Protein AF-A0A9W9ZJD4-F1 (afdb_monomer_lite)

Secondary structure (DSSP, 8-state):
----HHHHHHHHT-TT----TTTHHHHHHHHHHHHSPPEE-SSSS-EE-PBBHHHHHIIIIIITHHHHHHHHHHHTT-TTS-GGGG-GGGSBPP-SSSSSPPBP-----SEE-TTSTT------BBTT-PBBPPTT--SSS--S---HHHHTTT-TT--B-GGG--TTS-EEEBSSTT--EEEBS-EEPPP---SSPPP--EEEEEETTEEEEE-PPPPPPTT-----EEEEEEEETT-SPPEEEEEETT--EEEEE--TT-EEEEEEEEE-SS-EEEEPPPEEEEPPPTTEEEEEEEEEEEE-SPPPGGGG-TTSHHHHHHHHHHHHHHHHHHTT-SSEEEEEEEEEEEETTTEEEEEEEEEEEETTT--HHHHHHHHHHHHHHHHTTT--EEEEEE-

Structure (mmCIF, N/CA/C/O backbone):
data_AF-A0A9W9ZJD4-F1
#
_entry.id   AF-A0A9W9ZJD4-F1
#
loop_
_atom_site.group_PDB
_atom_site.id
_atom_site.type_symbol
_atom_site.label_atom_id
_atom_site.label_alt_id
_atom_site.label_comp_id
_atom_site.label_asym_id
_atom_site.label_entity_id
_atom_site.label_seq_id
_atom_site.pdbx_PDB_ins_code
_atom_site.Cartn_x
_atom_site.Cartn_y
_atom_site.Cartn_z
_atom_site.occupancy
_atom_site.B_iso_or_equiv
_atom_site.auth_seq_id
_atom_site.auth_comp_id
_atom_site.auth_asym_id
_atom_site.auth_atom_id
_atom_site.pdbx_PDB_model_num
ATOM 1 N N . MET A 1 1 ? 32.128 -26.584 -5.869 1.00 39.47 1 MET A N 1
ATOM 2 C CA . MET A 1 1 ? 32.805 -27.031 -7.105 1.00 39.47 1 MET A CA 1
ATOM 3 C C . MET A 1 1 ? 32.789 -25.864 -8.077 1.00 39.47 1 MET A C 1
ATOM 5 O O . MET A 1 1 ? 31.715 -25.489 -8.520 1.00 39.47 1 MET A O 1
ATOM 9 N N . ALA A 1 2 ? 33.929 -25.214 -8.315 1.00 43.38 2 ALA A N 1
ATOM 10 C CA . ALA A 1 2 ? 33.996 -24.083 -9.238 1.00 43.38 2 ALA A CA 1
ATOM 11 C C . ALA A 1 2 ? 34.045 -24.620 -10.675 1.00 43.38 2 ALA A C 1
ATOM 13 O O 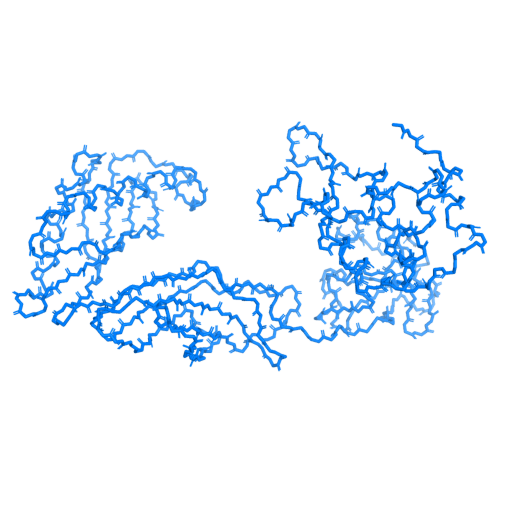. ALA A 1 2 ? 35.051 -25.214 -11.065 1.00 43.38 2 ALA A O 1
ATOM 14 N N . LYS A 1 3 ? 32.957 -24.454 -11.437 1.00 54.75 3 LYS A N 1
ATOM 15 C CA . LYS A 1 3 ? 32.973 -24.709 -12.883 1.00 54.75 3 LYS A CA 1
ATOM 16 C C . LYS A 1 3 ? 33.920 -23.712 -13.558 1.00 54.75 3 LYS A C 1
ATOM 18 O O . LYS A 1 3 ? 33.937 -22.529 -13.221 1.00 54.75 3 LYS A O 1
ATOM 23 N N . SER A 1 4 ? 34.749 -24.195 -14.476 1.00 51.38 4 SER A N 1
ATOM 24 C CA . SER A 1 4 ? 35.784 -23.402 -15.155 1.00 51.38 4 SER A CA 1
ATOM 25 C C . SER A 1 4 ? 35.171 -22.448 -16.189 1.00 51.38 4 SER A C 1
ATOM 27 O O . SER A 1 4 ? 34.192 -22.795 -16.844 1.00 51.38 4 SER A O 1
ATOM 29 N N . ASN A 1 5 ? 35.797 -21.290 -16.449 1.00 49.12 5 ASN A N 1
ATOM 30 C CA . ASN A 1 5 ? 35.441 -20.383 -17.562 1.00 49.12 5 ASN A CA 1
ATOM 31 C C . ASN A 1 5 ? 35.323 -21.101 -18.929 1.00 49.12 5 ASN A C 1
ATOM 33 O O . ASN A 1 5 ? 34.601 -20.640 -19.814 1.00 49.12 5 ASN A O 1
ATOM 37 N N . ARG A 1 6 ? 36.007 -22.244 -19.111 1.00 50.22 6 ARG A N 1
ATOM 38 C CA . ARG A 1 6 ? 35.874 -23.108 -20.301 1.00 50.22 6 ARG A CA 1
ATOM 39 C C . ARG A 1 6 ? 34.495 -23.762 -20.425 1.00 50.22 6 ARG A C 1
ATOM 41 O O . ARG A 1 6 ? 34.004 -23.908 -21.538 1.00 50.22 6 ARG A O 1
ATOM 48 N N . GLU A 1 7 ? 33.874 -24.133 -19.310 1.00 56.31 7 GLU A N 1
ATOM 49 C CA . GLU A 1 7 ? 32.572 -24.814 -19.273 1.00 56.31 7 GLU A CA 1
ATOM 50 C C . GLU A 1 7 ? 31.422 -23.832 -19.538 1.00 56.31 7 GLU A C 1
ATOM 52 O O . GLU A 1 7 ? 30.465 -24.178 -20.228 1.00 56.31 7 GLU A O 1
ATOM 57 N N . ILE A 1 8 ? 31.570 -22.577 -19.094 1.00 53.91 8 ILE A N 1
ATOM 58 C CA . ILE A 1 8 ? 30.626 -21.475 -19.360 1.00 53.91 8 ILE A CA 1
ATOM 59 C C . ILE A 1 8 ? 30.555 -21.172 -20.862 1.00 53.91 8 ILE A C 1
ATOM 61 O O . ILE A 1 8 ? 29.472 -21.067 -21.437 1.00 53.91 8 ILE A O 1
ATOM 65 N N . LYS A 1 9 ? 31.719 -21.059 -21.513 1.00 54.94 9 LYS A N 1
ATOM 66 C CA . LYS A 1 9 ? 31.810 -20.791 -22.954 1.00 54.94 9 LYS A CA 1
ATOM 67 C C . LYS A 1 9 ? 31.260 -21.964 -23.778 1.00 54.94 9 LYS A C 1
ATOM 69 O O . LYS A 1 9 ? 30.533 -21.755 -24.740 1.00 54.94 9 LYS A O 1
ATOM 74 N N . GLY A 1 10 ? 31.520 -23.195 -23.327 1.00 59.16 10 GLY A N 1
ATOM 75 C CA . GLY A 1 10 ? 31.018 -24.417 -23.956 1.00 59.16 10 GLY A CA 1
ATOM 76 C C . GLY A 1 10 ? 29.491 -24.540 -23.991 1.00 59.16 10 GLY A C 1
ATOM 77 O O . GLY A 1 10 ? 28.976 -25.078 -24.960 1.00 59.16 10 GLY A O 1
ATOM 78 N N . PHE A 1 11 ? 28.758 -24.026 -22.994 1.00 61.97 11 PHE A N 1
ATOM 79 C CA . PHE A 1 11 ? 27.287 -24.085 -22.971 1.00 61.97 11 PHE A CA 1
ATOM 80 C C . PHE A 1 11 ? 26.634 -23.179 -24.028 1.00 61.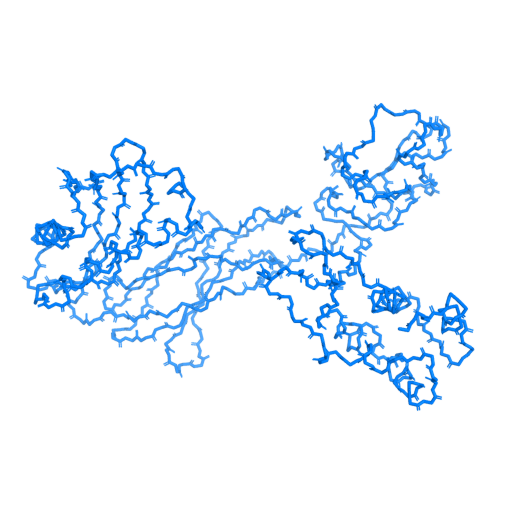97 11 PHE A C 1
ATOM 82 O O . PHE A 1 11 ? 25.739 -23.616 -24.748 1.00 61.97 11 PHE A O 1
ATOM 89 N N . PHE A 1 12 ? 27.096 -21.930 -24.149 1.00 58.75 12 PHE A N 1
ATOM 90 C CA . PHE A 1 12 ? 26.514 -20.955 -25.082 1.00 58.75 12 PHE A CA 1
ATOM 91 C C . PHE A 1 12 ? 26.988 -21.120 -26.532 1.00 58.75 12 PHE A C 1
ATOM 93 O O . PHE A 1 12 ? 26.309 -20.631 -27.435 1.00 58.75 12 PHE A O 1
ATOM 100 N N . ASP A 1 13 ? 28.097 -21.835 -26.747 1.00 58.69 13 ASP A N 1
ATOM 101 C CA . ASP A 1 13 ? 28.652 -22.150 -28.069 1.00 58.69 13 ASP A CA 1
ATOM 102 C C . ASP A 1 13 ? 28.319 -23.593 -28.528 1.00 58.69 13 ASP A C 1
ATOM 104 O O . ASP A 1 13 ? 28.854 -24.063 -29.535 1.00 58.69 13 ASP A O 1
ATOM 108 N N . MET A 1 14 ? 27.441 -24.325 -27.816 1.00 58.50 14 MET A N 1
ATOM 109 C CA . MET A 1 14 ? 27.034 -25.681 -28.217 1.00 58.50 14 MET A CA 1
ATOM 110 C C . MET A 1 14 ? 26.251 -25.660 -29.545 1.00 58.50 14 MET A C 1
ATOM 112 O O . MET A 1 14 ? 25.192 -25.033 -29.619 1.00 58.50 14 MET A O 1
ATOM 116 N N . PRO A 1 15 ? 26.670 -26.425 -30.576 1.00 54.03 15 PRO A N 1
ATOM 117 C CA . PRO A 1 15 ? 25.996 -26.456 -31.881 1.00 54.03 15 PRO A CA 1
ATOM 118 C C . PRO A 1 15 ? 24.560 -27.009 -31.855 1.00 54.03 15 PRO A C 1
ATOM 120 O O . PRO A 1 15 ? 23.849 -26.930 -32.855 1.00 54.03 15 PRO A O 1
ATOM 123 N N . THR A 1 16 ? 24.141 -27.622 -30.745 1.00 58.22 16 THR A N 1
ATOM 124 C CA . THR A 1 16 ? 22.926 -28.440 -30.642 1.00 58.22 16 THR A CA 1
ATOM 125 C C . THR A 1 16 ? 21.680 -27.677 -30.179 1.00 58.22 16 THR A C 1
ATOM 127 O O . THR A 1 16 ? 20.580 -28.194 -30.370 1.00 58.22 16 THR A O 1
ATOM 130 N N . ILE A 1 17 ? 21.797 -26.453 -29.636 1.00 65.38 17 ILE A N 1
ATOM 131 C CA . ILE A 1 17 ? 20.643 -25.631 -29.214 1.00 65.38 17 ILE A CA 1
ATOM 132 C C . ILE A 1 17 ? 20.681 -24.255 -29.881 1.00 65.38 17 ILE A C 1
ATOM 134 O O . ILE A 1 17 ? 21.539 -23.425 -29.590 1.00 65.38 17 ILE A O 1
ATOM 138 N N . LYS A 1 18 ? 19.683 -23.958 -30.719 1.00 74.56 18 LYS A N 1
ATOM 139 C CA . LYS A 1 18 ? 19.429 -22.589 -31.186 1.00 74.56 18 LYS A CA 1
ATOM 140 C C . LYS A 1 18 ? 18.595 -21.842 -30.145 1.00 74.56 18 LYS A C 1
ATOM 142 O O . LYS A 1 18 ? 17.373 -21.930 -30.158 1.00 74.56 18 LYS A O 1
ATOM 147 N N . ILE A 1 19 ? 19.257 -21.113 -29.250 1.00 80.94 19 ILE A N 1
ATOM 148 C CA . ILE A 1 19 ? 18.594 -20.184 -28.321 1.00 80.94 19 ILE A CA 1
ATOM 149 C C . ILE A 1 19 ? 18.280 -18.884 -29.075 1.00 80.94 19 ILE A C 1
ATOM 151 O O . ILE A 1 19 ? 19.157 -18.353 -29.761 1.00 80.94 19 ILE A O 1
ATOM 155 N N . SER A 1 20 ? 17.055 -18.361 -28.970 1.00 83.00 20 SER A N 1
ATOM 156 C CA . SER A 1 20 ? 16.679 -17.091 -29.608 1.00 83.00 20 SER A CA 1
ATOM 157 C C . SER A 1 20 ? 17.394 -15.887 -28.981 1.00 83.00 20 SER A C 1
ATOM 159 O O . SER A 1 20 ? 17.744 -15.901 -27.801 1.00 83.00 20 SER A O 1
ATOM 161 N N . ASP A 1 21 ? 17.578 -14.802 -29.740 1.00 77.38 21 ASP A N 1
ATOM 162 C CA . ASP A 1 21 ? 18.204 -13.572 -29.220 1.00 77.38 21 ASP A CA 1
ATOM 163 C C . ASP A 1 21 ? 17.402 -12.921 -28.086 1.00 77.38 21 ASP A C 1
ATOM 165 O O . ASP A 1 21 ? 17.979 -12.242 -27.244 1.00 77.38 21 ASP A O 1
ATOM 169 N N . LYS A 1 22 ? 16.092 -13.194 -28.012 1.00 78.50 22 LYS A N 1
ATOM 170 C CA . LYS A 1 22 ? 15.231 -12.788 -26.892 1.00 78.50 22 LYS A CA 1
ATOM 171 C C . LYS A 1 22 ? 15.503 -13.592 -25.619 1.00 78.50 22 LYS A C 1
ATOM 173 O O . LYS A 1 22 ? 15.423 -13.051 -24.524 1.00 78.50 22 LYS A O 1
ATOM 178 N N . CYS A 1 23 ? 15.834 -14.872 -25.762 1.00 84.06 23 CYS A N 1
ATOM 179 C CA . CYS A 1 23 ? 16.034 -15.791 -24.648 1.00 84.06 23 CYS A CA 1
ATOM 180 C C . CYS A 1 23 ? 17.490 -15.817 -24.131 1.00 84.06 23 CYS A C 1
ATOM 182 O O . CYS A 1 23 ? 17.744 -16.010 -22.941 1.00 84.06 23 CYS A O 1
ATOM 184 N N . LYS A 1 24 ? 18.476 -15.561 -25.003 1.00 81.44 24 LYS A N 1
ATOM 185 C CA . LYS A 1 24 ? 19.908 -15.542 -24.644 1.00 81.44 24 LYS A CA 1
ATOM 186 C C . LYS A 1 24 ? 20.245 -14.672 -23.420 1.00 81.44 24 LYS A C 1
ATOM 188 O O . LYS A 1 24 ? 21.040 -15.144 -22.608 1.00 81.44 24 LYS A O 1
ATOM 193 N N . PRO A 1 25 ? 19.718 -13.439 -23.258 1.00 78.56 25 PRO A N 1
ATOM 194 C CA . PRO A 1 25 ? 20.089 -12.576 -22.138 1.00 78.56 25 PRO A CA 1
ATOM 195 C C . PRO A 1 25 ? 19.688 -13.161 -20.783 1.00 78.56 25 PRO A C 1
ATOM 197 O O . PRO A 1 25 ? 20.519 -13.207 -19.880 1.00 78.56 25 PRO A O 1
ATOM 200 N N . ILE A 1 26 ? 18.452 -13.655 -20.657 1.00 82.44 26 ILE A N 1
ATOM 201 C CA . ILE A 1 26 ? 17.946 -14.199 -19.392 1.00 82.44 26 ILE A CA 1
ATOM 202 C C . ILE A 1 26 ? 18.613 -15.532 -19.035 1.00 82.44 26 ILE A C 1
ATOM 204 O O . ILE A 1 26 ? 18.980 -15.725 -17.883 1.00 82.44 26 ILE A O 1
ATOM 208 N N . ILE A 1 27 ? 18.871 -16.416 -20.012 1.00 84.50 27 ILE A N 1
ATOM 209 C CA . ILE A 1 27 ? 19.580 -17.680 -19.753 1.00 84.50 27 ILE A CA 1
ATOM 210 C C . ILE A 1 27 ? 21.016 -17.403 -19.291 1.00 84.50 27 ILE A C 1
ATOM 212 O O . ILE A 1 27 ? 21.502 -18.057 -18.370 1.00 84.50 27 ILE A O 1
ATOM 216 N N . LYS A 1 28 ? 21.701 -16.426 -19.903 1.00 80.69 28 LYS A N 1
ATOM 217 C CA . LYS A 1 28 ? 23.042 -15.997 -19.472 1.00 80.69 28 LYS A CA 1
ATOM 218 C C . LYS A 1 28 ? 23.031 -15.452 -18.053 1.00 80.69 28 LYS A C 1
ATOM 220 O O . LYS A 1 28 ? 23.869 -15.857 -17.253 1.00 80.69 28 LYS A O 1
ATOM 225 N N . ASP A 1 29 ? 22.100 -14.555 -17.748 1.00 80.81 29 ASP A N 1
ATOM 226 C CA . ASP A 1 29 ? 21.997 -13.950 -16.422 1.00 80.81 29 ASP A CA 1
ATOM 227 C C . ASP A 1 29 ? 21.677 -15.004 -15.347 1.00 80.81 29 ASP A C 1
ATOM 229 O O . ASP A 1 29 ? 22.394 -15.085 -14.348 1.00 80.81 29 ASP A O 1
ATOM 233 N N . LEU A 1 30 ? 20.702 -15.888 -15.599 1.00 86.19 30 LEU A N 1
ATOM 234 C CA . LEU A 1 30 ? 20.342 -16.979 -14.692 1.00 86.19 30 LEU A CA 1
ATOM 235 C C . LEU A 1 30 ? 21.531 -17.912 -14.433 1.00 86.19 30 LEU A C 1
ATOM 237 O O . LEU A 1 30 ? 21.861 -18.188 -13.282 1.00 86.19 30 LEU A O 1
ATOM 241 N N . PHE A 1 31 ? 22.210 -18.355 -15.493 1.00 84.25 31 PHE A N 1
ATOM 242 C CA . PHE A 1 31 ? 23.364 -19.247 -15.388 1.00 84.25 31 PHE A CA 1
ATOM 243 C C . PHE A 1 31 ? 24.509 -18.611 -14.589 1.00 84.25 31 PHE A C 1
ATOM 245 O O . PHE A 1 31 ? 25.083 -19.247 -13.701 1.00 84.25 31 PHE A O 1
ATOM 252 N N . CYS A 1 32 ? 24.825 -17.342 -14.872 1.00 80.75 32 CYS A N 1
ATOM 253 C CA . CYS A 1 32 ? 25.854 -16.601 -14.150 1.00 80.75 32 CYS A CA 1
ATOM 254 C C . CYS A 1 32 ? 25.510 -16.466 -12.665 1.00 80.75 32 CYS A C 1
ATOM 256 O O . CYS A 1 32 ? 26.365 -16.734 -11.830 1.00 80.75 32 CYS A O 1
ATOM 258 N N . ARG A 1 33 ? 24.274 -16.100 -12.316 1.00 85.38 33 ARG A N 1
ATOM 259 C CA . ARG A 1 33 ? 23.869 -15.899 -10.914 1.00 85.38 33 ARG A CA 1
ATOM 260 C C . ARG A 1 33 ? 23.691 -17.195 -10.142 1.00 85.38 33 ARG A C 1
ATOM 262 O O . ARG A 1 33 ? 23.921 -17.210 -8.942 1.00 85.38 33 ARG A O 1
ATOM 269 N N . TYR A 1 34 ? 23.309 -18.276 -10.810 1.00 87.38 34 TYR A N 1
ATOM 270 C CA . TYR A 1 34 ? 23.215 -19.587 -10.180 1.00 87.38 34 TYR A CA 1
ATOM 271 C C . TYR A 1 34 ? 24.600 -20.114 -9.782 1.00 87.38 34 TYR A C 1
ATOM 273 O O . TYR A 1 34 ? 24.798 -20.573 -8.661 1.00 87.38 34 TYR A O 1
ATOM 281 N N . HIS A 1 35 ? 25.584 -20.009 -10.681 1.00 83.69 35 HIS A N 1
ATOM 282 C CA . HIS A 1 35 ? 26.943 -20.486 -10.414 1.00 83.69 35 HIS A CA 1
ATOM 283 C C . HIS A 1 35 ? 27.811 -19.488 -9.634 1.00 83.69 35 HIS A C 1
ATOM 285 O O . HIS A 1 35 ? 28.721 -19.904 -8.916 1.00 83.69 35 HIS A O 1
ATOM 291 N N . PHE A 1 36 ? 27.523 -18.192 -9.755 1.00 83.44 36 PHE A N 1
ATOM 292 C CA . PHE A 1 36 ? 28.237 -17.093 -9.105 1.00 83.44 36 PHE A CA 1
ATOM 293 C C . PHE A 1 36 ? 27.233 -16.118 -8.468 1.00 83.44 36 PHE A C 1
ATOM 295 O O . PHE A 1 36 ? 27.072 -14.989 -8.944 1.00 83.44 36 PHE A O 1
ATOM 302 N N . PRO A 1 37 ? 26.517 -16.544 -7.412 1.00 83.44 37 PRO A N 1
ATOM 303 C CA . PRO A 1 37 ? 25.543 -15.686 -6.755 1.00 83.44 37 PRO A CA 1
ATOM 304 C C . PRO A 1 37 ? 26.239 -14.459 -6.155 1.00 83.44 37 PRO A C 1
ATOM 306 O O . PRO A 1 37 ? 27.283 -14.604 -5.508 1.00 83.44 37 PRO A O 1
ATOM 309 N N . PRO A 1 38 ? 25.698 -13.243 -6.355 1.00 74.56 38 PRO A N 1
ATOM 310 C CA . PRO A 1 38 ? 26.271 -12.053 -5.748 1.00 74.56 38 PRO A CA 1
ATOM 311 C C . PRO A 1 38 ? 26.147 -12.141 -4.225 1.00 74.56 38 PRO A C 1
ATOM 313 O O . PRO A 1 38 ? 25.135 -12.606 -3.699 1.00 74.56 38 PRO A O 1
ATOM 316 N N . CYS A 1 39 ? 27.176 -11.693 -3.512 1.00 76.19 39 CYS A N 1
ATOM 317 C CA . CYS A 1 39 ? 27.145 -11.634 -2.055 1.00 76.19 39 CYS A CA 1
ATOM 318 C C . CYS A 1 39 ? 26.378 -10.392 -1.598 1.00 76.19 39 CYS A C 1
ATOM 320 O O . CYS A 1 39 ? 26.704 -9.277 -2.004 1.00 76.19 39 CYS A O 1
ATOM 322 N N . ASP A 1 40 ? 25.400 -10.583 -0.724 1.00 72.12 40 ASP A N 1
ATOM 323 C CA . ASP A 1 40 ? 24.766 -9.506 0.020 1.00 72.12 40 ASP A CA 1
ATOM 324 C C . ASP A 1 40 ? 25.580 -9.213 1.283 1.00 72.12 40 ASP A C 1
ATOM 326 O O . ASP A 1 40 ? 25.857 -10.108 2.087 1.00 72.12 40 ASP A O 1
ATOM 330 N N . THR A 1 41 ? 25.983 -7.956 1.434 1.00 75.69 41 THR A N 1
ATOM 331 C CA . THR A 1 41 ? 26.784 -7.458 2.558 1.00 75.69 41 THR A CA 1
ATOM 332 C C . THR A 1 41 ? 25.979 -6.574 3.511 1.00 75.69 41 THR A C 1
ATOM 334 O O . THR A 1 41 ? 26.568 -5.905 4.352 1.00 75.69 41 THR A O 1
ATOM 337 N N . SER A 1 42 ? 24.650 -6.523 3.372 1.00 66.88 42 SER A N 1
ATOM 338 C CA . SER A 1 42 ? 23.759 -5.790 4.283 1.00 66.88 42 SER A CA 1
ATOM 339 C C . SER A 1 42 ? 23.565 -6.492 5.635 1.00 66.88 42 SER A C 1
ATOM 341 O O . SER A 1 42 ? 23.047 -5.887 6.571 1.00 66.88 42 SER A O 1
ATOM 343 N N . LEU A 1 43 ? 24.011 -7.747 5.750 1.00 69.44 43 LEU A N 1
ATOM 344 C CA . LEU A 1 43 ? 24.030 -8.541 6.977 1.00 69.44 43 LEU A CA 1
ATOM 345 C C . LEU A 1 43 ? 25.431 -8.602 7.601 1.00 69.44 43 LEU A C 1
ATOM 347 O O . LEU A 1 43 ? 26.435 -8.556 6.892 1.00 69.44 43 LEU A O 1
ATOM 351 N N . ASP A 1 44 ? 25.494 -8.859 8.914 1.00 76.25 44 ASP A N 1
ATOM 352 C CA . ASP A 1 44 ? 26.748 -9.054 9.671 1.00 76.25 44 ASP A CA 1
ATOM 353 C C . ASP A 1 44 ? 27.647 -10.167 9.104 1.00 76.25 44 ASP A C 1
ATOM 355 O O . ASP A 1 44 ? 28.867 -10.161 9.283 1.00 76.25 44 ASP A O 1
ATOM 359 N N . LYS A 1 45 ? 27.048 -11.151 8.424 1.00 80.88 45 LYS A N 1
ATOM 360 C CA . LYS A 1 45 ? 27.757 -12.198 7.686 1.00 80.88 45 LYS A CA 1
ATOM 361 C C . LYS A 1 45 ? 27.333 -12.133 6.223 1.00 80.88 45 LYS A C 1
ATOM 363 O O . LYS A 1 45 ? 26.136 -12.268 5.971 1.00 80.88 45 LYS A O 1
ATOM 368 N N . PRO A 1 46 ? 28.276 -12.002 5.273 1.00 82.00 46 PRO A N 1
ATOM 369 C CA . PRO A 1 46 ? 27.952 -12.043 3.856 1.00 82.00 46 PRO A CA 1
ATOM 370 C C . PRO A 1 46 ? 27.220 -13.335 3.496 1.00 82.00 46 PRO A C 1
ATOM 372 O O . PRO A 1 46 ? 27.691 -14.430 3.816 1.00 82.00 46 PRO A O 1
ATOM 375 N N . GLN A 1 47 ? 26.078 -13.204 2.830 1.00 81.50 47 GLN A N 1
ATOM 376 C CA . GLN A 1 47 ? 25.282 -14.339 2.364 1.00 81.50 47 GLN A CA 1
ATOM 377 C C . GLN A 1 47 ? 25.107 -14.277 0.849 1.00 81.50 47 GLN A C 1
ATOM 379 O O . GLN A 1 47 ? 25.022 -13.202 0.259 1.00 81.50 47 GLN A O 1
ATOM 384 N N . ALA A 1 48 ? 25.076 -15.442 0.206 1.00 82.88 48 ALA A N 1
ATOM 385 C CA . ALA A 1 48 ? 24.844 -15.537 -1.228 1.00 82.88 48 ALA A CA 1
ATOM 386 C C . ALA A 1 48 ? 23.383 -15.199 -1.549 1.00 82.88 48 ALA A C 1
ATOM 388 O O . ALA A 1 48 ? 22.465 -15.764 -0.957 1.00 82.88 48 ALA A O 1
ATOM 389 N N . ARG A 1 49 ? 23.169 -14.305 -2.511 1.00 83.19 49 ARG A N 1
ATOM 390 C CA . ARG A 1 49 ? 21.837 -13.932 -2.980 1.00 83.19 49 ARG A CA 1
ATOM 391 C C . ARG A 1 49 ? 21.334 -14.945 -4.010 1.00 83.19 49 ARG A C 1
ATOM 393 O O . ARG A 1 49 ? 21.881 -15.028 -5.111 1.00 83.19 49 ARG A O 1
ATOM 400 N N . SER A 1 50 ? 20.296 -15.701 -3.656 1.00 87.75 50 SER A N 1
ATOM 401 C CA . SER A 1 50 ? 19.641 -16.669 -4.546 1.00 87.75 50 SER A CA 1
ATOM 402 C C . SER A 1 50 ? 18.799 -15.974 -5.624 1.00 87.75 50 SER A C 1
ATOM 404 O O . SER A 1 50 ? 18.521 -14.779 -5.544 1.00 87.75 50 SER A O 1
ATOM 406 N N . ILE A 1 51 ? 18.395 -16.709 -6.660 1.00 89.62 51 ILE A N 1
ATOM 407 C CA . ILE A 1 51 ? 17.453 -16.231 -7.681 1.00 89.62 51 ILE A CA 1
ATOM 408 C C . ILE A 1 51 ? 16.020 -16.391 -7.157 1.00 89.62 51 ILE A C 1
ATOM 410 O O . ILE A 1 51 ? 15.716 -17.389 -6.511 1.00 89.62 51 ILE A O 1
ATOM 414 N N . CYS A 1 52 ? 15.134 -15.436 -7.449 1.00 88.06 52 CYS A N 1
ATOM 415 C CA . CYS A 1 52 ? 13.714 -15.561 -7.123 1.00 88.06 52 CYS A CA 1
ATOM 416 C C . CYS A 1 52 ? 13.007 -16.587 -8.018 1.00 88.06 52 CYS A C 1
ATOM 418 O O . CYS A 1 52 ? 13.247 -16.651 -9.225 1.00 88.06 52 CYS A O 1
ATOM 420 N N . ARG A 1 53 ? 12.030 -17.304 -7.460 1.00 89.12 53 ARG A N 1
ATOM 421 C CA . ARG A 1 53 ? 11.160 -18.236 -8.191 1.00 89.12 53 ARG A CA 1
ATOM 422 C C . ARG A 1 53 ? 10.506 -17.597 -9.411 1.00 89.12 53 ARG A C 1
ATOM 424 O O . ARG A 1 53 ? 10.554 -18.180 -10.488 1.00 89.12 53 ARG A O 1
ATOM 431 N N . SER A 1 54 ? 9.999 -16.374 -9.262 1.00 82.69 54 SER A N 1
ATOM 432 C CA . SER A 1 54 ? 9.366 -15.608 -10.342 1.00 82.69 54 SER A CA 1
ATOM 433 C C . SER A 1 54 ? 10.294 -15.376 -11.539 1.00 82.69 54 SER A C 1
ATOM 435 O O . SER A 1 54 ? 9.846 -15.426 -12.679 1.00 82.69 54 SER A O 1
ATOM 437 N N . THR A 1 55 ? 11.596 -15.179 -11.307 1.00 87.12 55 THR A N 1
ATOM 438 C CA . THR A 1 55 ? 12.615 -15.062 -12.365 1.00 87.12 55 THR A CA 1
ATOM 439 C C . THR A 1 55 ? 12.755 -16.354 -13.156 1.00 87.12 55 THR A C 1
ATOM 441 O O . THR A 1 55 ? 12.786 -16.332 -14.387 1.00 87.12 55 THR A O 1
ATOM 444 N N . CYS A 1 56 ? 12.866 -17.477 -12.443 1.00 91.06 56 CYS A N 1
ATOM 445 C CA . CYS A 1 56 ? 13.002 -18.786 -13.066 1.00 91.06 56 CYS A CA 1
ATOM 446 C C . CYS A 1 56 ? 11.739 -19.136 -13.853 1.00 91.06 56 CYS A C 1
ATOM 448 O O . CYS A 1 56 ? 11.841 -19.514 -15.015 1.00 91.06 56 CYS A O 1
ATOM 450 N N . GLU A 1 57 ? 10.558 -18.946 -13.260 1.00 90.19 57 GLU A N 1
ATOM 451 C CA . GLU A 1 57 ? 9.271 -19.215 -13.908 1.00 90.19 57 GLU A CA 1
ATOM 452 C C . GLU A 1 57 ? 9.072 -18.338 -15.145 1.00 90.19 57 GLU A C 1
ATOM 454 O O . GLU A 1 57 ? 8.700 -18.855 -16.193 1.00 90.19 57 GLU A O 1
ATOM 459 N N . TYR A 1 58 ? 9.418 -17.051 -15.077 1.00 86.69 58 TYR A N 1
ATOM 460 C CA . TYR A 1 58 ? 9.350 -16.157 -16.232 1.00 86.69 58 TYR A CA 1
ATOM 461 C C . TYR A 1 58 ? 10.247 -16.626 -17.386 1.00 86.69 58 TYR A C 1
ATOM 463 O O . TYR A 1 58 ? 9.831 -16.639 -18.545 1.00 86.69 58 TYR A O 1
ATOM 471 N N . MET A 1 59 ? 11.481 -17.051 -17.099 1.00 89.88 59 MET A N 1
ATOM 472 C CA . MET A 1 59 ? 12.338 -17.648 -18.124 1.00 89.88 59 MET A CA 1
ATOM 473 C C . MET A 1 59 ? 11.715 -18.937 -18.677 1.00 89.88 59 MET A C 1
ATOM 475 O O . MET A 1 59 ? 11.613 -19.112 -19.890 1.00 89.88 59 MET A O 1
ATOM 479 N N . ASP A 1 60 ? 11.323 -19.842 -17.786 1.00 89.69 60 ASP A N 1
ATOM 480 C CA . ASP A 1 60 ? 10.994 -21.232 -18.087 1.00 89.69 60 ASP A CA 1
ATOM 481 C C . ASP A 1 60 ? 9.617 -21.421 -18.739 1.00 89.69 60 ASP A C 1
ATOM 483 O O . ASP A 1 60 ? 9.441 -22.264 -19.624 1.00 89.69 60 ASP A O 1
ATOM 487 N N . GLN A 1 61 ? 8.640 -20.620 -18.323 1.00 86.69 61 GLN A N 1
ATOM 488 C CA . GLN A 1 61 ? 7.232 -20.768 -18.686 1.00 86.69 61 GLN A CA 1
ATOM 489 C C . GLN A 1 61 ? 6.757 -19.698 -19.671 1.00 86.69 61 GLN A C 1
ATOM 491 O O . GLN A 1 61 ? 5.876 -19.999 -20.483 1.00 86.69 61 GLN A O 1
ATOM 496 N N . ASP A 1 62 ? 7.369 -18.509 -19.659 1.00 84.50 62 ASP A N 1
ATOM 497 C CA . ASP A 1 62 ? 6.963 -17.384 -20.506 1.00 84.50 62 ASP A CA 1
ATOM 498 C C . ASP A 1 62 ? 7.961 -17.120 -21.642 1.00 84.50 62 ASP A C 1
ATOM 500 O O . ASP A 1 62 ? 7.667 -17.388 -22.810 1.00 84.50 62 ASP A O 1
ATOM 504 N N . LEU A 1 63 ? 9.152 -16.605 -21.322 1.00 84.44 63 LEU A N 1
ATOM 505 C CA . LEU A 1 63 ? 10.062 -16.012 -22.306 1.00 84.44 63 LEU A CA 1
ATOM 506 C C . LEU A 1 63 ? 10.770 -17.049 -23.190 1.00 84.44 63 LEU A C 1
ATOM 508 O O . LEU A 1 63 ? 10.891 -16.840 -24.396 1.00 84.44 63 LEU A O 1
ATOM 512 N N . CYS A 1 64 ? 11.235 -18.155 -22.605 1.00 90.12 64 CYS A N 1
ATOM 513 C CA . CYS A 1 64 ? 12.030 -19.186 -23.280 1.00 90.12 64 CYS A CA 1
ATOM 514 C C . CYS A 1 64 ? 11.295 -20.527 -23.396 1.00 90.12 64 CYS A C 1
ATOM 516 O O . CYS A 1 64 ? 11.928 -21.574 -23.533 1.00 90.12 64 CYS A O 1
ATOM 518 N N . LYS A 1 65 ? 9.960 -20.533 -23.306 1.00 89.19 65 LYS A N 1
ATOM 519 C CA . LYS A 1 65 ? 9.148 -21.755 -23.170 1.00 89.19 65 LYS A CA 1
ATOM 520 C C . LYS A 1 65 ? 9.502 -22.860 -24.174 1.00 89.19 65 LYS A C 1
ATOM 522 O O . LYS A 1 65 ? 9.539 -24.034 -23.809 1.00 89.19 65 LYS A O 1
ATOM 527 N N . GLN A 1 66 ? 9.737 -22.504 -25.438 1.00 88.06 66 GLN A N 1
ATOM 528 C CA . GLN A 1 66 ? 10.041 -23.476 -26.495 1.00 88.06 66 GLN A CA 1
ATOM 529 C C . GLN A 1 66 ? 11.474 -24.000 -26.376 1.00 88.06 66 GLN A C 1
ATOM 531 O O . GLN A 1 66 ? 11.714 -25.205 -26.442 1.00 88.06 66 GLN A O 1
ATOM 536 N N . GLU A 1 67 ? 12.427 -23.103 -26.138 1.00 90.00 67 GLU A N 1
ATOM 537 C CA . GLU A 1 67 ? 13.834 -23.424 -25.942 1.00 90.00 67 GLU A CA 1
ATOM 538 C C . GLU A 1 67 ? 14.032 -24.327 -24.719 1.00 90.00 67 GLU A C 1
ATOM 540 O O . GLU A 1 67 ? 14.772 -25.311 -24.785 1.00 90.00 67 GLU A O 1
ATOM 545 N N . MET A 1 68 ? 13.311 -24.063 -23.628 1.00 87.38 68 MET A N 1
ATOM 546 C CA . MET A 1 68 ? 13.462 -24.781 -22.362 1.00 87.38 68 MET A CA 1
ATOM 547 C C . MET A 1 68 ? 13.031 -26.251 -22.431 1.00 87.38 68 MET A C 1
ATOM 549 O O . MET A 1 68 ? 13.569 -27.086 -21.703 1.00 87.38 68 MET A O 1
ATOM 553 N N . ILE A 1 69 ? 12.155 -26.624 -23.371 1.00 86.12 69 ILE A N 1
ATOM 554 C CA . ILE A 1 69 ? 11.847 -28.035 -23.664 1.00 86.12 69 ILE A CA 1
ATOM 555 C C . ILE A 1 69 ? 13.106 -28.776 -24.135 1.00 86.12 69 ILE A C 1
ATOM 557 O O . ILE A 1 69 ? 13.354 -29.912 -23.726 1.00 86.12 69 ILE A O 1
ATOM 561 N N . HIS A 1 70 ? 13.914 -28.138 -24.984 1.00 84.25 70 HIS A N 1
ATOM 562 C CA . HIS A 1 70 ? 15.162 -28.711 -25.486 1.00 84.25 70 HIS A CA 1
ATOM 563 C C . HIS A 1 70 ? 16.266 -28.678 -24.427 1.00 84.25 70 HIS A C 1
ATOM 565 O O . HIS A 1 70 ? 16.990 -29.662 -24.278 1.00 84.25 70 HIS A O 1
ATOM 571 N N . VAL A 1 71 ? 16.350 -27.591 -23.653 1.00 82.06 71 VAL A N 1
ATOM 572 C CA . VAL A 1 71 ? 17.310 -27.448 -22.547 1.00 82.06 71 VAL A CA 1
ATOM 573 C C . VAL A 1 71 ? 17.130 -28.562 -21.511 1.00 82.06 71 VAL A C 1
ATOM 575 O O . VAL A 1 71 ? 18.115 -29.195 -21.143 1.00 82.06 71 VAL A O 1
ATOM 578 N N . ARG A 1 72 ? 15.893 -28.886 -21.101 1.00 85.06 72 ARG A N 1
ATOM 579 C CA . ARG A 1 72 ? 15.626 -29.984 -20.147 1.00 85.06 72 ARG A CA 1
ATOM 580 C C . ARG A 1 72 ? 16.058 -31.352 -20.677 1.00 85.06 72 ARG A C 1
ATOM 582 O O . ARG A 1 72 ? 16.732 -32.088 -19.968 1.00 85.06 72 ARG A O 1
ATOM 589 N N . LYS A 1 73 ? 15.749 -31.658 -21.944 1.00 81.31 73 LYS A N 1
ATOM 590 C CA . LYS A 1 73 ? 16.191 -32.907 -22.594 1.00 81.31 73 LYS A CA 1
ATOM 591 C C . LYS A 1 73 ? 17.714 -33.025 -22.634 1.00 81.31 73 LYS A C 1
ATOM 593 O O . LYS A 1 73 ? 18.258 -34.113 -22.495 1.00 81.31 73 LYS A O 1
ATOM 598 N N . LEU A 1 74 ? 18.408 -31.905 -22.828 1.00 76.38 74 LEU A N 1
ATOM 599 C CA . LEU A 1 74 ? 19.867 -31.879 -22.814 1.00 76.38 74 LEU A CA 1
ATOM 600 C C . LEU A 1 74 ? 20.430 -31.990 -21.404 1.00 76.38 74 LEU A C 1
ATOM 602 O O . LEU A 1 74 ? 21.412 -32.704 -21.237 1.00 76.38 74 LEU A O 1
ATOM 606 N N . ALA A 1 75 ? 19.788 -31.397 -20.396 1.00 76.38 75 ALA A N 1
ATOM 607 C CA . ALA A 1 75 ? 20.168 -31.551 -18.990 1.00 76.38 75 ALA A CA 1
ATOM 608 C C . ALA A 1 75 ? 20.161 -33.022 -18.532 1.00 76.38 75 ALA A C 1
ATOM 610 O O . ALA A 1 75 ? 20.909 -33.394 -17.632 1.00 76.38 75 ALA A O 1
ATOM 611 N N . ASP A 1 76 ? 19.354 -33.883 -19.163 1.00 75.06 76 ASP A N 1
ATOM 612 C CA . ASP A 1 76 ? 19.360 -35.328 -18.903 1.00 75.06 76 ASP A CA 1
ATOM 613 C C . ASP A 1 76 ? 20.625 -36.040 -19.404 1.00 75.06 76 ASP A C 1
ATOM 615 O O . ASP A 1 76 ? 21.000 -37.078 -18.863 1.00 75.06 76 ASP A O 1
ATOM 619 N N . THR A 1 77 ? 21.289 -35.485 -20.419 1.00 72.12 77 THR A N 1
ATOM 620 C CA . THR A 1 77 ? 22.400 -36.132 -21.143 1.00 72.12 77 THR A CA 1
ATOM 621 C C . THR A 1 77 ? 23.738 -35.402 -21.024 1.00 72.12 77 THR A C 1
ATOM 623 O O . THR A 1 77 ? 24.786 -36.001 -21.256 1.00 72.12 77 THR A O 1
ATOM 626 N N . ALA A 1 78 ? 23.724 -34.114 -20.675 1.00 67.25 78 ALA A N 1
ATOM 627 C CA . ALA A 1 78 ? 24.881 -33.231 -20.702 1.00 67.25 78 ALA A CA 1
ATOM 628 C C . ALA A 1 78 ? 25.358 -32.905 -19.272 1.00 67.25 78 ALA A C 1
ATOM 630 O O . ALA A 1 78 ? 24.654 -32.200 -18.550 1.00 67.25 78 ALA A O 1
ATOM 631 N N . PRO A 1 79 ? 26.587 -33.295 -18.876 1.00 64.31 79 PRO A N 1
ATOM 632 C CA . PRO A 1 79 ? 27.128 -33.031 -17.532 1.00 64.31 79 PRO A CA 1
ATOM 633 C C . PRO A 1 79 ? 27.304 -31.540 -17.191 1.00 64.31 79 PRO A C 1
ATOM 635 O O . PRO A 1 79 ? 27.508 -31.171 -16.037 1.00 64.31 79 PRO A O 1
ATOM 638 N N . VAL A 1 80 ? 27.280 -30.671 -18.205 1.00 64.12 80 VAL A N 1
ATOM 639 C CA . VAL A 1 80 ? 27.582 -29.237 -18.079 1.00 64.12 80 VAL A CA 1
ATOM 640 C C . VAL A 1 80 ? 26.386 -28.443 -17.547 1.00 64.12 80 VAL A C 1
ATOM 642 O O . VAL A 1 80 ? 26.587 -27.391 -16.936 1.00 64.12 80 VAL A O 1
ATOM 645 N N . LEU A 1 81 ? 25.159 -28.939 -17.717 1.00 69.38 81 LEU A N 1
ATOM 646 C CA . LEU A 1 81 ? 23.940 -28.238 -17.325 1.00 69.38 81 LEU A CA 1
ATOM 647 C C . LEU A 1 81 ? 23.381 -28.826 -16.027 1.00 69.38 81 LEU A C 1
ATOM 649 O O . LEU A 1 81 ? 23.013 -29.995 -15.975 1.00 69.38 81 LEU A O 1
ATOM 653 N N . ASP A 1 82 ? 23.336 -28.007 -14.979 1.00 77.06 82 ASP A N 1
ATOM 654 C CA . ASP A 1 82 ? 22.773 -28.409 -13.693 1.00 77.06 82 ASP A CA 1
ATOM 655 C C . ASP A 1 82 ? 21.237 -28.399 -13.769 1.00 77.06 82 ASP A C 1
ATOM 657 O O . ASP A 1 82 ? 20.641 -27.378 -14.119 1.00 77.06 82 ASP A O 1
ATOM 661 N N . LYS A 1 83 ? 20.597 -29.536 -13.468 1.00 81.12 83 LYS A N 1
ATOM 662 C CA . LYS A 1 83 ? 19.131 -29.663 -13.494 1.00 81.12 83 LYS A CA 1
ATOM 663 C C . LYS A 1 83 ? 18.464 -28.805 -12.424 1.00 81.12 83 LYS A C 1
ATOM 665 O O . LYS A 1 83 ? 17.339 -28.357 -12.635 1.00 81.12 83 LYS A O 1
ATOM 670 N N . ASP A 1 84 ? 19.160 -28.534 -11.326 1.00 86.19 84 ASP A N 1
ATOM 671 C CA . ASP A 1 84 ? 18.625 -27.728 -10.233 1.00 86.19 84 ASP A CA 1
ATOM 672 C C . ASP A 1 84 ? 18.477 -26.258 -10.649 1.00 86.19 84 ASP A C 1
ATOM 674 O O . ASP A 1 84 ? 17.535 -25.590 -10.228 1.00 86.19 84 ASP A O 1
ATOM 678 N N . MET A 1 85 ? 19.316 -25.780 -11.580 1.00 86.69 85 MET A N 1
ATOM 679 C CA . MET A 1 85 ? 19.236 -24.419 -12.129 1.00 86.69 85 MET A CA 1
ATOM 680 C C . MET A 1 85 ? 17.891 -24.127 -12.814 1.00 86.69 85 MET A C 1
ATOM 682 O O . MET A 1 85 ? 17.418 -22.995 -12.848 1.00 86.69 85 MET A O 1
ATOM 686 N N . ILE A 1 86 ? 17.289 -25.151 -13.416 1.00 86.31 86 ILE A N 1
ATOM 687 C CA . ILE A 1 86 ? 16.049 -25.030 -14.194 1.00 86.31 86 ILE A CA 1
ATOM 688 C C . ILE A 1 86 ? 14.840 -25.583 -13.432 1.00 86.31 86 ILE A C 1
ATOM 690 O O . ILE A 1 86 ? 13.741 -25.662 -13.980 1.00 86.31 86 ILE A O 1
ATOM 694 N N . ASN A 1 87 ? 15.028 -25.967 -12.167 1.00 90.50 87 ASN A N 1
ATOM 695 C CA . ASN A 1 87 ? 13.966 -26.424 -11.290 1.00 90.50 87 ASN A CA 1
ATOM 696 C C . ASN A 1 87 ? 13.465 -25.262 -10.426 1.00 90.50 87 ASN A C 1
ATOM 698 O O . ASN A 1 87 ? 13.927 -25.047 -9.305 1.00 90.50 87 ASN A O 1
ATOM 702 N N . CYS A 1 88 ? 12.480 -24.522 -10.938 1.00 91.69 88 CYS A N 1
ATOM 703 C CA . CYS A 1 88 ? 12.017 -23.295 -10.290 1.00 91.69 88 CYS A CA 1
ATOM 704 C C . CYS A 1 88 ? 11.440 -23.491 -8.878 1.00 91.69 88 CYS A C 1
ATOM 706 O O . CYS A 1 88 ? 11.420 -22.550 -8.086 1.00 91.69 88 CYS A O 1
ATOM 708 N N . ALA A 1 89 ? 11.024 -24.712 -8.527 1.00 92.12 89 ALA A N 1
ATOM 709 C CA . ALA A 1 89 ? 10.525 -25.034 -7.192 1.00 92.12 89 ALA A CA 1
ATOM 710 C C . ALA A 1 89 ? 11.600 -24.917 -6.093 1.00 92.12 89 ALA A C 1
ATOM 712 O O . ALA A 1 89 ? 11.246 -24.758 -4.926 1.00 92.12 89 ALA A O 1
ATOM 713 N N . LEU A 1 90 ? 12.888 -24.970 -6.457 1.00 91.00 90 LEU A N 1
ATOM 714 C CA . LEU A 1 90 ? 14.016 -24.825 -5.530 1.00 91.00 90 LEU A CA 1
ATOM 715 C C . LEU A 1 90 ? 14.288 -23.372 -5.125 1.00 91.00 90 LEU A C 1
ATOM 717 O O . LEU A 1 90 ? 15.065 -23.135 -4.203 1.00 91.00 90 LEU A O 1
ATOM 721 N N . TYR A 1 91 ? 13.670 -22.406 -5.805 1.00 90.50 91 TYR A N 1
ATOM 722 C CA . TYR A 1 91 ? 13.875 -20.987 -5.547 1.00 90.50 91 TYR A CA 1
ATOM 723 C C . TYR A 1 91 ? 12.810 -20.403 -4.616 1.00 90.50 91 TYR A C 1
ATOM 725 O O . TYR A 1 91 ? 11.636 -20.805 -4.629 1.00 90.50 91 TYR A O 1
ATOM 733 N N . ASP A 1 92 ? 13.234 -19.412 -3.834 1.00 87.50 92 ASP A N 1
ATOM 734 C CA . ASP A 1 92 ? 12.400 -18.667 -2.895 1.00 87.50 92 ASP A CA 1
ATOM 735 C C . ASP A 1 92 ? 11.545 -17.611 -3.607 1.00 87.50 92 ASP A C 1
ATOM 737 O O . ASP A 1 92 ? 11.875 -17.132 -4.695 1.00 87.50 92 ASP A O 1
ATOM 741 N N . VAL A 1 93 ? 10.424 -17.236 -2.995 1.00 80.19 93 VAL A N 1
ATOM 742 C CA . VAL A 1 93 ? 9.602 -16.105 -3.450 1.00 80.19 93 VAL A CA 1
ATOM 743 C C . VAL A 1 93 ? 10.130 -14.800 -2.859 1.00 80.19 93 VAL A C 1
ATOM 745 O O . VAL A 1 93 ? 10.569 -14.790 -1.712 1.00 80.19 93 VAL A O 1
ATOM 748 N N . ALA A 1 94 ? 10.041 -13.707 -3.621 1.00 71.00 94 ALA A N 1
ATOM 749 C CA . ALA A 1 94 ? 10.328 -12.375 -3.096 1.00 71.00 94 ALA A CA 1
ATOM 750 C C . ALA A 1 94 ? 9.277 -12.018 -2.035 1.00 71.00 94 ALA A C 1
ATOM 752 O O . ALA A 1 94 ? 8.079 -12.021 -2.336 1.00 71.00 94 ALA A O 1
ATOM 753 N N . ASP A 1 95 ? 9.709 -11.753 -0.802 1.00 68.69 95 ASP A N 1
ATOM 754 C CA . ASP A 1 95 ? 8.808 -11.516 0.335 1.00 68.69 95 ASP A CA 1
ATOM 755 C C . ASP A 1 95 ? 8.984 -10.144 1.005 1.00 68.69 95 ASP A C 1
ATOM 757 O O . ASP A 1 95 ? 8.201 -9.791 1.892 1.00 68.69 95 ASP A O 1
ATOM 761 N N . GLY A 1 96 ? 9.934 -9.327 0.533 1.00 45.06 96 GLY A N 1
ATOM 762 C CA . GLY A 1 96 ? 10.104 -7.922 0.903 1.00 45.06 96 GLY A CA 1
ATOM 763 C C . GLY A 1 96 ? 10.558 -7.703 2.346 1.00 45.06 96 GLY A C 1
ATOM 764 O O . GLY A 1 96 ? 10.512 -6.568 2.824 1.00 45.06 96 GLY A O 1
ATOM 765 N N . GLY A 1 97 ? 10.948 -8.769 3.056 1.00 50.44 97 GLY A N 1
ATOM 766 C CA . GLY A 1 97 ? 11.227 -8.730 4.493 1.00 50.44 97 GLY A CA 1
ATOM 767 C C . GLY A 1 97 ? 12.421 -9.563 4.960 1.00 50.44 97 GLY A C 1
ATOM 768 O O . GLY A 1 97 ? 12.821 -9.417 6.116 1.00 50.44 97 GLY A O 1
ATOM 769 N N . LYS A 1 98 ? 13.009 -10.412 4.108 1.00 58.72 98 LYS A N 1
ATOM 770 C CA . LYS A 1 98 ? 14.223 -11.182 4.424 1.00 58.72 98 LYS A CA 1
ATOM 771 C C . LYS A 1 98 ? 15.448 -10.617 3.709 1.00 58.72 98 LYS A C 1
ATOM 773 O O . LYS A 1 98 ? 15.378 -10.221 2.552 1.00 58.72 98 LYS A O 1
ATOM 778 N N . ALA A 1 99 ? 16.583 -10.625 4.403 1.00 57.34 99 ALA A N 1
ATOM 779 C CA . ALA A 1 99 ? 17.894 -10.350 3.828 1.00 57.34 99 ALA A CA 1
ATOM 780 C C . ALA A 1 99 ? 18.728 -11.650 3.837 1.00 57.34 99 ALA A C 1
ATOM 782 O O . ALA A 1 99 ? 18.704 -12.348 4.856 1.00 57.34 99 ALA A O 1
ATOM 783 N N . PRO A 1 100 ? 19.446 -11.989 2.749 1.00 68.19 100 PRO A N 1
ATOM 784 C CA . PRO A 1 100 ? 19.391 -11.324 1.451 1.00 68.19 100 PRO A CA 1
ATOM 785 C C . PRO A 1 100 ? 18.067 -11.572 0.724 1.00 68.19 100 PRO A C 1
ATOM 787 O O . PRO A 1 100 ? 17.607 -12.707 0.635 1.00 68.19 100 PRO A O 1
ATOM 790 N N . GLU A 1 101 ? 17.477 -10.516 0.168 1.00 76.56 101 GLU A N 1
ATOM 791 C CA . GLU A 1 101 ? 16.297 -10.645 -0.694 1.00 76.56 101 GLU A CA 1
ATOM 792 C C . GLU A 1 101 ? 16.701 -11.360 -1.987 1.00 76.56 101 GLU A C 1
ATOM 794 O O . GLU A 1 101 ? 17.764 -11.066 -2.541 1.00 76.56 101 GLU A O 1
ATOM 799 N N . CYS A 1 102 ? 15.876 -12.259 -2.521 1.00 81.88 102 CYS A N 1
ATOM 800 C CA . CYS A 1 102 ? 16.235 -12.983 -3.739 1.00 81.88 102 CYS A CA 1
ATOM 801 C C . CYS A 1 102 ? 16.401 -12.026 -4.943 1.00 81.88 102 CYS A C 1
ATOM 803 O O . CYS A 1 102 ? 15.957 -10.871 -4.959 1.00 81.88 102 CYS A O 1
ATOM 805 N N . TYR A 1 103 ? 17.131 -12.458 -5.969 1.00 82.12 103 TYR A N 1
ATOM 806 C CA . TYR A 1 103 ? 17.330 -11.696 -7.196 1.00 82.12 103 TYR A CA 1
ATOM 807 C C . TYR A 1 103 ? 16.145 -11.882 -8.147 1.00 82.12 103 TYR A C 1
ATOM 809 O O . TYR A 1 103 ? 15.905 -12.977 -8.669 1.00 82.12 103 TYR A O 1
ATOM 817 N N . GLN A 1 104 ? 15.446 -10.784 -8.421 1.00 78.00 104 GLN A N 1
ATOM 818 C CA . GLN A 1 104 ? 14.383 -10.749 -9.411 1.00 78.00 104 GLN A CA 1
ATOM 819 C C . GLN A 1 104 ? 14.909 -10.189 -10.737 1.00 78.00 104 GLN A C 1
ATOM 821 O O . GLN A 1 104 ? 15.375 -9.049 -10.800 1.00 78.00 104 GLN A O 1
ATOM 826 N N . TYR A 1 105 ? 14.837 -10.998 -11.796 1.00 68.88 105 TYR A N 1
ATOM 827 C CA . TYR A 1 105 ? 15.104 -10.560 -13.155 1.00 68.88 105 TYR A CA 1
ATOM 828 C C . TYR A 1 105 ? 13.919 -9.727 -13.610 1.00 68.88 105 TYR A C 1
ATOM 830 O O . TYR A 1 105 ? 12.870 -10.236 -14.005 1.00 68.88 105 TYR A O 1
ATOM 838 N N . TYR A 1 106 ? 14.098 -8.422 -13.552 1.00 59.06 106 TYR A N 1
ATOM 839 C CA . TYR A 1 106 ? 13.312 -7.532 -14.374 1.00 59.06 106 TYR A CA 1
ATOM 840 C C . TYR A 1 106 ? 14.012 -7.532 -15.727 1.00 59.06 106 TYR A C 1
ATOM 842 O O . TYR A 1 106 ? 15.210 -7.228 -15.750 1.00 59.06 106 TYR A O 1
ATOM 850 N N . PRO A 1 107 ? 13.341 -7.886 -16.843 1.00 53.94 107 PRO A N 1
ATOM 851 C CA . PRO A 1 107 ? 13.909 -7.566 -18.141 1.00 53.94 107 PRO A CA 1
ATOM 852 C C . PRO A 1 107 ? 14.266 -6.088 -18.066 1.00 53.94 107 PRO A C 1
ATOM 854 O O . PRO A 1 107 ? 13.378 -5.279 -17.788 1.00 53.94 107 PRO A O 1
ATOM 857 N N . LEU A 1 108 ? 15.561 -5.767 -18.189 1.00 52.59 108 LEU A N 1
ATOM 858 C CA . LEU A 1 108 ? 16.008 -4.385 -18.295 1.00 52.59 108 LEU A CA 1
ATOM 859 C C . LEU A 1 108 ? 15.139 -3.801 -19.397 1.00 52.59 108 LEU A C 1
ATOM 861 O O . LEU A 1 108 ? 15.236 -4.280 -20.530 1.00 52.59 108 LEU A O 1
ATOM 865 N N . PRO A 1 109 ? 14.198 -2.902 -19.078 1.00 53.09 109 PRO A N 1
ATOM 866 C CA . PRO A 1 109 ? 13.279 -2.479 -20.099 1.00 53.09 109 PRO A CA 1
ATOM 867 C C . PRO A 1 109 ? 14.135 -1.765 -21.146 1.00 53.09 109 PRO A C 1
ATOM 869 O O . PRO A 1 109 ? 14.883 -0.854 -20.797 1.00 53.09 109 PRO A O 1
ATOM 872 N N . ASP A 1 110 ? 14.010 -2.120 -22.427 1.00 67.75 110 ASP A N 1
ATOM 873 C CA . ASP A 1 110 ? 14.543 -1.315 -23.549 1.00 67.75 110 ASP A CA 1
ATOM 874 C C . ASP A 1 110 ? 13.767 0.016 -23.696 1.00 67.75 110 ASP A C 1
ATOM 876 O O . ASP A 1 110 ? 13.671 0.634 -24.763 1.00 67.75 110 ASP A O 1
ATOM 880 N N . CYS A 1 111 ? 13.134 0.441 -22.608 1.00 76.00 111 CYS A N 1
ATOM 881 C CA . CYS A 1 111 ? 12.223 1.542 -22.520 1.00 76.00 111 CYS A CA 1
ATOM 882 C C . CYS A 1 111 ? 12.405 2.273 -21.184 1.00 76.00 111 CYS A C 1
ATOM 884 O O . CYS A 1 111 ? 12.927 1.723 -20.216 1.00 76.00 111 CYS A O 1
ATOM 886 N N . TYR A 1 112 ? 11.975 3.527 -21.107 1.00 78.44 112 TYR A N 1
ATOM 887 C CA . TYR A 1 112 ? 12.040 4.324 -19.885 1.00 78.44 112 TYR A CA 1
ATOM 888 C C . TYR A 1 112 ? 10.661 4.847 -19.489 1.00 78.44 112 TYR A C 1
ATOM 890 O O . TYR A 1 112 ? 9.803 5.104 -20.332 1.00 78.44 112 TYR A O 1
ATOM 898 N N . TYR A 1 113 ? 10.452 5.047 -18.194 1.00 73.75 113 TYR A N 1
ATOM 899 C CA . TYR A 1 113 ? 9.257 5.700 -17.665 1.00 73.75 113 TYR A CA 1
ATOM 900 C C . TYR A 1 113 ? 9.524 7.157 -17.297 1.00 73.75 113 TYR A C 1
ATOM 902 O O . TYR A 1 113 ? 10.661 7.532 -16.992 1.00 73.75 113 TYR A O 1
ATOM 910 N N . GLY A 1 114 ? 8.466 7.972 -17.254 1.00 73.00 114 GLY A N 1
ATOM 911 C CA . GLY A 1 114 ? 8.563 9.391 -16.921 1.00 73.00 114 GLY A CA 1
ATOM 912 C C . GLY A 1 114 ? 9.605 10.093 -17.796 1.00 73.00 114 GLY A C 1
ATOM 913 O O . GLY A 1 114 ? 9.486 10.111 -19.019 1.00 73.00 114 GLY A O 1
ATOM 914 N N . ILE A 1 115 ? 10.645 10.636 -17.159 1.00 74.31 115 ILE A N 1
ATOM 915 C CA . ILE A 1 115 ? 11.787 11.273 -17.839 1.00 74.31 115 ILE A CA 1
ATOM 916 C C . ILE A 1 115 ? 13.031 10.363 -17.909 1.00 74.31 115 ILE A C 1
ATOM 918 O O . ILE A 1 115 ? 14.060 10.770 -18.426 1.00 74.31 115 ILE A O 1
ATOM 922 N N . GLY A 1 116 ? 12.973 9.132 -17.394 1.00 75.75 116 GLY A N 1
ATOM 923 C CA . GLY A 1 116 ? 14.063 8.156 -17.514 1.00 75.75 116 GLY A CA 1
ATOM 924 C C . GLY A 1 116 ? 15.183 8.251 -16.475 1.00 75.75 116 GLY A C 1
ATOM 925 O O . GLY A 1 116 ? 16.281 7.784 -16.748 1.00 75.75 116 GLY A O 1
ATOM 926 N N . VAL A 1 117 ? 14.922 8.814 -15.288 1.00 76.94 117 VAL A N 1
ATOM 927 C CA . VAL A 1 117 ? 15.895 8.848 -14.168 1.00 76.94 117 VAL A CA 1
ATOM 928 C C . VAL A 1 117 ? 16.268 7.440 -13.701 1.00 76.94 117 VAL A C 1
ATOM 930 O O . VAL A 1 117 ? 17.438 7.148 -13.510 1.00 76.94 117 VAL A O 1
ATOM 933 N N . GLY A 1 118 ? 15.282 6.547 -13.566 1.00 72.25 118 GLY A N 1
ATOM 934 C CA . GLY A 1 118 ? 15.506 5.146 -13.185 1.00 72.25 118 GLY A CA 1
ATOM 935 C C . GLY A 1 118 ? 15.803 4.212 -14.362 1.00 72.25 118 GLY A C 1
ATOM 936 O O . GLY A 1 118 ? 15.641 3.002 -14.227 1.00 72.25 118 GLY A O 1
ATOM 937 N N . TYR A 1 119 ? 16.133 4.749 -15.541 1.00 77.12 119 TYR A N 1
ATOM 938 C CA . TYR A 1 119 ? 16.452 3.922 -16.701 1.00 77.12 119 TYR A CA 1
ATOM 939 C C . TYR A 1 119 ? 17.865 3.355 -16.568 1.00 77.12 119 TYR A C 1
ATOM 941 O O . TYR A 1 119 ? 18.836 4.104 -16.620 1.00 77.12 119 TYR A O 1
ATOM 949 N N . HIS A 1 120 ? 17.963 2.029 -16.471 1.00 77.19 120 HIS A N 1
ATOM 950 C CA . HIS A 1 120 ? 19.233 1.305 -16.354 1.00 77.19 120 HIS A CA 1
ATOM 951 C C . HIS A 1 120 ? 19.462 0.300 -17.494 1.00 77.19 120 HIS A C 1
ATOM 953 O O . HIS A 1 120 ? 20.217 -0.656 -17.349 1.00 77.19 120 HIS A O 1
ATOM 959 N N . GLY A 1 121 ? 18.812 0.502 -18.647 1.00 77.69 121 GLY A N 1
ATOM 960 C CA . GLY A 1 121 ? 18.987 -0.354 -19.824 1.00 77.69 121 GLY A CA 1
ATOM 961 C C . GLY A 1 121 ? 20.376 -0.235 -20.467 1.00 77.69 121 GLY A C 1
ATOM 962 O O . GLY A 1 121 ? 21.193 0.609 -20.097 1.00 77.69 121 GLY A O 1
ATOM 963 N N . ASN A 1 122 ? 20.643 -1.068 -21.473 1.00 82.00 122 ASN A N 1
ATOM 964 C CA . ASN A 1 122 ? 21.985 -1.229 -22.055 1.00 82.00 122 ASN A CA 1
ATOM 965 C C . ASN A 1 122 ? 22.221 -0.427 -23.347 1.00 82.00 122 ASN A C 1
ATOM 967 O O . ASN A 1 122 ? 23.248 -0.599 -24.001 1.00 82.00 122 ASN A O 1
ATOM 971 N N . VAL A 1 123 ? 21.282 0.440 -23.735 1.00 85.50 123 VAL A N 1
ATOM 972 C CA . VAL A 1 123 ? 21.426 1.292 -24.929 1.00 85.50 123 VAL A CA 1
ATOM 973 C C . VAL A 1 123 ? 22.584 2.268 -24.735 1.00 85.50 123 VAL A C 1
ATOM 975 O O . VAL A 1 123 ? 22.652 2.933 -23.707 1.00 85.50 123 VAL A O 1
ATOM 978 N N . ASN A 1 124 ? 23.465 2.374 -25.730 1.00 89.25 124 ASN A N 1
ATOM 979 C CA . ASN A 1 124 ? 24.632 3.265 -25.744 1.00 89.25 124 ASN A CA 1
ATOM 980 C C . ASN A 1 124 ? 24.814 3.991 -27.094 1.00 89.25 124 ASN A C 1
ATOM 982 O O . ASN A 1 124 ? 25.932 4.337 -27.484 1.00 89.25 124 ASN A O 1
ATOM 986 N N . ILE A 1 125 ? 23.708 4.198 -27.816 1.00 87.19 125 ILE A N 1
ATOM 987 C CA . ILE A 1 125 ? 23.656 4.899 -29.102 1.00 87.19 125 ILE A CA 1
ATOM 988 C C . ILE A 1 125 ? 22.550 5.962 -29.048 1.00 87.19 125 ILE A C 1
ATOM 990 O O . ILE A 1 125 ? 21.462 5.732 -28.502 1.00 87.19 125 ILE A O 1
ATOM 994 N N . THR A 1 126 ? 22.829 7.135 -29.612 1.00 90.38 126 THR A N 1
ATOM 995 C CA . THR A 1 126 ? 21.899 8.269 -29.658 1.00 90.38 126 THR A CA 1
ATOM 996 C C . THR A 1 126 ? 20.833 8.115 -30.751 1.00 90.38 126 THR A C 1
ATOM 998 O O . THR A 1 126 ? 20.908 7.219 -31.591 1.00 90.38 126 THR A O 1
ATOM 1001 N N . ARG A 1 127 ? 19.817 8.991 -30.776 1.00 89.81 127 ARG A N 1
ATOM 1002 C CA . ARG A 1 127 ? 18.780 8.995 -31.832 1.00 89.81 127 ARG A CA 1
ATOM 1003 C C . ARG A 1 127 ? 19.356 9.171 -33.237 1.00 89.81 127 ARG A C 1
ATOM 1005 O O . ARG A 1 127 ? 18.870 8.531 -34.164 1.00 89.81 127 ARG A O 1
ATOM 1012 N N . SER A 1 128 ? 20.400 9.984 -33.375 1.00 88.88 128 SER A N 1
ATOM 1013 C CA . SER A 1 128 ? 21.106 10.194 -34.644 1.00 88.88 128 SER A CA 1
ATOM 1014 C C . SER A 1 128 ? 22.144 9.110 -34.963 1.00 88.88 128 SER A C 1
ATOM 1016 O O . SER A 1 128 ? 22.796 9.183 -36.000 1.00 88.88 128 SER A O 1
ATOM 1018 N N . GLY A 1 129 ? 22.301 8.095 -34.105 1.00 90.38 129 GLY A N 1
ATOM 1019 C CA . GLY A 1 129 ? 23.231 6.985 -34.322 1.00 90.38 129 GLY A CA 1
ATOM 1020 C C . GLY A 1 129 ? 24.649 7.216 -33.789 1.00 90.38 129 GLY A C 1
ATOM 1021 O O . GLY A 1 129 ? 25.532 6.410 -34.076 1.00 90.38 129 GLY A O 1
ATOM 1022 N N . ASN A 1 130 ? 24.886 8.273 -33.005 1.00 87.56 130 ASN A N 1
ATOM 1023 C CA . ASN A 1 130 ? 26.198 8.522 -32.410 1.00 87.56 130 ASN A CA 1
ATOM 1024 C C . ASN A 1 130 ? 26.460 7.551 -31.257 1.00 87.56 130 ASN A C 1
ATOM 1026 O O . ASN A 1 130 ? 25.600 7.337 -30.401 1.00 87.56 130 ASN A O 1
ATOM 1030 N N . THR A 1 131 ? 27.668 6.995 -31.198 1.00 90.50 131 THR A N 1
ATOM 1031 C CA . THR A 1 131 ? 28.101 6.182 -30.057 1.00 90.50 131 THR A CA 1
ATOM 1032 C C . THR A 1 131 ? 28.237 7.060 -28.817 1.00 90.50 131 THR A C 1
ATOM 1034 O O . THR A 1 131 ? 28.779 8.166 -28.875 1.00 90.50 131 THR A O 1
ATOM 1037 N N . CYS A 1 132 ? 27.766 6.568 -27.675 1.00 90.81 132 CYS A N 1
ATOM 1038 C CA . CYS A 1 132 ? 27.919 7.268 -26.410 1.00 90.81 132 CYS A CA 1
ATOM 1039 C C . CYS A 1 132 ? 29.377 7.247 -25.927 1.00 90.81 132 CYS A C 1
ATOM 1041 O O . CYS A 1 132 ? 30.059 6.217 -25.954 1.00 90.81 132 CYS A O 1
ATOM 1043 N N . GLN A 1 133 ? 29.839 8.389 -25.430 1.00 87.94 133 GLN A N 1
ATOM 1044 C CA . GLN A 1 133 ? 31.059 8.528 -24.647 1.00 87.94 133 GLN A CA 1
ATOM 1045 C C . GLN A 1 133 ? 30.838 7.923 -23.253 1.00 87.94 133 GLN A C 1
ATOM 1047 O O . GLN A 1 133 ? 29.780 8.092 -22.650 1.00 87.94 133 GLN A O 1
ATOM 1052 N N . SER A 1 134 ? 31.858 7.238 -22.725 1.00 88.38 134 SER A N 1
ATOM 1053 C CA . SER A 1 134 ? 31.840 6.743 -21.343 1.00 88.38 134 SER A CA 1
ATOM 1054 C C . SER A 1 134 ? 31.667 7.889 -20.349 1.00 88.38 134 SER A C 1
ATOM 1056 O O . SER A 1 134 ? 32.398 8.877 -20.431 1.00 88.38 134 SER A O 1
ATOM 1058 N N . TRP A 1 135 ? 30.794 7.722 -19.355 1.00 86.38 135 TRP A N 1
ATOM 1059 C CA . TRP A 1 135 ? 30.594 8.697 -18.277 1.00 86.38 135 TRP A CA 1
ATOM 1060 C C . TRP A 1 135 ? 31.841 8.917 -17.420 1.00 86.38 135 TRP A C 1
ATOM 1062 O O . TRP A 1 135 ? 31.929 9.917 -16.717 1.00 86.38 135 TRP A O 1
ATOM 1072 N N . SER A 1 136 ? 32.808 7.996 -17.456 1.00 85.06 136 SER A N 1
ATOM 1073 C CA . SER A 1 136 ? 34.113 8.158 -16.805 1.00 85.06 136 SER A CA 1
ATOM 1074 C C . SER A 1 136 ? 35.182 8.783 -17.707 1.00 85.06 136 SER A C 1
ATOM 1076 O O . SER A 1 136 ? 36.220 9.220 -17.209 1.00 85.06 136 SER A O 1
ATOM 1078 N N . SER A 1 137 ? 34.946 8.858 -19.021 1.00 86.94 137 SER A N 1
ATOM 1079 C CA . SER A 1 137 ? 35.878 9.470 -19.972 1.00 86.94 137 SER A CA 1
ATOM 1080 C C . SER A 1 137 ? 35.728 10.984 -19.972 1.00 86.94 137 SER A C 1
ATOM 1082 O O . SER A 1 137 ? 34.622 11.498 -19.955 1.00 86.94 137 SER A O 1
ATOM 1084 N N . GLN A 1 138 ? 36.840 11.708 -20.076 1.00 87.31 138 GLN A N 1
ATOM 1085 C CA . GLN A 1 138 ? 36.847 13.168 -20.246 1.00 87.31 138 GLN A CA 1
ATOM 1086 C C . GLN A 1 138 ? 37.092 13.599 -21.702 1.00 87.31 138 GLN A C 1
ATOM 1088 O O . GLN A 1 138 ? 37.328 14.778 -21.965 1.00 87.31 138 GLN A O 1
ATOM 1093 N N . CYS A 1 139 ? 37.047 12.650 -22.642 1.00 84.94 139 CYS A N 1
ATOM 1094 C CA . CYS A 1 139 ? 37.245 12.867 -24.073 1.00 84.94 139 CYS A CA 1
ATOM 1095 C C . CYS A 1 139 ? 36.158 12.141 -24.898 1.00 84.94 139 CYS A C 1
ATOM 1097 O O . CYS A 1 139 ? 35.831 10.998 -24.557 1.00 84.94 139 CYS A O 1
ATOM 1099 N N . PRO A 1 140 ? 35.670 12.738 -26.006 1.00 88.00 140 PRO A N 1
ATOM 1100 C CA . PRO A 1 140 ? 36.003 14.088 -26.486 1.00 88.00 140 PRO A CA 1
ATOM 1101 C C . PRO A 1 140 ? 35.414 15.230 -25.647 1.00 88.00 140 PRO A C 1
ATOM 1103 O O . PRO A 1 140 ? 35.992 16.316 -25.597 1.00 88.00 140 PRO A O 1
ATOM 1106 N N . HIS A 1 141 ? 34.309 14.995 -24.943 1.00 87.00 141 HIS A N 1
ATOM 1107 C CA . HIS A 1 141 ? 33.617 16.031 -24.186 1.00 87.00 141 HIS A CA 1
ATOM 1108 C C . HIS A 1 141 ? 33.986 15.969 -22.712 1.00 87.00 141 HIS A C 1
ATOM 1110 O O . HIS A 1 141 ? 33.560 15.072 -21.991 1.00 87.00 141 HIS A O 1
ATOM 1116 N N . ARG A 1 142 ? 34.722 16.972 -22.227 1.00 87.44 142 ARG A N 1
ATOM 1117 C CA . ARG A 1 142 ? 34.955 17.133 -20.784 1.00 87.44 142 ARG A CA 1
ATOM 1118 C C . ARG A 1 142 ? 33.656 17.450 -20.062 1.00 87.44 142 ARG A C 1
ATOM 1120 O O . ARG A 1 142 ? 32.884 18.289 -20.535 1.00 87.44 142 ARG A O 1
ATOM 1127 N N . HIS A 1 143 ? 33.445 16.863 -18.894 1.00 81.88 143 HIS A N 1
ATOM 1128 C CA . HIS A 1 143 ? 32.298 17.138 -18.034 1.00 81.88 143 HIS A CA 1
ATOM 1129 C C . HIS A 1 143 ? 32.704 17.121 -16.559 1.00 81.88 143 HIS A C 1
ATOM 1131 O O . HIS A 1 143 ? 33.529 16.331 -16.110 1.00 81.88 143 HIS A O 1
ATOM 1137 N N . TRP A 1 144 ? 32.115 18.047 -15.808 1.00 71.19 144 TRP A N 1
ATOM 1138 C CA . TRP A 1 144 ? 32.588 18.485 -14.495 1.00 71.19 144 TRP A CA 1
ATOM 1139 C C . TRP A 1 144 ? 32.289 17.526 -13.331 1.00 71.19 144 TRP A C 1
ATOM 1141 O O . TRP A 1 144 ? 32.880 17.669 -12.263 1.00 71.19 144 TRP A O 1
ATOM 1151 N N . ARG A 1 145 ? 31.390 16.553 -13.512 1.00 66.94 145 ARG A N 1
ATOM 1152 C CA . ARG A 1 145 ? 31.018 15.568 -12.489 1.00 66.94 145 ARG A CA 1
ATOM 1153 C C . ARG A 1 145 ? 30.509 14.286 -13.147 1.00 66.94 145 ARG A C 1
ATOM 1155 O O . ARG A 1 145 ? 29.817 14.366 -14.157 1.00 66.94 145 ARG A O 1
ATOM 1162 N N . ILE A 1 146 ? 30.839 13.135 -12.559 1.00 69.81 146 ILE A N 1
ATOM 1163 C CA . ILE A 1 146 ? 30.145 11.870 -12.829 1.00 69.81 146 ILE A CA 1
ATOM 1164 C C . ILE A 1 146 ? 29.014 11.767 -11.794 1.00 69.81 146 ILE A C 1
ATOM 1166 O O . ILE A 1 146 ? 29.311 11.789 -10.595 1.00 69.81 146 ILE A O 1
ATOM 1170 N N . PRO A 1 147 ? 27.740 11.745 -12.210 1.00 68.06 147 PRO A N 1
ATOM 1171 C CA . PRO A 1 147 ? 26.609 11.642 -11.290 1.00 68.06 147 PRO A CA 1
ATOM 1172 C C . PRO A 1 147 ? 26.701 10.374 -10.434 1.00 68.06 147 PRO A C 1
ATOM 1174 O O . PRO A 1 147 ? 27.104 9.323 -10.933 1.00 68.06 147 PRO A O 1
ATOM 1177 N N . LYS A 1 148 ? 26.353 10.459 -9.143 1.00 66.31 148 LYS A N 1
ATOM 1178 C CA . LYS A 1 148 ? 26.505 9.335 -8.194 1.00 66.31 148 LYS A CA 1
ATOM 1179 C C . LYS A 1 148 ? 25.720 8.101 -8.645 1.00 66.31 148 LYS A C 1
ATOM 1181 O O . LYS A 1 148 ? 26.247 6.997 -8.631 1.00 66.31 148 LYS A O 1
ATOM 1186 N N . ASP A 1 149 ? 24.522 8.338 -9.162 1.00 61.25 149 ASP A N 1
ATOM 1187 C CA . ASP A 1 149 ? 23.580 7.363 -9.711 1.00 61.25 149 ASP A CA 1
ATOM 1188 C C . ASP A 1 149 ? 24.170 6.542 -10.877 1.00 61.25 149 ASP A C 1
ATOM 1190 O O . ASP A 1 149 ? 23.717 5.429 -11.128 1.00 61.25 149 ASP A O 1
ATOM 1194 N N . VAL A 1 150 ? 25.203 7.066 -11.550 1.00 62.03 150 VAL A N 1
ATOM 1195 C CA . VAL A 1 150 ? 25.955 6.408 -12.635 1.00 62.03 150 VAL A CA 1
ATOM 1196 C C . VAL A 1 150 ? 27.208 5.690 -12.099 1.00 62.03 150 VAL A C 1
ATOM 1198 O O . VAL A 1 150 ? 27.598 4.639 -12.610 1.00 62.03 150 VAL A O 1
ATOM 1201 N N . VAL A 1 151 ? 27.850 6.243 -11.060 1.00 58.56 151 VAL A N 1
ATOM 1202 C CA . VAL A 1 151 ? 29.072 5.695 -10.435 1.00 58.56 151 VAL A CA 1
ATOM 1203 C C . VAL A 1 151 ? 28.786 4.401 -9.676 1.00 58.56 151 VAL A C 1
ATOM 1205 O O . VAL A 1 151 ? 29.544 3.442 -9.816 1.00 58.56 151 VAL A O 1
ATOM 1208 N N . ASP A 1 152 ? 27.684 4.346 -8.928 1.00 52.38 152 ASP A N 1
ATOM 1209 C CA . ASP A 1 152 ? 27.340 3.190 -8.088 1.00 52.38 152 ASP A CA 1
ATOM 1210 C C . ASP A 1 152 ? 26.967 1.940 -8.913 1.00 52.38 152 ASP A C 1
ATOM 1212 O O . ASP A 1 152 ? 26.902 0.834 -8.377 1.00 52.38 152 ASP A O 1
ATOM 1216 N N . GLN A 1 153 ? 26.751 2.096 -10.226 1.00 56.59 153 GLN A N 1
ATOM 1217 C CA . GLN A 1 153 ? 26.220 1.049 -11.106 1.00 56.59 153 GLN A CA 1
ATOM 1218 C C . GLN A 1 153 ? 27.167 0.606 -12.236 1.00 56.59 153 GLN A C 1
ATOM 1220 O O . GLN A 1 153 ? 26.819 -0.282 -13.010 1.00 56.59 153 GLN A O 1
ATOM 1225 N N . ASN A 1 154 ? 28.388 1.157 -12.311 1.00 64.38 154 ASN A N 1
ATOM 1226 C CA . ASN A 1 154 ? 29.375 0.846 -13.360 1.00 64.38 154 ASN A CA 1
ATOM 1227 C C . ASN A 1 154 ? 28.824 1.026 -14.795 1.00 64.38 154 ASN A C 1
ATOM 1229 O O . ASN A 1 154 ? 29.104 0.237 -15.700 1.00 64.38 154 ASN A O 1
ATOM 1233 N N . ASP A 1 155 ? 28.057 2.096 -15.008 1.00 67.69 155 ASP A N 1
ATOM 1234 C CA . ASP A 1 155 ? 27.240 2.352 -16.205 1.00 67.69 155 ASP A CA 1
ATOM 1235 C C . ASP A 1 155 ? 28.018 2.807 -17.463 1.00 67.69 155 ASP A C 1
ATOM 1237 O O . ASP A 1 155 ? 27.469 3.498 -18.323 1.00 67.69 155 ASP A O 1
ATOM 1241 N N . SER A 1 156 ? 29.289 2.399 -17.594 1.00 83.19 156 SER A N 1
ATOM 1242 C CA . SER A 1 156 ? 30.194 2.599 -18.744 1.00 83.19 156 SER A CA 1
ATOM 1243 C C . SER A 1 156 ? 29.809 3.776 -19.664 1.00 83.19 156 SER A C 1
ATOM 1245 O O . SER A 1 156 ? 29.961 4.933 -19.271 1.00 83.19 156 SER A O 1
ATOM 1247 N N . ASN A 1 157 ? 29.304 3.502 -20.872 1.00 88.31 157 ASN A N 1
ATOM 1248 C CA . ASN A 1 157 ? 28.775 4.485 -21.816 1.00 88.31 157 ASN A CA 1
ATOM 1249 C C . ASN A 1 157 ? 27.262 4.339 -22.057 1.00 88.31 157 ASN A C 1
ATOM 1251 O O . ASN A 1 157 ? 26.763 4.749 -23.102 1.00 88.31 157 ASN A O 1
ATOM 1255 N N . MET A 1 158 ? 26.524 3.725 -21.133 1.00 89.19 158 MET A N 1
ATOM 1256 C CA . MET A 1 158 ? 25.090 3.498 -21.309 1.00 89.19 158 MET A CA 1
ATOM 1257 C C . MET A 1 158 ? 24.292 4.794 -21.131 1.00 89.19 158 MET A C 1
ATOM 1259 O O . MET A 1 158 ? 24.633 5.661 -20.336 1.00 89.19 158 MET A O 1
ATOM 1263 N N . CYS A 1 159 ? 23.180 4.921 -21.839 1.00 89.12 159 CYS A N 1
ATOM 1264 C CA . CYS A 1 159 ? 22.277 6.061 -21.760 1.00 89.12 159 CYS A CA 1
ATOM 1265 C C . CYS A 1 159 ? 21.620 6.175 -20.386 1.00 89.12 159 CYS A C 1
ATOM 1267 O O . CYS A 1 159 ? 21.054 5.202 -19.894 1.00 89.12 159 CYS A O 1
ATOM 1269 N N . ARG A 1 160 ? 21.627 7.365 -19.785 1.00 89.00 160 ARG A N 1
ATOM 1270 C CA . ARG A 1 160 ? 21.057 7.631 -18.453 1.00 89.00 160 ARG A CA 1
ATOM 1271 C C . ARG A 1 160 ? 20.386 9.002 -18.439 1.00 89.00 160 ARG A C 1
ATOM 1273 O O . ARG A 1 160 ? 20.595 9.800 -19.345 1.00 89.00 160 ARG A O 1
ATOM 1280 N N . ASN A 1 161 ? 19.571 9.295 -17.431 1.00 84.69 161 ASN A N 1
ATOM 1281 C CA . ASN A 1 161 ? 19.115 10.667 -17.189 1.00 84.69 161 ASN A CA 1
ATOM 1282 C C . ASN A 1 161 ? 19.462 11.111 -15.764 1.00 84.69 161 ASN A C 1
ATOM 1284 O O . ASN A 1 161 ? 18.573 11.204 -14.910 1.00 84.69 161 ASN A O 1
ATOM 1288 N N . PRO A 1 162 ? 20.755 11.341 -15.497 1.00 78.31 162 PRO A N 1
ATOM 1289 C CA . PRO A 1 162 ? 21.199 11.735 -14.173 1.00 78.31 162 PRO A CA 1
ATOM 1290 C C . PRO A 1 162 ? 20.619 13.091 -13.759 1.00 78.31 162 PRO A C 1
ATOM 1292 O O . PRO A 1 162 ? 20.389 13.980 -14.593 1.00 78.31 162 PRO A O 1
ATOM 1295 N N . ASP A 1 163 ? 20.381 13.244 -12.456 1.00 70.38 163 ASP A N 1
ATOM 1296 C CA . ASP A 1 163 ? 19.907 14.485 -11.827 1.00 70.38 163 ASP A CA 1
ATOM 1297 C C . ASP A 1 163 ? 18.587 15.046 -12.410 1.00 70.38 163 ASP A C 1
ATOM 1299 O O . ASP A 1 163 ? 18.274 16.222 -12.237 1.00 70.38 163 ASP A O 1
ATOM 1303 N N . SER A 1 164 ? 17.784 14.224 -13.106 1.00 75.62 164 SER A N 1
ATOM 1304 C CA . SER A 1 164 ? 16.562 14.668 -13.811 1.00 75.62 164 SER A CA 1
ATOM 1305 C C . SER A 1 164 ? 16.808 15.774 -14.853 1.00 75.62 164 SER A C 1
ATOM 1307 O O . SER A 1 164 ? 15.899 16.546 -15.164 1.00 75.62 164 SER A O 1
ATOM 1309 N N . SER A 1 165 ? 18.032 15.858 -15.385 1.00 73.00 165 SER A N 1
ATOM 1310 C CA . SER A 1 165 ? 18.513 17.005 -16.169 1.00 73.00 165 SER A CA 1
ATOM 1311 C C . SER A 1 165 ? 17.836 17.161 -17.532 1.00 73.00 165 SER A C 1
ATOM 1313 O O . SER A 1 165 ? 17.793 18.268 -18.067 1.00 73.00 165 SER A O 1
ATOM 1315 N N . ALA A 1 166 ? 17.319 16.072 -18.108 1.00 80.94 166 ALA A N 1
ATOM 1316 C CA . ALA A 1 166 ? 16.705 16.087 -19.430 1.00 80.94 166 ALA A CA 1
ATOM 1317 C C . ALA A 1 166 ? 15.207 15.719 -19.365 1.00 80.94 166 ALA A C 1
ATOM 1319 O O . ALA A 1 166 ? 14.859 14.641 -18.882 1.00 80.94 166 ALA A O 1
ATOM 1320 N N . PRO A 1 167 ? 14.285 16.573 -19.842 1.00 82.25 167 PRO A N 1
ATOM 1321 C CA . PRO A 1 167 ? 12.846 16.330 -19.710 1.00 82.25 167 PRO A CA 1
ATOM 1322 C C . PRO A 1 167 ? 12.326 15.211 -20.623 1.00 82.25 167 PRO A C 1
ATOM 1324 O O . PRO A 1 167 ? 11.314 14.585 -20.306 1.00 82.25 167 PRO A O 1
ATOM 1327 N N . ASP A 1 168 ? 13.011 14.931 -21.734 1.00 82.00 168 ASP A N 1
ATOM 1328 C CA . ASP A 1 168 ? 12.463 14.067 -22.785 1.00 82.00 168 ASP A CA 1
ATOM 1329 C C . ASP A 1 168 ? 12.992 12.630 -22.772 1.00 82.00 168 ASP A C 1
ATOM 1331 O O . ASP A 1 168 ? 12.555 11.826 -23.599 1.00 82.00 168 ASP A O 1
ATOM 1335 N N . GLY A 1 169 ? 13.867 12.260 -21.833 1.00 85.94 169 GLY A N 1
ATOM 1336 C CA . GLY A 1 169 ? 14.324 10.878 -21.663 1.00 85.94 169 GLY A CA 1
ATOM 1337 C C . GLY A 1 169 ? 15.821 10.713 -21.384 1.00 85.94 169 GLY A C 1
ATOM 1338 O O . GLY A 1 169 ? 16.532 11.698 -21.175 1.00 85.94 169 GLY A O 1
ATOM 1339 N N . PRO A 1 170 ? 16.310 9.458 -21.405 1.00 90.31 170 PRO A N 1
ATOM 1340 C CA . PRO A 1 170 ? 17.726 9.132 -21.284 1.00 90.31 170 PRO A CA 1
ATOM 1341 C C . PRO A 1 170 ? 18.564 9.770 -22.391 1.00 90.31 170 PRO A C 1
ATOM 1343 O O . PRO A 1 170 ? 18.148 9.848 -23.550 1.00 90.31 170 PRO A O 1
ATOM 1346 N N . TRP A 1 171 ? 19.772 10.178 -22.032 1.00 91.31 171 TRP A N 1
ATOM 1347 C CA . TRP A 1 171 ? 20.745 10.815 -22.905 1.00 91.31 171 TRP A CA 1
ATOM 1348 C C . TRP A 1 171 ? 22.156 10.317 -22.578 1.00 91.31 171 TRP A C 1
ATOM 1350 O O . TRP A 1 171 ? 22.374 9.582 -21.612 1.00 91.31 171 TRP A O 1
ATOM 1360 N N . CYS A 1 172 ? 23.124 10.689 -23.406 1.00 90.88 172 CYS A N 1
ATOM 1361 C CA . CYS A 1 172 ? 24.539 10.477 -23.124 1.00 90.88 172 CYS A CA 1
ATOM 1362 C C . CYS A 1 172 ? 25.387 11.580 -23.769 1.00 90.88 172 CYS A C 1
ATOM 1364 O O . CYS A 1 172 ? 24.939 12.264 -24.695 1.00 90.88 172 CYS A O 1
ATOM 1366 N N . TYR A 1 173 ? 26.623 11.750 -23.295 1.00 90.00 173 TYR A N 1
ATOM 1367 C CA . TYR A 1 173 ? 27.652 12.438 -24.080 1.00 90.00 173 TYR A CA 1
ATOM 1368 C C . TYR A 1 173 ? 27.984 11.596 -25.314 1.00 90.00 173 TYR A C 1
ATOM 1370 O O . TYR A 1 173 ? 27.929 10.371 -25.235 1.00 90.00 173 TYR A O 1
ATOM 1378 N N . THR A 1 174 ? 28.325 12.213 -26.444 1.00 90.56 174 THR A N 1
ATOM 1379 C CA . THR A 1 174 ? 28.592 11.463 -27.688 1.00 90.56 174 THR A CA 1
ATOM 1380 C C . THR A 1 174 ? 30.085 11.379 -28.001 1.00 90.56 174 THR A C 1
ATOM 1382 O O . THR A 1 174 ? 30.891 12.127 -27.456 1.00 90.56 174 THR A O 1
ATOM 1385 N N . THR A 1 175 ? 30.488 10.467 -28.882 1.00 89.12 175 THR A N 1
ATOM 1386 C CA . THR A 1 175 ? 31.864 10.416 -29.397 1.00 89.12 175 THR A CA 1
ATOM 1387 C C . THR A 1 175 ? 32.127 11.388 -30.554 1.00 89.12 175 THR A C 1
ATOM 1389 O O . THR A 1 175 ? 33.274 11.506 -30.979 1.00 89.12 175 THR A O 1
ATOM 1392 N N . ASP A 1 176 ? 31.107 12.074 -31.079 1.00 88.62 176 ASP A N 1
ATOM 1393 C CA . ASP A 1 176 ? 31.261 13.094 -32.124 1.00 88.62 176 ASP A CA 1
ATOM 1394 C C . ASP A 1 176 ? 31.733 14.416 -31.502 1.00 88.62 176 ASP A C 1
ATOM 1396 O O . ASP A 1 176 ? 31.117 14.932 -30.569 1.00 88.62 176 ASP A O 1
ATOM 1400 N N . LEU A 1 177 ? 32.811 14.995 -32.037 1.00 90.94 177 LEU A N 1
ATOM 1401 C CA . LEU A 1 177 ? 33.375 16.275 -31.593 1.00 90.94 177 LEU A CA 1
ATOM 1402 C C . LEU A 1 177 ? 32.388 17.448 -31.714 1.00 90.94 177 LEU A C 1
ATOM 1404 O O . LEU A 1 177 ? 32.503 18.414 -30.960 1.00 90.94 177 LEU A O 1
ATOM 1408 N N . ASN A 1 178 ? 31.424 17.368 -32.634 1.00 91.94 178 ASN A N 1
ATOM 1409 C CA . ASN A 1 178 ? 30.466 18.436 -32.918 1.00 91.94 178 ASN A CA 1
ATOM 1410 C C . ASN A 1 178 ? 29.163 18.311 -32.115 1.00 91.94 178 ASN A C 1
ATOM 1412 O O . ASN A 1 178 ? 28.443 19.297 -31.958 1.00 91.94 178 ASN A O 1
ATOM 1416 N N . VAL A 1 179 ? 28.854 17.122 -31.584 1.00 88.81 179 VAL A N 1
ATOM 1417 C CA . VAL A 1 179 ? 27.621 16.854 -30.830 1.00 88.81 179 VAL A CA 1
ATOM 1418 C C . VAL A 1 179 ? 27.982 16.500 -29.396 1.00 88.81 179 VAL A C 1
ATOM 1420 O O . VAL A 1 179 ? 28.335 15.370 -29.078 1.00 88.81 179 VAL A O 1
ATOM 1423 N N . ARG A 1 180 ? 27.897 17.478 -28.492 1.00 88.06 180 ARG A N 1
ATOM 1424 C CA . ARG A 1 180 ? 28.320 17.286 -27.098 1.00 88.06 180 ARG A CA 1
ATOM 1425 C C . ARG A 1 180 ? 27.541 16.185 -26.380 1.00 88.06 180 ARG A C 1
ATOM 1427 O O . ARG A 1 180 ? 28.137 15.319 -25.747 1.00 88.06 180 ARG A O 1
ATOM 1434 N N . TRP A 1 181 ? 26.221 16.230 -26.458 1.00 92.06 181 TRP A N 1
ATOM 1435 C CA . TRP A 1 181 ? 25.323 15.245 -25.867 1.00 92.06 181 TRP A CA 1
ATOM 1436 C C . TRP A 1 181 ? 24.059 15.154 -26.712 1.00 92.06 181 TRP A C 1
ATOM 1438 O O . TRP A 1 181 ? 23.726 16.093 -27.437 1.00 92.06 181 TRP A O 1
ATOM 1448 N N . GLU A 1 182 ? 23.359 14.032 -26.620 1.00 91.12 182 GLU A N 1
ATOM 1449 C CA . GLU A 1 182 ? 22.119 13.814 -27.358 1.00 91.12 182 GLU A CA 1
ATOM 1450 C C . GLU A 1 182 ? 21.224 12.812 -26.620 1.00 91.12 182 GLU A C 1
ATOM 1452 O O . GLU A 1 182 ? 21.701 11.959 -25.865 1.00 91.12 182 GLU A O 1
ATOM 1457 N N . TYR A 1 183 ? 19.914 12.901 -26.852 1.00 93.00 183 TYR A N 1
ATOM 1458 C CA . TYR A 1 183 ? 18.966 11.889 -26.403 1.00 93.00 183 TYR A CA 1
ATOM 1459 C C . TYR A 1 183 ? 19.236 10.536 -27.050 1.00 93.00 183 TYR A C 1
ATOM 1461 O O . TYR A 1 183 ? 19.577 10.428 -28.232 1.00 93.00 183 TYR A O 1
ATOM 1469 N N . CYS A 1 184 ? 18.996 9.490 -26.275 1.00 91.38 184 CYS A N 1
ATOM 1470 C CA . CYS A 1 184 ? 19.142 8.129 -26.737 1.00 91.38 184 CYS A CA 1
ATOM 1471 C C . CYS A 1 184 ? 17.901 7.612 -27.451 1.00 91.38 184 CYS A C 1
ATOM 1473 O O . CYS A 1 184 ? 16.778 8.081 -27.224 1.00 91.38 184 CYS A O 1
ATOM 1475 N N . ASN A 1 185 ? 18.109 6.620 -28.319 1.00 85.12 185 ASN A N 1
ATOM 1476 C CA . ASN A 1 185 ? 17.023 5.922 -28.997 1.00 85.12 185 ASN A CA 1
ATOM 1477 C C . ASN A 1 185 ? 16.396 4.862 -28.079 1.00 85.12 185 ASN A C 1
ATOM 1479 O O . ASN A 1 185 ? 16.448 3.665 -28.344 1.00 85.12 185 ASN A O 1
ATOM 1483 N N . VAL A 1 186 ? 15.857 5.319 -26.953 1.00 87.06 186 VAL A N 1
ATOM 1484 C CA . VAL A 1 186 ? 15.134 4.492 -25.987 1.00 87.06 186 VAL A CA 1
ATOM 1485 C C . VAL A 1 186 ? 13.662 4.863 -26.104 1.00 87.06 186 VAL A C 1
ATOM 1487 O O . VAL A 1 186 ? 13.325 6.043 -26.176 1.00 87.06 186 VAL A O 1
ATOM 1490 N N . SER A 1 187 ? 12.779 3.871 -26.154 1.00 85.88 187 SER A N 1
ATOM 1491 C CA . SER A 1 187 ? 11.334 4.113 -26.233 1.00 85.88 187 SER A CA 1
ATOM 1492 C C . SER A 1 187 ? 10.750 4.427 -24.852 1.00 85.88 187 SER A C 1
ATOM 1494 O O . SER A 1 187 ? 11.331 4.070 -23.831 1.00 85.88 187 SER A O 1
ATOM 1496 N N . ARG A 1 188 ? 9.595 5.096 -24.769 1.00 80.50 188 ARG A N 1
ATOM 1497 C CA . ARG A 1 188 ? 8.862 5.137 -23.493 1.00 80.50 188 ARG A CA 1
ATOM 1498 C C . ARG A 1 188 ? 8.240 3.775 -23.234 1.00 80.50 188 ARG A C 1
ATOM 1500 O O . ARG A 1 188 ? 7.723 3.153 -24.161 1.00 80.50 188 ARG A O 1
ATOM 1507 N N . CYS A 1 189 ? 8.292 3.318 -21.990 1.00 74.81 189 CYS A N 1
ATOM 1508 C CA . CYS A 1 189 ? 7.641 2.068 -21.638 1.00 74.81 189 CYS A CA 1
ATOM 1509 C C . CYS A 1 189 ? 6.131 2.181 -21.842 1.00 74.81 189 CYS A C 1
ATOM 1511 O O . CYS A 1 189 ? 5.572 3.265 -21.635 1.00 74.81 189 CYS A O 1
ATOM 1513 N N . PRO A 1 190 ? 5.463 1.080 -22.234 1.00 72.75 190 PRO A N 1
ATOM 1514 C CA . PRO A 1 190 ? 4.015 1.057 -22.210 1.00 72.75 190 PRO A CA 1
ATOM 1515 C C . PRO A 1 190 ? 3.559 1.391 -20.783 1.00 72.75 190 PRO A C 1
ATOM 1517 O O . PRO A 1 190 ? 4.158 0.890 -19.824 1.00 72.75 190 PRO A O 1
ATOM 1520 N N . PRO A 1 191 ? 2.550 2.259 -20.633 1.00 69.19 191 PRO A N 1
ATOM 1521 C CA . PRO A 1 191 ? 2.034 2.615 -19.319 1.00 69.19 191 PRO A CA 1
ATOM 1522 C C . PRO A 1 191 ? 1.544 1.343 -18.610 1.00 69.19 191 PRO A C 1
ATOM 1524 O O . PRO A 1 191 ? 0.974 0.455 -19.253 1.00 69.19 191 PRO A O 1
ATOM 1527 N N . ARG A 1 192 ? 1.812 1.218 -17.307 1.00 74.38 192 ARG A N 1
ATOM 1528 C CA . ARG A 1 192 ? 1.429 0.041 -16.519 1.00 74.38 192 ARG A CA 1
ATOM 1529 C C . ARG A 1 192 ? 0.296 0.388 -15.567 1.00 74.38 192 ARG A C 1
ATOM 1531 O O . ARG A 1 192 ? -0.091 1.540 -15.422 1.00 74.38 192 ARG A O 1
ATOM 1538 N N . VAL A 1 193 ? -0.295 -0.641 -14.972 1.00 82.00 193 VAL A N 1
ATOM 1539 C CA . VAL A 1 193 ? -1.149 -0.462 -13.793 1.00 82.00 193 VAL A CA 1
ATOM 1540 C C . VAL A 1 193 ? -0.263 -0.145 -12.580 1.00 82.00 193 VAL A C 1
ATOM 1542 O O . VAL A 1 193 ? 0.915 -0.510 -12.605 1.00 82.00 193 VAL A O 1
ATOM 1545 N N . PRO A 1 194 ? -0.797 0.468 -11.505 1.00 82.31 194 PRO A N 1
ATOM 1546 C CA . PRO A 1 194 ? -0.016 0.711 -10.294 1.00 82.31 194 PRO A CA 1
ATOM 1547 C C . PRO A 1 194 ? 0.664 -0.573 -9.796 1.00 82.31 194 PRO A C 1
ATOM 1549 O O . PRO A 1 194 ? 0.001 -1.597 -9.656 1.00 82.31 194 PRO A O 1
ATOM 1552 N N . GLU A 1 195 ? 1.976 -0.523 -9.551 1.00 78.69 195 GLU A N 1
ATOM 1553 C CA . GLU A 1 195 ? 2.778 -1.713 -9.206 1.00 78.69 195 GLU A CA 1
ATOM 1554 C C . GLU A 1 195 ? 2.607 -2.146 -7.741 1.00 78.69 195 GLU A C 1
ATOM 1556 O O . GLU A 1 195 ? 2.774 -3.319 -7.417 1.00 78.69 195 GLU A O 1
ATOM 1561 N N . GLU A 1 196 ? 2.242 -1.215 -6.858 1.00 81.06 196 GLU A N 1
ATOM 1562 C CA . GLU A 1 196 ? 2.098 -1.457 -5.422 1.00 81.06 196 GLU A CA 1
ATOM 1563 C C . GLU A 1 196 ? 0.631 -1.499 -4.978 1.00 81.06 196 GLU A C 1
ATOM 1565 O O . GLU A 1 196 ? -0.247 -0.841 -5.547 1.00 81.06 196 GLU A O 1
ATOM 1570 N N . ALA A 1 197 ? 0.372 -2.271 -3.921 1.00 88.50 197 ALA A N 1
ATOM 1571 C CA . ALA A 1 197 ? -0.932 -2.348 -3.278 1.00 88.50 197 ALA A CA 1
ATOM 1572 C C . ALA A 1 197 ? -1.028 -1.322 -2.133 1.00 88.50 197 ALA A C 1
ATOM 1574 O O . ALA A 1 197 ? -0.039 -1.102 -1.430 1.00 88.50 197 ALA A O 1
ATOM 1575 N N . PRO A 1 198 ? -2.207 -0.726 -1.876 1.00 90.44 198 PRO A N 1
ATOM 1576 C CA . PRO A 1 198 ? -2.401 0.158 -0.732 1.00 90.44 198 PRO A CA 1
ATOM 1577 C C . PRO A 1 198 ? -2.046 -0.534 0.589 1.00 90.44 198 PRO A C 1
ATOM 1579 O O . PRO A 1 198 ? -2.579 -1.599 0.921 1.00 90.44 198 PRO A O 1
ATOM 1582 N N . ALA A 1 199 ? -1.151 0.086 1.354 1.00 88.19 199 ALA A N 1
ATOM 1583 C CA . ALA A 1 199 ? -0.706 -0.430 2.641 1.00 88.19 199 ALA A CA 1
ATOM 1584 C C . ALA A 1 199 ? -1.647 -0.007 3.782 1.00 88.19 199 ALA A C 1
ATOM 1586 O O . ALA A 1 199 ? -2.426 0.941 3.664 1.00 88.19 199 ALA A O 1
ATOM 1587 N N . PHE A 1 200 ? -1.557 -0.715 4.912 1.00 86.06 200 PHE A N 1
ATOM 1588 C CA . PHE A 1 200 ? -2.261 -0.393 6.163 1.00 86.06 200 PHE A CA 1
ATOM 1589 C C . PHE A 1 200 ? -3.777 -0.187 6.014 1.00 86.06 200 PHE A C 1
ATOM 1591 O O . PHE A 1 200 ? -4.359 0.711 6.627 1.00 86.06 200 PHE A O 1
ATOM 1598 N N . LEU A 1 201 ? -4.434 -1.036 5.217 1.00 92.25 201 LEU A N 1
ATOM 1599 C CA . LEU A 1 201 ? -5.891 -1.076 5.166 1.00 92.25 201 LEU A CA 1
ATOM 1600 C C . LEU A 1 201 ? -6.445 -1.419 6.556 1.00 92.25 201 LEU A C 1
ATOM 1602 O O . LEU A 1 201 ? -6.151 -2.467 7.129 1.00 92.25 201 LEU A O 1
ATOM 1606 N N . THR A 1 202 ? -7.272 -0.529 7.093 1.00 92.94 202 THR A N 1
ATOM 1607 C CA . THR A 1 202 ? -7.954 -0.708 8.374 1.00 92.94 202 THR A CA 1
ATOM 1608 C C . THR A 1 202 ? -9.410 -0.282 8.263 1.00 92.94 202 THR A C 1
ATOM 1610 O O . THR A 1 202 ? -9.773 0.519 7.405 1.00 92.94 202 THR A O 1
ATOM 1613 N N . GLY A 1 203 ? -10.263 -0.780 9.152 1.00 94.44 203 GLY A N 1
ATOM 1614 C CA . GLY A 1 203 ? -11.672 -0.413 9.146 1.00 94.44 203 GLY A CA 1
ATOM 1615 C C . GLY A 1 203 ? -12.394 -0.801 10.420 1.00 94.44 203 GLY A C 1
ATOM 1616 O O . GLY A 1 203 ? -11.858 -1.522 11.259 1.00 94.44 203 GLY A O 1
ATOM 1617 N N . TYR A 1 204 ? -13.595 -0.262 10.574 1.00 94.62 204 TYR A N 1
ATOM 1618 C CA . TYR A 1 204 ? -14.462 -0.500 11.719 1.00 94.62 204 TYR A CA 1
ATOM 1619 C C . TYR A 1 204 ? -15.927 -0.256 11.327 1.00 94.62 204 TYR A C 1
ATOM 1621 O O . TYR A 1 204 ? -16.206 0.564 10.445 1.00 94.62 204 TYR A O 1
ATOM 1629 N N . PRO A 1 205 ? -16.888 -0.955 11.947 1.00 96.50 205 PRO A N 1
ATOM 1630 C CA . PRO A 1 205 ? -18.292 -0.731 11.657 1.00 96.50 205 PRO A CA 1
ATOM 1631 C C . PRO A 1 205 ? -18.748 0.579 12.310 1.00 96.50 205 PRO A C 1
ATOM 1633 O O . PRO A 1 205 ? -18.402 0.859 13.453 1.00 96.50 205 PRO A O 1
ATOM 1636 N N . LEU A 1 206 ? -19.525 1.397 11.606 1.00 96.12 206 LEU A N 1
ATOM 1637 C CA . LEU A 1 206 ? -20.136 2.612 12.159 1.00 96.12 206 LEU A CA 1
ATOM 1638 C C . LEU A 1 206 ? -21.445 2.290 12.884 1.00 96.12 206 LEU A C 1
ATOM 1640 O O . LEU A 1 206 ? -21.742 2.858 13.932 1.00 96.12 206 LEU A O 1
ATOM 1644 N N . ASN A 1 207 ? -22.230 1.383 12.307 1.00 95.75 207 ASN A N 1
ATOM 1645 C CA . ASN A 1 207 ? -23.517 0.920 12.814 1.00 95.75 207 ASN A CA 1
ATOM 1646 C C . ASN A 1 207 ? -23.850 -0.451 12.192 1.00 95.75 207 ASN A C 1
ATOM 1648 O O . ASN A 1 207 ? -22.977 -1.125 11.635 1.00 95.75 207 ASN A O 1
ATOM 1652 N N . SER A 1 208 ? -25.114 -0.868 12.274 1.00 95.69 208 SER A N 1
ATOM 1653 C CA . SER A 1 208 ? -25.574 -2.137 11.699 1.00 95.69 208 SER A CA 1
ATOM 1654 C C . SER A 1 208 ? -25.462 -2.237 10.171 1.00 95.69 208 SER A C 1
ATOM 1656 O O . SER A 1 208 ? -25.355 -3.332 9.641 1.00 95.69 208 SER A O 1
ATOM 1658 N N . THR A 1 209 ? -25.425 -1.131 9.433 1.00 95.81 209 THR A N 1
ATOM 1659 C CA . THR A 1 209 ? -25.460 -1.144 7.960 1.00 95.81 209 THR A CA 1
ATOM 1660 C C . THR A 1 209 ? -24.313 -0.384 7.310 1.00 95.81 209 THR A C 1
ATOM 1662 O O . THR A 1 209 ? -24.351 -0.166 6.104 1.00 95.81 209 THR A O 1
ATOM 1665 N N . ALA A 1 210 ? -23.319 0.080 8.062 1.00 96.25 210 ALA A N 1
ATOM 1666 C CA . ALA A 1 210 ? -22.244 0.901 7.516 1.00 96.25 210 ALA A CA 1
ATOM 1667 C C . ALA A 1 210 ? -20.890 0.518 8.104 1.00 96.25 210 ALA A C 1
ATOM 1669 O O . ALA A 1 210 ? -20.751 0.371 9.320 1.00 96.25 210 ALA A O 1
ATOM 1670 N N . ILE A 1 211 ? -19.888 0.402 7.235 1.00 96.69 211 ILE A N 1
ATOM 1671 C CA . ILE A 1 211 ? -18.491 0.166 7.602 1.00 96.69 211 ILE A CA 1
ATOM 1672 C C . ILE A 1 211 ? -17.652 1.311 7.051 1.00 96.69 211 ILE A C 1
ATOM 1674 O O . ILE A 1 211 ? -17.782 1.678 5.884 1.00 96.69 211 ILE A O 1
ATOM 1678 N N . HIS A 1 212 ? -16.789 1.856 7.902 1.00 96.50 212 HIS A N 1
ATOM 1679 C CA . HIS A 1 212 ? -15.758 2.807 7.519 1.00 96.50 212 HIS A CA 1
ATOM 1680 C C . HIS A 1 212 ? -14.440 2.069 7.303 1.00 96.50 212 HIS A C 1
ATOM 1682 O O . HIS A 1 212 ? -14.021 1.281 8.155 1.00 96.50 212 HIS A O 1
ATOM 1688 N N . ILE A 1 213 ? -13.744 2.384 6.217 1.00 96.69 213 ILE A N 1
ATOM 1689 C CA . ILE A 1 213 ? -12.401 1.885 5.919 1.00 96.69 213 ILE A CA 1
ATOM 1690 C C . ILE A 1 213 ? -11.457 3.032 5.567 1.00 96.69 213 ILE A C 1
ATOM 1692 O O . ILE A 1 213 ? -11.887 4.072 5.078 1.00 96.69 213 ILE A O 1
ATOM 1696 N N . SER A 1 214 ? -10.169 2.829 5.813 1.00 95.50 214 SER A N 1
ATOM 1697 C CA . SER A 1 214 ? -9.102 3.766 5.466 1.00 95.50 214 SER A CA 1
ATOM 1698 C C . SER A 1 214 ? -7.795 3.028 5.194 1.00 95.50 214 SER A C 1
ATOM 1700 O O . SER A 1 214 ? -7.515 2.025 5.854 1.00 95.50 214 SER A O 1
ATOM 1702 N N . TRP A 1 215 ? -6.983 3.544 4.279 1.00 93.88 215 TRP A N 1
ATOM 1703 C CA . TRP A 1 215 ? -5.697 2.975 3.865 1.00 93.88 215 TRP A CA 1
ATOM 1704 C C . TRP A 1 215 ? -4.619 4.061 3.747 1.00 93.88 215 TRP A C 1
ATOM 1706 O O . TRP A 1 215 ? -4.905 5.254 3.850 1.00 93.88 215 TRP A O 1
ATOM 1716 N N . GLN A 1 216 ? -3.365 3.656 3.550 1.00 88.50 216 GLN A N 1
ATOM 1717 C CA . GLN A 1 216 ? -2.283 4.568 3.182 1.00 88.50 216 GLN A CA 1
ATOM 1718 C C . GLN A 1 216 ? -2.261 4.767 1.663 1.00 88.50 216 GLN A C 1
ATOM 1720 O O . GLN A 1 216 ? -2.446 3.812 0.904 1.00 88.50 216 GLN A O 1
ATOM 1725 N N . SER A 1 217 ? -2.023 6.003 1.214 1.00 88.06 217 SER A N 1
ATOM 1726 C CA . SER A 1 217 ? -1.860 6.289 -0.211 1.00 88.06 217 SER A CA 1
ATOM 1727 C C . SER A 1 217 ? -0.660 5.543 -0.789 1.00 88.06 217 SER A C 1
ATOM 1729 O O . SER A 1 217 ? 0.346 5.360 -0.102 1.00 88.06 217 SER A O 1
ATOM 1731 N N . LEU A 1 218 ? -0.738 5.169 -2.065 1.00 83.94 218 LEU A N 1
ATOM 1732 C CA . LEU A 1 218 ? 0.424 4.624 -2.763 1.00 83.94 218 LEU A CA 1
ATOM 1733 C C . LEU A 1 218 ? 1.560 5.658 -2.761 1.00 83.94 218 LEU A C 1
ATOM 1735 O O . LEU A 1 218 ? 1.283 6.853 -2.935 1.00 83.94 218 LEU A O 1
ATOM 1739 N N . PRO A 1 219 ? 2.819 5.240 -2.537 1.00 73.94 219 PRO A N 1
ATOM 1740 C CA . PRO A 1 219 ? 3.943 6.152 -2.659 1.00 73.94 219 PRO A CA 1
ATOM 1741 C C . PRO A 1 219 ? 3.971 6.737 -4.079 1.00 73.94 219 PRO A C 1
ATOM 1743 O O . PRO A 1 219 ? 3.506 6.086 -5.022 1.00 73.94 219 PRO A O 1
ATOM 1746 N N . PRO A 1 220 ? 4.499 7.962 -4.266 1.00 61.75 220 PRO A N 1
ATOM 1747 C CA . PRO A 1 220 ? 4.699 8.509 -5.598 1.00 61.75 220 PRO A CA 1
ATOM 1748 C C . PRO A 1 220 ? 5.464 7.487 -6.436 1.00 61.75 220 PRO A C 1
ATOM 1750 O O . PRO A 1 220 ? 6.584 7.110 -6.089 1.00 61.75 220 PRO A O 1
ATOM 1753 N N . SER A 1 221 ? 4.841 7.008 -7.512 1.00 58.38 221 SER A N 1
ATOM 1754 C CA . SER A 1 221 ? 5.488 6.042 -8.392 1.00 58.38 221 SER A CA 1
ATOM 1755 C C . SER A 1 221 ? 6.822 6.620 -8.868 1.00 58.38 221 SER A C 1
ATOM 1757 O O . SER A 1 221 ? 6.887 7.790 -9.265 1.00 58.38 221 SER A O 1
ATOM 1759 N N . ARG A 1 222 ? 7.875 5.788 -8.916 1.00 53.22 222 ARG A N 1
ATOM 1760 C CA . ARG A 1 222 ? 9.161 6.141 -9.559 1.00 53.22 222 ARG A CA 1
ATOM 1761 C C . ARG A 1 222 ? 8.975 6.605 -11.013 1.00 53.22 222 ARG A C 1
ATOM 1763 O O . ARG A 1 222 ? 9.867 7.217 -11.595 1.00 53.22 222 ARG A O 1
ATOM 1770 N N . TYR A 1 223 ? 7.809 6.325 -11.587 1.00 52.66 223 TYR A N 1
ATOM 1771 C CA . TYR A 1 223 ? 7.487 6.427 -12.999 1.00 52.66 223 TYR A CA 1
ATOM 1772 C C . TYR A 1 223 ? 6.461 7.522 -13.335 1.00 52.66 223 TYR A C 1
ATOM 1774 O O . TYR A 1 223 ? 6.095 7.660 -14.500 1.00 52.66 223 TYR A O 1
ATOM 1782 N N . LYS A 1 224 ? 6.069 8.364 -12.360 1.00 56.22 224 LYS A N 1
ATOM 1783 C CA . LYS A 1 224 ? 5.116 9.486 -12.535 1.00 56.22 224 LYS A CA 1
ATOM 1784 C C . LYS A 1 224 ? 3.791 9.082 -13.210 1.00 56.22 224 LYS A C 1
ATOM 1786 O O . LYS A 1 224 ? 3.223 9.863 -13.968 1.00 56.22 224 LYS A O 1
ATOM 1791 N N . GLU A 1 225 ? 3.287 7.877 -12.960 1.00 63.28 225 GLU A N 1
ATOM 1792 C CA . GLU A 1 225 ? 1.943 7.515 -13.420 1.00 63.28 225 GLU A CA 1
ATOM 1793 C C . GLU A 1 225 ? 0.881 8.326 -12.658 1.00 63.28 225 GLU A C 1
ATOM 1795 O O . GLU A 1 225 ? 0.963 8.484 -11.436 1.00 63.28 225 GLU A O 1
ATOM 1800 N N . GLN A 1 226 ? -0.117 8.853 -13.375 1.00 71.81 226 GLN A N 1
ATOM 1801 C CA . GLN A 1 226 ? -1.212 9.615 -12.778 1.00 71.81 226 GLN A CA 1
ATOM 1802 C C . GLN A 1 226 ? -2.232 8.650 -12.165 1.00 71.81 226 GLN A C 1
ATOM 1804 O O . GLN A 1 226 ? -3.072 8.074 -12.855 1.00 71.81 226 GLN A O 1
ATOM 1809 N N . LEU A 1 227 ? -2.146 8.457 -10.849 1.00 84.38 227 LEU A N 1
ATOM 1810 C CA . LEU A 1 227 ? -3.134 7.691 -10.097 1.00 84.38 227 LEU A CA 1
ATOM 1811 C C . LEU A 1 227 ? -4.503 8.385 -10.188 1.00 84.38 227 LEU A C 1
ATOM 1813 O O . LEU A 1 227 ? -4.668 9.511 -9.710 1.00 84.38 227 LEU A O 1
ATOM 1817 N N . LEU A 1 228 ? -5.492 7.702 -10.768 1.00 89.50 228 LEU A N 1
ATOM 1818 C CA . LEU A 1 228 ? -6.860 8.220 -10.863 1.00 89.50 228 LEU A CA 1
ATOM 1819 C C . LEU A 1 228 ? -7.627 8.009 -9.555 1.00 89.50 228 LEU A C 1
ATOM 1821 O O . LEU A 1 228 ? -8.408 8.867 -9.136 1.00 89.50 228 LEU A O 1
ATOM 1825 N N . GLY A 1 229 ? -7.393 6.878 -8.889 1.00 92.56 229 GLY A N 1
ATOM 1826 C CA . GLY A 1 229 ? -8.080 6.567 -7.649 1.00 92.56 229 GLY A CA 1
ATOM 1827 C C . GLY A 1 229 ? -7.820 5.176 -7.097 1.00 92.56 229 GLY A C 1
ATOM 1828 O O . GLY A 1 229 ? -6.868 4.489 -7.466 1.00 92.56 229 GLY A O 1
ATOM 1829 N N . TYR A 1 230 ? -8.706 4.779 -6.194 1.00 95.69 230 TYR A N 1
ATOM 1830 C CA . TYR A 1 230 ? -8.730 3.490 -5.524 1.00 95.69 230 TYR A CA 1
ATOM 1831 C C . TYR A 1 230 ? -10.067 2.805 -5.769 1.00 95.69 230 TYR A C 1
ATOM 1833 O O . TYR A 1 230 ? -11.116 3.445 -5.743 1.00 95.69 230 TYR A O 1
ATOM 1841 N N . ARG A 1 231 ? -10.039 1.493 -5.972 1.00 95.69 231 ARG A N 1
ATOM 1842 C CA . ARG A 1 231 ? -11.235 0.658 -5.981 1.00 95.69 231 ARG A CA 1
ATOM 1843 C C . ARG A 1 231 ? -11.292 -0.137 -4.690 1.00 95.69 231 ARG A C 1
ATOM 1845 O O . ARG A 1 231 ? -10.361 -0.874 -4.379 1.00 95.69 231 ARG A O 1
ATOM 1852 N N . VAL A 1 232 ? -12.410 -0.019 -3.993 1.00 96.56 232 VAL A N 1
ATOM 1853 C CA . VAL A 1 232 ? -12.778 -0.832 -2.839 1.00 96.56 232 VAL A CA 1
ATOM 1854 C C . VAL A 1 232 ? -13.638 -1.987 -3.326 1.00 96.56 232 VAL A C 1
ATOM 1856 O O . VAL A 1 232 ? -14.698 -1.768 -3.909 1.00 96.56 232 VAL A O 1
ATOM 1859 N N . LYS A 1 233 ? -13.197 -3.213 -3.066 1.00 95.00 233 LYS A N 1
ATOM 1860 C CA . LYS A 1 233 ? -13.938 -4.446 -3.315 1.00 95.00 233 LYS A CA 1
ATOM 1861 C C . LYS A 1 233 ? -14.376 -5.033 -1.991 1.00 95.00 233 LYS A C 1
ATOM 1863 O O . LYS A 1 233 ? -13.558 -5.180 -1.090 1.00 95.00 233 LYS A O 1
ATOM 1868 N N . TYR A 1 234 ? -15.650 -5.378 -1.864 1.00 95.88 234 TYR A N 1
ATOM 1869 C CA . TYR A 1 234 ? -16.144 -6.012 -0.649 1.00 95.88 234 TYR A CA 1
ATOM 1870 C C . TYR A 1 234 ? -17.242 -7.033 -0.919 1.00 95.88 234 TYR A C 1
ATOM 1872 O O . TYR A 1 234 ? -18.056 -6.889 -1.832 1.00 95.88 234 TYR A O 1
ATOM 1880 N N . ARG A 1 235 ? -17.297 -8.064 -0.082 1.00 95.31 235 ARG A N 1
ATOM 1881 C CA . ARG A 1 235 ? -18.331 -9.103 -0.128 1.00 95.31 235 ARG A CA 1
ATOM 1882 C C . ARG A 1 235 ? -18.626 -9.627 1.265 1.00 95.31 235 ARG A C 1
ATOM 1884 O O . ARG A 1 235 ? -17.761 -9.580 2.134 1.00 95.31 235 ARG A O 1
ATOM 1891 N N . SER A 1 236 ? -19.835 -10.135 1.482 1.00 95.69 236 SER A N 1
ATOM 1892 C CA . SER A 1 236 ? -20.117 -10.897 2.697 1.00 95.69 236 SER A CA 1
ATOM 1893 C C . SER A 1 236 ? -19.360 -12.225 2.662 1.00 95.69 236 SER A C 1
ATOM 1895 O O . SER A 1 236 ? -19.238 -12.839 1.601 1.00 95.69 236 SER A O 1
ATOM 1897 N N . LEU A 1 237 ? -18.878 -12.684 3.814 1.00 92.62 237 LEU A N 1
ATOM 1898 C CA . LEU A 1 237 ? -18.168 -13.953 3.939 1.00 92.62 237 LEU A CA 1
ATOM 1899 C C . LEU A 1 237 ? -19.037 -15.101 3.392 1.00 92.62 237 LEU A C 1
ATOM 1901 O O . LEU A 1 237 ? -20.190 -15.254 3.793 1.00 92.62 237 LEU A O 1
ATOM 1905 N N . GLY A 1 238 ? -18.498 -15.872 2.445 1.00 85.38 238 GLY A N 1
ATOM 1906 C CA . GLY A 1 238 ? -19.217 -16.949 1.752 1.00 85.38 238 GLY A CA 1
ATOM 1907 C C . GLY A 1 238 ? -19.999 -16.527 0.498 1.00 85.38 238 GLY A C 1
ATOM 1908 O O . GLY A 1 238 ? -20.444 -17.395 -0.248 1.00 85.38 238 GLY A O 1
ATOM 1909 N N . SER A 1 239 ? -20.132 -15.227 0.209 1.00 92.19 239 SER A N 1
ATOM 1910 C CA . SER A 1 239 ? -20.614 -14.766 -1.101 1.00 92.19 239 SER A CA 1
ATOM 1911 C C . SER A 1 239 ? -19.528 -14.951 -2.159 1.00 92.19 239 SER A C 1
ATOM 1913 O O . SER A 1 239 ? -18.352 -14.706 -1.905 1.00 92.19 239 SER A O 1
ATOM 1915 N N . GLN A 1 240 ? -19.917 -15.324 -3.377 1.00 87.31 240 GLN A N 1
ATOM 1916 C CA . GLN A 1 240 ? -19.000 -15.343 -4.522 1.00 87.31 240 GLN A CA 1
ATOM 1917 C C . GLN A 1 240 ? -18.916 -13.984 -5.231 1.00 87.31 240 GLN A C 1
ATOM 1919 O O . GLN A 1 240 ? -17.936 -13.710 -5.918 1.00 87.31 240 GLN A O 1
ATOM 1924 N N . MET A 1 241 ? -19.917 -13.118 -5.046 1.00 90.75 241 MET A N 1
ATOM 1925 C CA . MET A 1 241 ? -20.022 -11.839 -5.747 1.00 90.75 241 MET A CA 1
ATOM 1926 C C . MET A 1 241 ? -19.473 -10.692 -4.901 1.00 90.75 241 MET A C 1
ATOM 1928 O O . MET A 1 241 ? -19.867 -10.523 -3.742 1.00 90.75 241 MET A O 1
ATOM 1932 N N . TYR A 1 242 ? -18.597 -9.894 -5.513 1.00 92.81 242 TYR A N 1
ATOM 1933 C CA . TYR A 1 242 ? -18.082 -8.652 -4.949 1.00 92.81 242 TYR A CA 1
ATOM 1934 C C . TYR A 1 242 ? -18.945 -7.462 -5.354 1.00 92.81 242 TYR A C 1
ATOM 1936 O O . TYR A 1 242 ? -19.431 -7.373 -6.478 1.00 92.81 242 TYR A O 1
ATOM 1944 N N . ASN A 1 243 ? -19.076 -6.525 -4.425 1.00 93.50 243 ASN A N 1
ATOM 1945 C CA . ASN A 1 243 ? -19.492 -5.161 -4.699 1.00 93.50 243 ASN A CA 1
ATOM 1946 C C . ASN A 1 243 ? -18.241 -4.294 -4.848 1.00 93.50 243 ASN A C 1
ATOM 1948 O O . ASN A 1 243 ? -17.223 -4.551 -4.197 1.00 93.50 243 ASN A O 1
ATOM 1952 N N . GLU A 1 244 ? -18.329 -3.260 -5.679 1.00 94.06 244 GLU A N 1
ATOM 1953 C CA . GLU A 1 244 ? -17.201 -2.386 -5.998 1.00 94.06 244 GLU A CA 1
ATOM 1954 C C . GLU A 1 244 ? -17.588 -0.915 -5.826 1.00 94.06 244 GLU A C 1
ATOM 1956 O O . GLU A 1 244 ? -18.675 -0.496 -6.228 1.00 94.06 244 GLU A O 1
ATOM 1961 N N . VAL A 1 245 ? -16.695 -0.123 -5.232 1.00 93.81 245 VAL A N 1
ATOM 1962 C CA . VAL A 1 245 ? -16.838 1.333 -5.092 1.00 93.81 245 VAL A CA 1
ATOM 1963 C C . VAL A 1 245 ? -15.514 1.994 -5.451 1.00 93.81 245 VAL A C 1
ATOM 1965 O O . VAL A 1 245 ? -14.470 1.622 -4.920 1.00 93.81 245 VAL A O 1
ATOM 1968 N N . ASN A 1 246 ? -15.558 2.995 -6.329 1.00 94.88 246 ASN A N 1
ATOM 1969 C CA . ASN A 1 246 ? -14.381 3.774 -6.705 1.00 94.88 246 ASN A CA 1
ATOM 1970 C C . ASN A 1 246 ? -14.293 5.061 -5.878 1.00 94.88 246 ASN A C 1
ATOM 1972 O O . ASN A 1 246 ? -15.295 5.731 -5.633 1.00 94.88 246 ASN A O 1
ATOM 1976 N N . VAL A 1 247 ? -13.075 5.410 -5.482 1.00 94.81 247 VAL A N 1
ATOM 1977 C CA . VAL A 1 247 ? -12.714 6.583 -4.683 1.00 94.81 247 VAL A CA 1
ATOM 1978 C C . VAL A 1 247 ? -11.619 7.336 -5.431 1.00 94.81 247 VAL A C 1
ATOM 1980 O O . VAL A 1 247 ? -10.712 6.710 -5.973 1.00 94.81 247 VAL A O 1
ATOM 1983 N N . THR A 1 248 ? -11.693 8.665 -5.511 1.00 93.38 248 THR A N 1
ATOM 1984 C CA . THR A 1 248 ? -10.673 9.455 -6.224 1.00 93.38 248 THR A CA 1
ATOM 1985 C C . THR A 1 248 ? -9.345 9.464 -5.462 1.00 93.38 248 THR A C 1
ATOM 1987 O O . THR A 1 248 ? -9.308 9.242 -4.253 1.00 93.38 248 THR A O 1
ATOM 1990 N N . SER A 1 249 ? -8.234 9.726 -6.155 1.00 88.06 249 SER A N 1
ATOM 1991 C CA . SER A 1 249 ? -6.881 9.633 -5.578 1.00 88.06 249 SER A CA 1
ATOM 1992 C C . SER A 1 249 ? -6.592 10.611 -4.432 1.00 88.06 249 SER A C 1
ATOM 1994 O O . SER A 1 249 ? -5.667 10.370 -3.658 1.00 88.06 249 SER A O 1
ATOM 1996 N N . ASN A 1 250 ? -7.407 11.660 -4.273 1.00 89.50 250 ASN A N 1
ATOM 1997 C CA . ASN A 1 250 ? -7.309 12.631 -3.177 1.00 89.50 250 ASN A CA 1
ATOM 1998 C C . ASN A 1 250 ? -7.823 12.098 -1.831 1.00 89.50 250 ASN A C 1
ATOM 2000 O O . ASN A 1 250 ? -7.607 12.743 -0.806 1.00 89.50 250 ASN A O 1
ATOM 2004 N N . PHE A 1 251 ? -8.514 10.957 -1.821 1.00 92.38 251 PHE A N 1
ATOM 2005 C CA . PHE A 1 251 ? -9.057 10.359 -0.606 1.00 92.38 251 PHE A CA 1
ATOM 2006 C C . PHE A 1 251 ? -8.455 8.979 -0.366 1.00 92.38 251 PHE A C 1
ATOM 2008 O O . PHE A 1 251 ? -8.226 8.196 -1.289 1.00 92.38 251 PHE A O 1
ATOM 2015 N N . THR A 1 252 ? -8.244 8.664 0.907 1.00 93.94 252 THR A N 1
ATOM 2016 C CA . THR A 1 252 ? -7.743 7.362 1.364 1.00 93.94 252 THR A CA 1
ATOM 2017 C C . THR A 1 252 ? -8.688 6.706 2.368 1.00 93.94 252 THR A C 1
ATOM 2019 O O . THR A 1 252 ? -8.278 5.898 3.202 1.00 93.94 252 THR A O 1
ATOM 2022 N N . GLU A 1 253 ? -9.967 7.069 2.305 1.00 95.62 253 GLU A N 1
ATOM 2023 C CA . GLU A 1 253 ? -11.028 6.522 3.141 1.00 95.62 253 GLU A CA 1
ATOM 2024 C C . GLU A 1 253 ? -12.339 6.389 2.365 1.00 95.62 253 GLU A C 1
ATOM 2026 O O . GLU A 1 253 ? -12.579 7.092 1.381 1.00 95.62 253 GLU A O 1
ATOM 2031 N N . ALA A 1 254 ? -13.185 5.457 2.804 1.00 95.62 254 ALA A N 1
ATOM 2032 C CA . ALA A 1 254 ? -14.511 5.245 2.240 1.00 95.62 254 ALA A CA 1
ATOM 2033 C C . ALA A 1 254 ? -15.480 4.696 3.291 1.00 95.62 254 ALA A C 1
ATOM 2035 O O . ALA A 1 254 ? -15.085 4.011 4.238 1.00 95.62 254 ALA A O 1
ATOM 2036 N N . VAL A 1 255 ? -16.773 4.937 3.073 1.00 96.06 255 VAL A N 1
ATOM 2037 C CA . VAL A 1 255 ? -17.857 4.306 3.828 1.00 96.06 255 VAL A CA 1
ATOM 2038 C C . VAL A 1 255 ? -18.759 3.573 2.852 1.00 96.06 255 VAL A C 1
ATOM 2040 O O . VAL A 1 255 ? -19.258 4.173 1.902 1.00 96.06 255 VAL A O 1
ATOM 2043 N N . PHE A 1 256 ? -18.996 2.286 3.093 1.00 93.25 256 PHE A N 1
ATOM 2044 C CA . PHE A 1 256 ? -19.911 1.493 2.275 1.00 93.25 256 PHE A CA 1
ATOM 2045 C C . PHE A 1 256 ? -21.050 0.913 3.108 1.00 93.25 256 PHE A C 1
ATOM 2047 O O . PHE A 1 256 ? -20.953 0.763 4.332 1.00 93.25 256 PHE A O 1
ATOM 2054 N N . LYS A 1 257 ? -22.154 0.609 2.418 1.00 92.81 257 LYS A N 1
ATOM 2055 C CA . LYS A 1 257 ? -23.356 0.035 3.019 1.00 92.81 257 LYS A CA 1
ATOM 2056 C C . LYS A 1 257 ? -23.275 -1.486 3.027 1.00 92.81 257 LYS A C 1
ATOM 2058 O O . LYS A 1 257 ? -22.949 -2.104 2.015 1.00 92.81 257 LYS A O 1
ATOM 2063 N N . GLY A 1 258 ? -23.606 -2.066 4.168 1.00 91.94 258 GLY A N 1
ATOM 2064 C CA . GLY A 1 258 ? -23.688 -3.500 4.383 1.00 91.94 258 GLY A CA 1
ATOM 2065 C C . GLY A 1 258 ? -25.015 -3.903 5.013 1.00 91.94 258 GLY A C 1
ATOM 2066 O O . GLY A 1 258 ? -25.932 -3.101 5.186 1.00 91.94 258 GLY A O 1
ATOM 2067 N N . VAL A 1 259 ? -25.084 -5.175 5.371 1.00 93.44 259 VAL A N 1
ATOM 2068 C CA . VAL A 1 259 ? -26.212 -5.821 6.030 1.00 93.44 259 VAL A CA 1
ATOM 2069 C C . VAL A 1 259 ? -25.880 -5.981 7.516 1.00 93.44 259 VAL A C 1
ATOM 2071 O O . VAL A 1 259 ? -24.715 -6.224 7.837 1.00 93.44 259 VAL A O 1
ATOM 2074 N N . PRO A 1 260 ? -26.860 -5.873 8.426 1.00 95.50 260 PRO A N 1
ATOM 2075 C CA . PRO A 1 260 ? -26.679 -6.104 9.861 1.00 95.50 260 PRO A CA 1
ATOM 2076 C C . PRO A 1 260 ? -26.050 -7.449 10.205 1.00 95.50 260 PRO A C 1
ATOM 2078 O O . PRO A 1 260 ? -26.301 -8.456 9.545 1.00 95.50 260 PRO A O 1
ATOM 2081 N N . HIS A 1 261 ? -25.226 -7.452 11.257 1.00 93.56 261 HIS A N 1
ATOM 2082 C CA . HIS A 1 261 ? -24.589 -8.639 11.834 1.00 93.56 261 HIS A CA 1
ATOM 2083 C C . HIS A 1 261 ? -23.836 -9.546 10.832 1.00 93.56 261 HIS A C 1
ATOM 2085 O O . HIS A 1 261 ? -23.710 -10.754 11.032 1.00 93.56 261 HIS A O 1
ATOM 2091 N N . THR A 1 262 ? -23.305 -8.970 9.758 1.00 95.44 262 THR A N 1
ATOM 2092 C CA . THR A 1 262 ? -22.697 -9.688 8.634 1.00 95.44 262 THR A CA 1
ATOM 2093 C C . THR A 1 262 ? -21.194 -9.433 8.593 1.00 95.44 262 THR A C 1
ATOM 2095 O O . THR A 1 262 ? -20.735 -8.306 8.780 1.00 95.44 262 THR A O 1
ATOM 2098 N N . ILE A 1 263 ? -20.415 -10.494 8.371 1.00 96.19 263 ILE A N 1
ATOM 2099 C CA . ILE A 1 263 ? -18.957 -10.416 8.214 1.00 96.19 263 ILE A CA 1
ATOM 2100 C C . ILE A 1 263 ? -18.644 -10.096 6.756 1.00 96.19 263 ILE A C 1
ATOM 2102 O O . ILE A 1 263 ? -19.159 -10.767 5.863 1.00 96.19 263 ILE A O 1
ATOM 2106 N N . TYR A 1 264 ? -17.795 -9.100 6.531 1.00 97.00 264 TYR A N 1
ATOM 2107 C CA . TYR A 1 264 ? -17.340 -8.671 5.216 1.00 97.00 264 TYR A CA 1
ATOM 2108 C C . TYR A 1 264 ? -15.842 -8.898 5.047 1.00 97.00 264 TYR A C 1
ATOM 2110 O O . TYR A 1 264 ? -15.066 -8.581 5.947 1.00 97.00 264 TYR A O 1
ATOM 2118 N N . GLU A 1 265 ? -15.460 -9.392 3.873 1.00 96.50 265 GLU A N 1
ATOM 2119 C CA . GLU A 1 265 ? -14.094 -9.352 3.350 1.00 96.50 265 GLU A CA 1
ATOM 2120 C C . GLU A 1 265 ? -13.956 -8.117 2.463 1.00 96.50 265 GLU A C 1
ATOM 2122 O O . GLU A 1 265 ? -14.821 -7.867 1.618 1.00 96.50 265 GLU A O 1
ATOM 2127 N N . ILE A 1 266 ? -12.901 -7.333 2.680 1.00 96.44 266 ILE A N 1
ATOM 2128 C CA . ILE A 1 266 ? -12.691 -6.035 2.042 1.00 96.44 266 ILE A CA 1
ATOM 2129 C C . ILE A 1 266 ? -11.256 -5.955 1.525 1.00 96.44 266 ILE A C 1
ATOM 2131 O O . ILE A 1 266 ? -10.306 -6.242 2.251 1.00 96.44 266 ILE A O 1
ATOM 2135 N N . GLU A 1 267 ? -11.098 -5.513 0.286 1.00 95.50 267 GLU A N 1
ATOM 2136 C CA . GLU A 1 267 ? -9.820 -5.333 -0.397 1.00 95.50 267 GLU A CA 1
ATOM 2137 C C . GLU A 1 267 ? -9.806 -3.972 -1.092 1.00 95.50 267 GLU A C 1
ATOM 2139 O O . GLU A 1 267 ? -10.842 -3.489 -1.557 1.00 95.50 267 GLU A O 1
ATOM 2144 N N . VAL A 1 268 ? -8.636 -3.342 -1.189 1.00 96.06 268 VAL A N 1
ATOM 2145 C CA . VAL A 1 268 ? -8.478 -2.072 -1.907 1.00 96.06 268 VAL A CA 1
ATOM 2146 C C . VAL A 1 268 ? -7.323 -2.182 -2.891 1.00 96.06 268 VAL A C 1
ATOM 2148 O O . VAL A 1 268 ? -6.265 -2.695 -2.543 1.00 96.06 268 VAL A O 1
ATOM 2151 N N . ASN A 1 269 ? -7.503 -1.690 -4.115 1.00 93.31 269 ASN A N 1
ATOM 2152 C CA . ASN A 1 269 ? -6.431 -1.580 -5.105 1.00 93.31 269 ASN A CA 1
ATOM 2153 C C . ASN A 1 269 ? -6.387 -0.175 -5.716 1.00 93.31 269 ASN A C 1
ATOM 2155 O O . ASN A 1 269 ? -7.428 0.457 -5.892 1.00 93.31 269 ASN A O 1
ATOM 2159 N N . GLY A 1 270 ? -5.197 0.308 -6.076 1.00 91.88 270 GLY A N 1
ATOM 2160 C CA . GLY A 1 270 ? -5.058 1.523 -6.886 1.00 91.88 270 GLY A CA 1
ATOM 2161 C C . GLY A 1 270 ? -5.464 1.272 -8.340 1.00 91.88 270 GLY A C 1
ATOM 2162 O O . GLY A 1 270 ? -5.415 0.131 -8.813 1.00 91.88 270 GLY A O 1
ATOM 2163 N N . PHE A 1 271 ? -5.874 2.316 -9.059 1.00 90.06 271 PHE A N 1
ATOM 2164 C CA . PHE A 1 271 ? -6.112 2.238 -10.499 1.00 90.06 271 PHE A CA 1
ATOM 2165 C C . PHE A 1 271 ? -5.749 3.531 -11.235 1.00 90.06 271 PHE A C 1
ATOM 2167 O O . PHE A 1 271 ? -5.790 4.634 -10.682 1.00 90.06 271 PHE A O 1
ATOM 2174 N N . ASN A 1 272 ? -5.408 3.373 -12.508 1.00 86.81 272 ASN A N 1
ATOM 2175 C CA . ASN A 1 272 ? -5.153 4.451 -13.458 1.00 86.81 272 ASN A CA 1
ATOM 2176 C C . ASN A 1 272 ? -5.895 4.168 -14.782 1.00 86.81 272 ASN A C 1
ATOM 2178 O O . ASN A 1 272 ? -6.744 3.278 -14.831 1.00 86.81 272 ASN A O 1
ATOM 2182 N N . GLU A 1 273 ? -5.604 4.923 -15.845 1.00 84.19 273 GLU A N 1
ATOM 2183 C CA . GLU A 1 273 ? -6.228 4.734 -17.169 1.00 84.19 273 GLU A CA 1
ATOM 2184 C C . GLU A 1 273 ? -5.937 3.360 -17.798 1.00 84.19 273 GLU A C 1
ATOM 2186 O O . GLU A 1 273 ? -6.683 2.916 -18.667 1.00 84.19 273 GLU A O 1
ATOM 2191 N N . ILE A 1 274 ? -4.876 2.676 -17.358 1.00 83.62 274 ILE A N 1
ATOM 2192 C CA . ILE A 1 274 ? -4.481 1.357 -17.874 1.00 83.62 274 ILE A CA 1
ATOM 2193 C C . ILE A 1 274 ? -5.273 0.247 -17.202 1.00 83.62 274 ILE A C 1
ATOM 2195 O O . ILE A 1 274 ? -5.641 -0.738 -17.841 1.00 83.62 274 ILE A O 1
ATOM 2199 N N . GLY A 1 275 ? -5.544 0.396 -15.908 1.00 84.69 275 GLY A N 1
ATOM 2200 C CA . GLY A 1 275 ? -6.329 -0.569 -15.161 1.00 84.69 275 GLY A CA 1
ATOM 2201 C C . GLY A 1 275 ? -5.996 -0.599 -13.678 1.00 84.69 275 GLY A C 1
ATOM 2202 O O . GLY A 1 275 ? -5.605 0.396 -13.068 1.00 84.69 275 GLY A O 1
ATOM 2203 N N . HIS A 1 276 ? -6.200 -1.773 -13.088 1.00 85.12 276 HIS A N 1
ATOM 2204 C CA . HIS A 1 276 ? -6.150 -1.998 -11.650 1.00 85.12 276 HIS A CA 1
ATOM 2205 C C . HIS A 1 276 ? -4.826 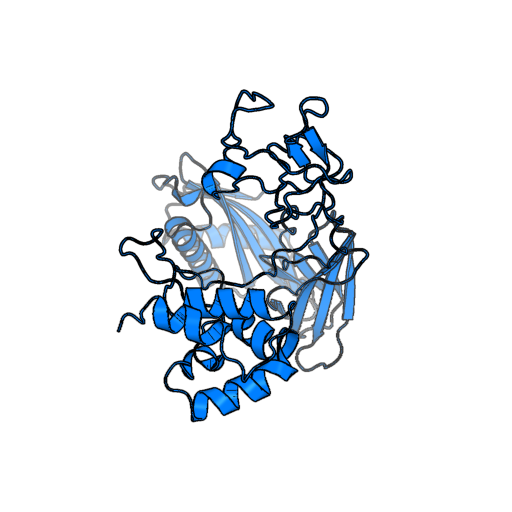-2.639 -11.229 1.00 85.12 276 HIS A C 1
ATOM 2207 O O . HIS A 1 276 ? -4.448 -3.676 -11.769 1.00 85.12 276 HIS A O 1
ATOM 2213 N N . GLY A 1 277 ? -4.162 -2.033 -10.245 1.00 86.31 277 GLY A N 1
ATOM 2214 C CA . GLY A 1 277 ? -2.983 -2.597 -9.591 1.00 86.31 277 GLY A CA 1
ATOM 2215 C C . GLY A 1 277 ? -3.322 -3.753 -8.639 1.00 86.31 277 GLY A C 1
ATOM 2216 O O . GLY A 1 277 ? -4.489 -4.160 -8.544 1.00 86.31 277 GLY A O 1
ATOM 2217 N N . PRO A 1 278 ? -2.326 -4.273 -7.902 1.00 88.38 278 PRO A N 1
ATOM 2218 C CA . PRO A 1 278 ? -2.535 -5.353 -6.949 1.00 88.38 278 PRO A CA 1
ATOM 2219 C C . PRO A 1 278 ? -3.422 -4.916 -5.775 1.00 88.38 278 PRO A C 1
ATOM 2221 O O . PRO A 1 278 ? -3.484 -3.742 -5.392 1.00 88.38 278 PRO A O 1
ATOM 2224 N N . THR A 1 279 ? -4.139 -5.883 -5.207 1.00 88.50 279 THR A N 1
ATOM 2225 C CA . THR A 1 279 ? -5.021 -5.689 -4.054 1.00 88.50 279 THR A CA 1
ATOM 2226 C C . THR A 1 279 ? -4.236 -5.705 -2.749 1.00 88.50 279 THR A C 1
ATOM 2228 O O . THR A 1 279 ? -3.260 -6.437 -2.590 1.00 88.50 279 THR A O 1
ATOM 2231 N N . SER A 1 280 ? -4.682 -4.897 -1.790 1.00 92.69 280 SER A N 1
ATOM 2232 C CA . SER A 1 280 ? -4.193 -4.915 -0.414 1.00 92.69 280 SER A CA 1
ATOM 2233 C C . SER A 1 280 ? -4.400 -6.287 0.234 1.00 92.69 280 SER A C 1
ATOM 2235 O O . SER A 1 280 ? -5.192 -7.107 -0.234 1.00 92.69 280 SER A O 1
ATOM 2237 N N . LYS A 1 281 ? -3.783 -6.500 1.402 1.00 90.69 281 LYS A N 1
ATOM 2238 C CA . LYS A 1 281 ? -4.194 -7.598 2.289 1.00 90.69 281 LYS A CA 1
ATOM 2239 C C . LYS A 1 281 ? -5.689 -7.481 2.611 1.00 90.69 281 LYS A C 1
ATOM 2241 O O . LYS A 1 281 ? -6.194 -6.367 2.783 1.00 90.69 281 LYS A O 1
ATOM 2246 N N . VAL A 1 282 ? -6.369 -8.624 2.695 1.00 92.69 282 VAL A N 1
ATOM 2247 C CA . VAL A 1 282 ? -7.802 -8.692 3.005 1.00 92.69 282 VAL A CA 1
ATOM 2248 C C . VAL A 1 282 ? -8.048 -8.173 4.418 1.00 92.69 282 VAL A C 1
ATOM 2250 O O . VAL A 1 282 ? -7.426 -8.627 5.379 1.00 92.69 282 VAL A O 1
ATOM 2253 N N . LEU A 1 283 ? -8.986 -7.240 4.545 1.00 94.62 283 LEU A N 1
ATOM 2254 C CA . LEU A 1 283 ? -9.511 -6.760 5.813 1.00 94.62 283 LEU A CA 1
ATOM 2255 C C . LEU A 1 283 ? -10.857 -7.438 6.092 1.00 94.62 283 LEU A C 1
ATOM 2257 O O . LEU A 1 283 ? -11.760 -7.400 5.259 1.00 94.62 283 LEU A O 1
ATOM 2261 N N . VAL A 1 284 ? -11.014 -8.002 7.291 1.00 95.81 284 VAL A N 1
ATOM 2262 C CA . VAL A 1 284 ? -12.270 -8.624 7.731 1.00 95.81 284 VAL A CA 1
ATOM 2263 C C . VAL A 1 284 ? -12.943 -7.748 8.783 1.00 95.81 284 VAL A C 1
ATOM 2265 O O . VAL A 1 284 ? -12.360 -7.471 9.830 1.00 95.81 284 VAL A O 1
ATOM 2268 N N . VAL A 1 285 ? -14.181 -7.316 8.525 1.00 95.62 285 VAL A N 1
ATOM 2269 C CA . VAL A 1 285 ? -14.967 -6.487 9.457 1.00 95.62 285 VAL A CA 1
ATOM 2270 C C . VAL A 1 285 ? -16.394 -7.009 9.548 1.00 95.62 285 VAL A C 1
ATOM 2272 O O . VAL A 1 285 ? -17.027 -7.290 8.536 1.00 95.62 285 VAL A O 1
ATOM 2275 N N . LYS A 1 286 ? -16.928 -7.102 10.767 1.00 95.38 286 LYS A N 1
ATOM 2276 C CA . LYS A 1 286 ? -18.330 -7.451 11.017 1.00 95.38 286 LYS A CA 1
ATOM 2277 C C . LYS A 1 286 ? -19.152 -6.193 11.288 1.00 95.38 286 LYS A C 1
ATOM 2279 O O . LYS A 1 286 ? -18.750 -5.376 12.114 1.00 95.38 286 LYS A O 1
ATOM 2284 N N . THR A 1 287 ? -20.292 -6.037 10.618 1.00 96.31 287 THR A N 1
ATOM 2285 C CA . THR A 1 287 ? -21.269 -4.986 10.952 1.00 96.31 287 THR A CA 1
ATOM 2286 C C . THR A 1 287 ? -21.901 -5.230 12.321 1.00 96.31 287 THR A C 1
ATOM 2288 O O . THR A 1 287 ? -21.966 -6.361 12.810 1.00 96.31 287 THR A O 1
ATOM 2291 N N . LEU A 1 288 ? -22.375 -4.157 12.955 1.00 95.44 288 LEU A N 1
ATOM 2292 C CA . LEU A 1 288 ? -22.971 -4.250 14.286 1.00 95.44 288 LEU A CA 1
ATOM 2293 C C . LEU A 1 288 ? -24.396 -4.824 14.254 1.00 95.44 288 LEU A C 1
ATOM 2295 O O . LEU A 1 288 ? -25.004 -5.012 13.194 1.00 95.44 288 LEU A O 1
ATOM 2299 N N . SER A 1 289 ? -24.934 -5.106 15.437 1.00 93.44 289 SER A N 1
ATOM 2300 C CA . SER A 1 289 ? -26.341 -5.471 15.601 1.00 93.44 289 SER A CA 1
ATOM 2301 C C . SER A 1 289 ? -27.227 -4.224 15.513 1.00 93.44 289 SER A C 1
ATOM 2303 O O . SER A 1 289 ? -26.761 -3.090 15.641 1.00 93.44 289 SER A O 1
ATOM 2305 N N . PHE A 1 290 ? -28.529 -4.404 15.291 1.00 93.00 290 PHE A N 1
ATOM 2306 C CA . PHE A 1 290 ? -29.463 -3.277 15.307 1.00 93.00 290 PHE A CA 1
ATOM 2307 C C . PHE A 1 290 ? -29.418 -2.527 16.646 1.00 93.00 290 PHE A C 1
ATOM 2309 O O . PHE A 1 290 ? -29.372 -3.138 17.710 1.00 93.00 290 PHE A O 1
ATOM 2316 N N . GLY A 1 291 ? -29.434 -1.194 16.578 1.00 90.25 291 GLY A N 1
ATOM 2317 C CA . GLY A 1 291 ? -29.326 -0.321 17.749 1.00 90.25 291 GLY A CA 1
ATOM 2318 C C . GLY A 1 291 ? -27.900 -0.120 18.268 1.00 90.25 291 GLY A C 1
ATOM 2319 O O . GLY A 1 291 ? -27.696 0.758 19.098 1.00 90.25 291 GLY A O 1
ATOM 2320 N N . GLU A 1 292 ? -26.904 -0.862 17.778 1.00 92.81 292 GLU A N 1
ATOM 2321 C CA . GLU A 1 292 ? -25.501 -0.645 18.137 1.00 92.81 292 GLU A CA 1
ATOM 2322 C C . GLU A 1 292 ? -24.831 0.368 17.193 1.00 92.81 292 GLU A C 1
ATOM 2324 O O . GLU A 1 292 ? -25.007 0.329 15.969 1.00 92.81 292 GLU A O 1
ATOM 2329 N N . VAL A 1 293 ? -24.037 1.272 17.768 1.00 94.12 293 VAL A N 1
ATOM 2330 C CA . VAL A 1 293 ? -23.264 2.289 17.042 1.00 94.12 293 VAL A CA 1
ATOM 2331 C C . VAL A 1 293 ? -21.848 2.376 17.591 1.00 94.12 293 VAL A C 1
ATOM 2333 O O . VAL A 1 293 ? -21.629 2.201 18.791 1.00 94.12 293 VAL A O 1
ATOM 2336 N N . THR A 1 294 ? -20.890 2.680 16.717 1.00 94.69 294 THR A N 1
ATOM 2337 C CA . THR A 1 294 ? -19.513 2.950 17.133 1.00 94.69 294 THR A CA 1
ATOM 2338 C C . THR A 1 294 ? -19.319 4.436 17.383 1.00 94.69 294 THR A C 1
ATOM 2340 O O . THR A 1 294 ? -19.474 5.259 16.481 1.00 94.69 294 THR A O 1
ATOM 2343 N N . VAL A 1 295 ? -18.904 4.774 18.597 1.00 92.62 295 VAL A N 1
ATOM 2344 C CA . VAL A 1 295 ? -18.439 6.102 18.980 1.00 92.62 295 VAL A CA 1
ATOM 2345 C C . VAL A 1 295 ? -16.915 6.114 18.923 1.00 92.62 295 VAL A C 1
ATOM 2347 O O . VAL A 1 295 ? -16.244 5.230 19.456 1.00 92.62 295 VAL A O 1
ATOM 2350 N N . ARG A 1 296 ? -16.361 7.126 18.257 1.00 92.62 296 ARG A N 1
ATOM 2351 C CA . ARG A 1 296 ? -14.922 7.388 18.207 1.00 92.62 296 ARG A CA 1
ATOM 2352 C C . ARG A 1 296 ? -14.609 8.519 19.179 1.00 92.62 296 ARG A C 1
ATOM 2354 O O . ARG A 1 296 ? -15.231 9.572 19.081 1.00 92.62 296 ARG A O 1
ATOM 2361 N N . VAL A 1 297 ? -13.642 8.312 20.065 1.00 92.50 297 VAL A N 1
ATOM 2362 C CA . VAL A 1 297 ? -13.173 9.341 21.000 1.00 92.50 297 VAL A CA 1
ATOM 2363 C C . VAL A 1 297 ? -11.654 9.435 20.921 1.00 92.50 297 VAL A C 1
ATOM 2365 O O . VAL A 1 297 ? -10.968 8.408 20.896 1.00 92.50 297 VAL A O 1
ATOM 2368 N N . ASN A 1 298 ? -11.139 10.658 20.832 1.00 93.31 298 ASN A N 1
ATOM 2369 C CA . ASN A 1 298 ? -9.710 10.930 20.830 1.00 93.31 298 ASN A CA 1
ATOM 2370 C C . ASN A 1 298 ? -9.290 11.358 22.238 1.00 93.31 298 ASN A C 1
ATOM 2372 O O . ASN A 1 298 ? -9.954 12.190 22.855 1.00 93.31 298 ASN A O 1
ATOM 2376 N N . PHE A 1 299 ? -8.187 10.802 22.721 1.00 91.38 299 PHE A N 1
ATOM 2377 C CA . PHE A 1 299 ? -7.586 11.170 23.994 1.00 91.38 299 PHE A CA 1
ATOM 2378 C C . PHE A 1 299 ? -6.149 11.592 23.778 1.00 91.38 299 PHE A C 1
ATOM 2380 O O . PHE A 1 299 ? -5.453 11.013 22.949 1.00 91.38 299 PHE A O 1
ATOM 2387 N N . GLN A 1 300 ? -5.696 12.529 24.591 1.00 91.25 300 GLN A N 1
ATOM 2388 C CA . GLN A 1 300 ? -4.286 12.780 24.813 1.00 91.25 300 GLN A CA 1
ATOM 2389 C C . GLN A 1 300 ? -3.974 12.405 26.259 1.00 91.25 300 GLN A C 1
ATOM 2391 O O . GLN A 1 300 ? -4.632 12.875 27.189 1.00 91.25 300 GLN A O 1
ATOM 2396 N N . LEU A 1 301 ? -3.012 11.509 26.445 1.00 89.56 301 LEU A N 1
ATOM 2397 C CA . LEU A 1 301 ? -2.538 11.063 27.750 1.00 89.56 301 LEU A CA 1
ATOM 2398 C C . LEU A 1 301 ? -1.152 11.624 28.009 1.00 89.56 301 LEU A C 1
ATOM 2400 O O . LEU A 1 301 ? -0.355 11.703 27.084 1.00 89.56 301 LEU A O 1
ATOM 2404 N N . VAL A 1 302 ? -0.835 11.906 29.266 1.00 87.75 302 VAL A N 1
ATOM 2405 C CA . VAL A 1 302 ? 0.535 12.185 29.701 1.00 87.75 302 VAL A CA 1
ATOM 2406 C C . VAL A 1 302 ? 0.962 11.075 30.651 1.00 87.75 302 VAL A C 1
ATOM 2408 O O . VAL A 1 302 ? 0.328 10.865 31.688 1.00 87.75 302 VAL A O 1
ATOM 2411 N N . ILE A 1 303 ? 2.003 10.332 30.276 1.00 85.38 303 ILE A N 1
ATOM 2412 C CA . ILE A 1 303 ? 2.562 9.234 31.068 1.00 85.38 303 ILE A CA 1
ATOM 2413 C C . ILE A 1 303 ? 3.884 9.701 31.674 1.00 85.38 303 ILE A C 1
ATOM 2415 O O . ILE A 1 303 ? 4.795 10.117 30.960 1.00 85.38 303 ILE A O 1
ATOM 2419 N N . ASP A 1 304 ? 3.985 9.615 32.998 1.00 80.62 304 ASP A N 1
ATOM 2420 C CA . ASP A 1 304 ? 5.198 9.915 33.758 1.00 80.62 304 ASP A CA 1
ATOM 2421 C C . ASP A 1 304 ? 6.206 8.768 33.616 1.00 80.62 304 ASP A C 1
ATOM 2423 O O . ASP A 1 304 ? 6.282 7.859 34.446 1.00 80.62 304 ASP A O 1
ATOM 2427 N N . ALA A 1 305 ? 6.898 8.782 32.480 1.00 74.44 305 ALA A N 1
ATOM 2428 C CA . ALA A 1 305 ? 7.945 7.857 32.080 1.00 74.44 305 ALA A CA 1
ATOM 2429 C C . ALA A 1 305 ? 9.013 8.613 31.275 1.00 74.44 305 ALA A C 1
ATOM 2431 O O . ALA A 1 305 ? 8.709 9.626 30.638 1.00 74.44 305 ALA A O 1
ATOM 2432 N N . ASP A 1 306 ? 10.241 8.093 31.272 1.00 74.50 306 ASP A N 1
ATOM 2433 C CA . ASP A 1 306 ? 11.338 8.658 30.488 1.00 74.50 306 ASP A CA 1
ATOM 2434 C C . ASP A 1 306 ? 11.076 8.473 28.988 1.00 74.50 306 ASP A C 1
ATOM 2436 O O . ASP A 1 306 ? 10.839 7.363 28.501 1.00 74.50 306 ASP A O 1
ATOM 2440 N N . PHE A 1 307 ? 11.112 9.574 28.237 1.00 72.88 307 PHE A N 1
ATOM 2441 C CA . PHE A 1 307 ? 10.891 9.543 26.798 1.00 72.88 307 PHE A CA 1
ATOM 2442 C C . PHE A 1 307 ? 12.082 8.902 26.071 1.00 72.88 307 PHE A C 1
ATOM 2444 O O . PHE A 1 307 ? 13.206 9.397 26.137 1.00 72.88 307 PHE A O 1
ATOM 2451 N N . ASN A 1 308 ? 11.822 7.834 25.314 1.00 78.94 308 ASN A N 1
ATOM 2452 C CA . ASN A 1 308 ? 12.786 7.253 24.381 1.00 78.94 308 ASN A CA 1
ATOM 2453 C C . ASN A 1 308 ? 12.477 7.737 22.953 1.00 78.94 308 ASN A C 1
ATOM 2455 O O . ASN A 1 308 ? 11.354 7.571 22.477 1.00 78.94 308 ASN A O 1
ATOM 2459 N N . SER A 1 309 ? 13.470 8.284 22.241 1.00 82.19 309 SER A N 1
ATOM 2460 C CA . SER A 1 309 ? 13.317 8.737 20.850 1.00 82.19 309 SER A CA 1
ATOM 2461 C C . SER A 1 309 ? 12.866 7.637 19.885 1.00 82.19 309 SER A C 1
ATOM 2463 O O . SER A 1 309 ? 12.257 7.947 18.862 1.00 82.19 309 SER A O 1
ATOM 2465 N N . ASP A 1 310 ? 13.082 6.363 20.220 1.00 84.19 310 ASP A N 1
ATOM 2466 C CA . ASP A 1 310 ? 12.552 5.224 19.462 1.00 84.19 310 ASP A CA 1
ATOM 2467 C C . ASP A 1 310 ? 11.019 5.231 19.376 1.00 84.19 310 ASP A C 1
ATOM 2469 O O . ASP A 1 310 ? 10.456 4.707 18.414 1.00 84.19 310 ASP A O 1
ATOM 2473 N N . LEU A 1 311 ? 10.326 5.862 20.333 1.00 83.12 311 LEU A N 1
ATOM 2474 C CA . LEU A 1 311 ? 8.868 6.021 20.326 1.00 83.12 311 LEU A CA 1
ATOM 2475 C C . LEU A 1 311 ? 8.370 6.949 19.207 1.00 83.12 311 LEU A C 1
ATOM 2477 O O . LEU A 1 311 ? 7.176 6.979 18.919 1.00 83.12 311 LEU A O 1
ATOM 2481 N N . LEU A 1 312 ? 9.254 7.691 18.536 1.00 84.06 312 LEU A N 1
ATOM 2482 C CA . LEU A 1 312 ? 8.892 8.459 17.340 1.00 84.06 312 LEU A CA 1
ATOM 2483 C C . LEU A 1 312 ? 8.795 7.573 16.089 1.00 84.06 312 LEU A C 1
ATOM 2485 O O . LEU A 1 312 ? 8.144 7.951 15.115 1.00 84.06 312 LEU A O 1
ATOM 2489 N N . ASN A 1 313 ? 9.418 6.392 16.103 1.00 82.31 313 ASN A N 1
ATOM 2490 C CA . ASN A 1 313 ? 9.402 5.452 14.990 1.00 82.31 313 ASN A CA 1
ATOM 2491 C C . ASN A 1 313 ? 8.388 4.331 15.249 1.00 82.31 313 ASN A C 1
ATOM 2493 O O . ASN A 1 313 ? 8.628 3.448 16.067 1.00 82.31 313 ASN A O 1
ATOM 2497 N N . ARG A 1 314 ? 7.285 4.312 14.490 1.00 81.69 314 ARG A N 1
ATOM 2498 C CA . ARG A 1 314 ? 6.219 3.297 14.614 1.00 81.69 314 ARG A CA 1
ATOM 2499 C C . ARG A 1 314 ? 6.676 1.853 14.400 1.00 81.69 314 ARG A C 1
ATOM 2501 O O . ARG A 1 314 ? 5.992 0.936 14.835 1.00 81.69 314 ARG A O 1
ATOM 2508 N N . SER A 1 315 ? 7.800 1.655 13.714 1.00 82.81 315 SER A N 1
ATOM 2509 C CA . SER A 1 315 ? 8.358 0.322 13.460 1.00 82.81 315 SER A CA 1
ATOM 2510 C C . SER A 1 315 ? 9.340 -0.127 14.545 1.00 82.81 315 SER A C 1
ATOM 2512 O O . SER A 1 315 ? 9.866 -1.234 14.460 1.00 82.81 315 SER A O 1
ATOM 2514 N N . SER A 1 316 ? 9.636 0.717 15.541 1.00 87.62 316 SER A N 1
ATOM 2515 C CA . SER A 1 316 ? 10.537 0.347 16.630 1.00 87.62 316 SER A CA 1
ATOM 2516 C C . SER A 1 316 ? 9.874 -0.662 17.569 1.00 87.62 316 SER A C 1
ATOM 2518 O O . SER A 1 316 ? 8.667 -0.612 17.821 1.00 87.62 316 SER A O 1
ATOM 2520 N N . SER A 1 317 ? 10.675 -1.561 18.141 1.00 88.19 317 SER A N 1
ATOM 2521 C CA . SER A 1 317 ? 10.205 -2.522 19.146 1.00 88.19 317 SER A CA 1
ATOM 2522 C C . SER A 1 317 ? 9.573 -1.826 20.354 1.00 88.19 317 SER A C 1
ATOM 2524 O O . SER A 1 317 ? 8.579 -2.308 20.889 1.00 88.19 317 SER A O 1
ATOM 2526 N N . ASN A 1 318 ? 10.112 -0.669 20.749 1.00 85.69 318 ASN A N 1
ATOM 2527 C CA . ASN A 1 318 ? 9.618 0.118 21.875 1.00 85.69 318 ASN A CA 1
ATOM 2528 C C . ASN A 1 318 ? 8.234 0.717 21.593 1.00 85.69 318 ASN A C 1
ATOM 2530 O O . ASN A 1 318 ? 7.356 0.633 22.453 1.00 85.69 318 ASN A O 1
ATOM 2534 N N . PHE A 1 319 ? 8.008 1.261 20.388 1.00 88.38 319 PHE A N 1
ATOM 2535 C CA . PHE A 1 319 ? 6.685 1.746 19.982 1.00 88.38 319 PHE A CA 1
ATOM 2536 C C . PHE A 1 319 ? 5.662 0.611 20.010 1.00 88.38 319 PHE A C 1
ATOM 2538 O O . PHE A 1 319 ? 4.612 0.745 20.636 1.00 88.38 319 PHE A O 1
ATOM 2545 N N . VAL A 1 320 ? 5.988 -0.516 19.367 1.00 88.00 320 VAL A N 1
ATOM 2546 C CA . VAL A 1 320 ? 5.086 -1.671 19.252 1.00 88.00 320 VAL A CA 1
ATOM 2547 C C . VAL A 1 320 ? 4.740 -2.238 20.631 1.00 88.00 320 VAL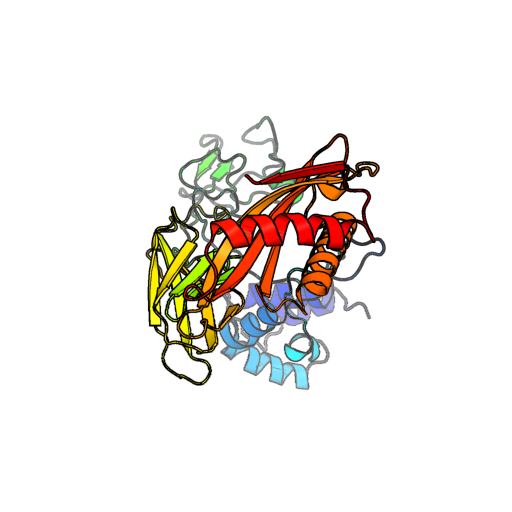 A C 1
ATOM 2549 O O . VAL A 1 320 ? 3.565 -2.447 20.927 1.00 88.00 320 VAL A O 1
ATOM 2552 N N . ALA A 1 321 ? 5.732 -2.415 21.508 1.00 88.75 321 ALA A N 1
ATOM 2553 C CA . ALA A 1 321 ? 5.519 -2.937 22.857 1.00 88.75 321 ALA A CA 1
ATOM 2554 C C . ALA A 1 321 ? 4.650 -2.006 23.720 1.00 88.75 321 ALA A C 1
ATOM 2556 O O . ALA A 1 321 ? 3.761 -2.464 24.448 1.00 88.75 321 ALA A O 1
ATOM 2557 N N . MET A 1 322 ? 4.881 -0.691 23.639 1.00 87.81 322 MET A N 1
ATOM 2558 C CA . MET A 1 322 ? 4.112 0.289 24.405 1.00 87.81 322 MET A CA 1
ATOM 2559 C C . MET A 1 322 ? 2.682 0.431 23.872 1.00 87.81 322 MET A C 1
ATOM 2561 O O . MET A 1 322 ? 1.736 0.472 24.662 1.00 87.81 322 MET A O 1
ATOM 2565 N N . GLU A 1 323 ? 2.499 0.433 22.548 1.00 90.25 323 GLU A N 1
ATOM 2566 C CA . GLU A 1 323 ? 1.177 0.399 21.920 1.00 90.25 323 GLU A CA 1
ATOM 2567 C C . GLU A 1 323 ? 0.383 -0.840 22.348 1.00 90.25 323 GLU A C 1
ATOM 2569 O O . GLU A 1 323 ? -0.787 -0.726 22.726 1.00 90.25 323 GLU A O 1
ATOM 2574 N N . GLU A 1 324 ? 1.006 -2.016 22.307 1.00 91.06 324 GLU A N 1
ATOM 2575 C CA . GLU A 1 324 ? 0.359 -3.268 22.678 1.00 91.06 324 GLU A CA 1
ATOM 2576 C C . GLU A 1 324 ? -0.045 -3.276 24.158 1.00 91.06 324 GLU A C 1
ATOM 2578 O O . GLU A 1 324 ? -1.173 -3.648 24.492 1.00 91.06 324 GLU A O 1
ATOM 2583 N N . SER A 1 325 ? 0.823 -2.777 25.039 1.00 90.50 325 SER A N 1
ATOM 2584 C CA . SER A 1 325 ? 0.547 -2.666 26.475 1.00 90.50 325 SER A CA 1
ATOM 2585 C C . SER A 1 325 ? -0.650 -1.746 26.757 1.00 90.50 325 SER A C 1
ATOM 2587 O O . SER A 1 325 ? -1.610 -2.161 27.413 1.00 90.50 325 SER A O 1
ATOM 2589 N N . LEU A 1 326 ? -0.672 -0.537 26.177 1.00 90.62 326 LEU A N 1
ATOM 2590 C CA . LEU A 1 326 ? -1.794 0.406 26.303 1.00 90.62 326 LEU A CA 1
ATOM 2591 C C . LEU A 1 326 ? -3.105 -0.191 25.772 1.00 90.62 326 LEU A C 1
ATOM 2593 O O . LEU A 1 326 ? -4.143 -0.154 26.443 1.00 90.62 326 LEU A O 1
ATOM 2597 N N . ARG A 1 327 ? -3.058 -0.781 24.572 1.00 92.38 327 ARG A N 1
ATOM 2598 C CA . ARG A 1 327 ? -4.210 -1.421 23.925 1.00 92.38 327 ARG A CA 1
ATOM 2599 C C . ARG A 1 327 ? -4.767 -2.550 24.790 1.00 92.38 327 ARG A C 1
ATOM 2601 O O . ARG A 1 327 ? -5.981 -2.621 24.993 1.00 92.38 327 ARG A O 1
ATOM 2608 N N . ASN A 1 328 ? -3.899 -3.409 25.318 1.00 91.69 328 ASN A N 1
ATOM 2609 C CA . ASN A 1 328 ? -4.290 -4.565 26.117 1.00 91.69 328 ASN A CA 1
ATOM 2610 C C . ASN A 1 328 ? -4.825 -4.168 27.492 1.00 91.69 328 ASN A C 1
ATOM 2612 O O . ASN A 1 328 ? -5.765 -4.804 27.969 1.00 91.69 328 ASN A O 1
ATOM 2616 N N . ALA A 1 329 ? -4.265 -3.140 28.132 1.00 91.44 329 ALA A N 1
ATOM 2617 C CA . ALA A 1 329 ? -4.765 -2.620 29.403 1.00 91.44 329 ALA A CA 1
ATOM 2618 C C . ALA A 1 329 ? -6.207 -2.105 29.269 1.00 91.44 329 ALA A C 1
ATOM 2620 O O . ALA A 1 329 ? -7.098 -2.533 30.009 1.00 91.44 329 ALA A O 1
ATOM 2621 N N . ILE A 1 330 ? -6.462 -1.259 28.262 1.00 92.00 330 ILE A N 1
ATOM 2622 C CA . ILE A 1 330 ? -7.792 -0.691 28.003 1.00 92.00 330 ILE A CA 1
ATOM 2623 C C . ILE A 1 330 ? -8.781 -1.799 27.622 1.00 92.00 330 ILE A C 1
ATOM 2625 O O . ILE A 1 330 ? -9.851 -1.905 28.224 1.00 92.00 330 ILE A O 1
ATOM 2629 N N . LYS A 1 331 ? -8.426 -2.678 26.674 1.00 91.62 331 LYS A N 1
ATOM 2630 C CA . LYS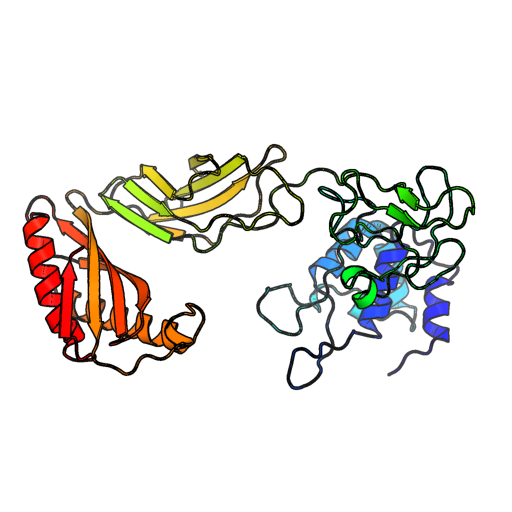 A 1 331 ? -9.312 -3.780 26.261 1.00 91.62 331 LYS A CA 1
ATOM 2631 C C . LYS A 1 331 ? -9.657 -4.715 27.422 1.00 91.62 331 LYS A C 1
ATOM 2633 O O . LYS A 1 331 ? -10.825 -5.066 27.567 1.00 91.62 331 LYS A O 1
ATOM 2638 N N . ARG A 1 332 ? -8.687 -5.085 28.271 1.00 90.69 332 ARG A N 1
ATOM 2639 C CA . ARG A 1 332 ? -8.932 -5.936 29.452 1.00 90.69 332 ARG A CA 1
ATOM 2640 C C . ARG A 1 332 ? -9.916 -5.297 30.423 1.00 90.69 332 ARG A C 1
ATOM 2642 O O . ARG A 1 332 ? -10.827 -5.981 30.879 1.00 90.69 332 ARG A O 1
ATOM 2649 N N . HIS A 1 333 ? -9.750 -4.010 30.725 1.00 90.50 333 HIS A N 1
ATOM 2650 C CA . HIS A 1 333 ? -10.605 -3.312 31.684 1.00 90.50 333 HIS A CA 1
ATOM 2651 C C . HIS A 1 333 ? -12.072 -3.282 31.240 1.00 90.50 333 HIS A C 1
ATOM 2653 O O . HIS A 1 333 ? -12.970 -3.564 32.027 1.00 90.50 333 HIS A O 1
ATOM 2659 N N . PHE A 1 334 ? -12.316 -2.989 29.964 1.00 90.25 334 PHE A N 1
ATOM 2660 C CA . PHE A 1 334 ? -13.671 -2.861 29.431 1.00 90.25 334 PHE A CA 1
ATOM 2661 C C . PHE A 1 334 ? -14.277 -4.175 28.924 1.00 90.25 334 PHE A C 1
ATOM 2663 O O . PHE A 1 334 ? -15.424 -4.173 28.483 1.00 90.25 334 PHE A O 1
ATOM 2670 N N . ASN A 1 335 ? -13.560 -5.299 29.001 1.00 87.88 335 ASN A N 1
ATOM 2671 C CA . ASN A 1 335 ? -14.064 -6.592 28.529 1.00 87.88 335 ASN A CA 1
ATOM 2672 C C . ASN A 1 335 ? -15.338 -7.043 29.273 1.00 87.88 335 ASN A C 1
ATOM 2674 O O . ASN A 1 335 ? -16.198 -7.700 28.697 1.00 87.88 335 ASN A O 1
ATOM 2678 N N . THR A 1 336 ? -15.475 -6.671 30.549 1.00 84.25 336 THR A N 1
ATOM 2679 C CA . THR A 1 336 ? -16.635 -7.000 31.397 1.00 84.25 336 THR A CA 1
ATOM 2680 C C . THR A 1 336 ? -17.675 -5.880 31.474 1.00 84.25 336 THR A C 1
ATOM 2682 O O . THR A 1 336 ? -18.663 -6.012 32.195 1.00 84.25 336 THR A O 1
ATOM 2685 N N . SER A 1 337 ? -17.476 -4.772 30.755 1.00 85.94 337 SER A N 1
ATOM 2686 C CA . SER A 1 337 ? -18.401 -3.639 30.788 1.00 85.94 337 SER A CA 1
ATOM 2687 C C . SER A 1 337 ? -19.736 -4.002 30.136 1.00 85.94 337 SER A C 1
ATOM 2689 O O . SER A 1 337 ? -19.791 -4.486 29.006 1.00 85.94 337 SER A O 1
ATOM 2691 N N . SER A 1 338 ? -20.835 -3.731 30.842 1.00 83.12 338 SER A N 1
ATOM 2692 C CA . SER A 1 338 ? -22.200 -3.869 30.317 1.00 83.12 338 SER A CA 1
ATOM 2693 C C . SER A 1 338 ? -22.677 -2.632 29.548 1.00 83.12 338 SER A C 1
ATOM 2695 O O . SER A 1 338 ? -23.715 -2.680 28.893 1.00 83.12 338 SER A O 1
ATOM 2697 N N . ILE A 1 339 ? -21.932 -1.524 29.628 1.00 84.38 339 ILE A N 1
ATOM 2698 C CA . ILE A 1 339 ? -22.329 -0.216 29.087 1.00 84.38 339 ILE A CA 1
ATOM 2699 C C . ILE A 1 339 ? -21.784 -0.014 27.674 1.00 84.38 339 ILE A C 1
ATOM 2701 O O . ILE A 1 339 ? -22.478 0.512 26.801 1.00 84.38 339 ILE A O 1
ATOM 2705 N N . LEU A 1 340 ? -20.526 -0.403 27.464 1.00 90.06 340 LEU A N 1
ATOM 2706 C CA . LEU A 1 340 ? -19.793 -0.183 26.225 1.00 90.06 340 LEU A CA 1
ATOM 2707 C C . LEU A 1 340 ? -18.797 -1.313 25.978 1.00 90.06 340 LEU A C 1
ATOM 2709 O O . LEU A 1 340 ? -18.338 -1.950 26.923 1.00 90.06 340 LEU A O 1
ATOM 2713 N N . LYS A 1 341 ? -18.443 -1.547 24.715 1.00 91.12 341 LYS A N 1
ATOM 2714 C CA . LYS A 1 341 ? -17.444 -2.547 24.314 1.00 91.12 341 LYS A CA 1
ATOM 2715 C C . LYS A 1 341 ? -16.352 -1.890 23.488 1.00 91.12 341 LYS A C 1
ATOM 2717 O O . LYS A 1 341 ? -16.646 -1.168 22.543 1.00 91.12 341 LYS A O 1
ATOM 2722 N N . ILE A 1 342 ? -15.090 -2.180 23.786 1.00 92.19 342 ILE A N 1
ATOM 2723 C CA . ILE A 1 342 ? -13.971 -1.643 23.005 1.00 92.19 342 ILE A CA 1
ATOM 2724 C C . ILE A 1 342 ? -13.828 -2.439 21.707 1.00 92.19 342 ILE A C 1
ATOM 2726 O O . ILE A 1 342 ? -13.493 -3.621 21.733 1.00 92.19 342 ILE A O 1
ATOM 2730 N N . PHE A 1 343 ? -14.059 -1.777 20.574 1.00 90.44 343 PHE A N 1
ATOM 2731 C CA . PHE A 1 343 ? -13.807 -2.337 19.248 1.00 90.44 343 PHE A CA 1
ATOM 2732 C C . PHE A 1 343 ? -12.308 -2.310 18.937 1.00 90.44 343 PHE A C 1
ATOM 2734 O O . PHE A 1 343 ? -11.697 -3.336 18.640 1.00 90.44 343 PHE A O 1
ATOM 2741 N N . ASP A 1 344 ? -11.693 -1.133 19.055 1.00 91.12 344 ASP A N 1
ATOM 2742 C CA . ASP A 1 344 ? -10.275 -0.939 18.768 1.00 91.12 344 ASP A CA 1
ATOM 2743 C C . ASP A 1 344 ? -9.699 0.238 19.564 1.00 91.12 344 ASP A C 1
ATOM 2745 O O . ASP A 1 344 ? -10.417 1.156 19.960 1.00 91.12 344 ASP A O 1
ATOM 2749 N N . VAL A 1 345 ? -8.388 0.209 19.784 1.00 92.06 345 VAL A N 1
ATOM 2750 C CA . VAL A 1 345 ? -7.609 1.302 20.377 1.00 92.06 345 VAL A CA 1
ATOM 2751 C C . VAL A 1 345 ? -6.403 1.505 19.479 1.00 92.06 345 VAL A C 1
ATOM 2753 O O . VAL A 1 345 ? -5.678 0.548 19.216 1.00 92.06 345 VAL A O 1
ATOM 2756 N N . ARG A 1 346 ? -6.195 2.730 19.000 1.00 90.62 346 ARG A N 1
ATOM 2757 C CA . ARG A 1 346 ? -5.070 3.078 18.129 1.00 90.62 346 ARG A CA 1
ATOM 2758 C C . ARG A 1 346 ? -4.214 4.149 18.773 1.00 90.62 346 ARG A C 1
ATOM 2760 O O . ARG A 1 346 ? -4.746 5.183 19.173 1.00 90.62 346 ARG A O 1
ATOM 2767 N N . VAL A 1 347 ? -2.907 3.922 18.802 1.00 90.12 347 VAL A N 1
ATOM 2768 C CA . VAL A 1 347 ? -1.929 4.948 19.164 1.00 90.12 347 VAL A CA 1
ATOM 2769 C C . VAL A 1 347 ? -1.579 5.739 17.906 1.00 90.12 347 VAL A C 1
ATOM 2771 O O . VAL A 1 347 ? -1.129 5.183 16.906 1.00 90.12 347 VAL A O 1
ATOM 2774 N N . LEU A 1 348 ? -1.843 7.043 17.920 1.00 86.62 348 LEU A N 1
ATOM 2775 C CA . LEU A 1 348 ? -1.576 7.937 16.798 1.00 86.62 348 LEU A CA 1
ATOM 2776 C C . LEU A 1 348 ? -0.129 8.438 16.826 1.00 86.62 348 LEU A C 1
ATOM 2778 O O . LEU A 1 348 ? 0.523 8.439 15.782 1.00 86.62 348 LEU A O 1
ATOM 2782 N N . ALA A 1 349 ? 0.382 8.845 17.985 1.00 85.88 349 ALA A N 1
ATOM 2783 C CA . ALA A 1 349 ? 1.744 9.348 18.132 1.00 85.88 349 ALA A CA 1
ATOM 2784 C C . ALA A 1 349 ? 2.195 9.341 19.599 1.00 85.88 349 ALA A C 1
ATOM 2786 O O . ALA A 1 349 ? 1.356 9.374 20.502 1.00 85.88 349 ALA A O 1
ATOM 2787 N N . PHE A 1 350 ? 3.516 9.366 19.791 1.00 86.94 350 PHE A N 1
ATOM 2788 C CA . PHE A 1 350 ? 4.175 9.709 21.050 1.00 86.94 350 PHE A CA 1
ATOM 2789 C C . PHE A 1 350 ? 4.920 11.048 20.904 1.00 86.94 350 PHE A C 1
ATOM 2791 O O . PHE A 1 350 ? 5.469 11.314 19.831 1.00 86.94 350 PHE A O 1
ATOM 2798 N N . ARG A 1 351 ? 4.959 11.891 21.948 1.00 84.31 351 ARG A N 1
ATOM 2799 C CA . ARG A 1 351 ? 5.670 13.194 21.943 1.00 84.31 351 ARG A CA 1
ATOM 2800 C C . ARG A 1 351 ? 6.558 13.380 23.187 1.00 84.31 351 ARG A C 1
ATOM 2802 O O . ARG A 1 351 ? 6.366 12.693 24.187 1.00 84.31 351 ARG A O 1
ATOM 2809 N N . ASN A 1 352 ? 7.550 14.274 23.082 1.00 73.50 352 ASN A N 1
ATOM 2810 C CA . ASN A 1 352 ? 8.623 14.485 24.071 1.00 73.50 352 ASN A CA 1
ATOM 2811 C C . ASN A 1 352 ? 8.183 15.317 25.297 1.00 73.50 352 ASN A C 1
ATOM 2813 O O . ASN A 1 352 ? 7.371 16.229 25.161 1.00 73.50 352 ASN A O 1
ATOM 2817 N N . GLY A 1 353 ? 8.805 15.050 26.452 1.00 62.62 353 GLY A N 1
ATOM 2818 C CA . GLY A 1 353 ? 8.574 15.674 27.756 1.00 62.62 353 GLY A CA 1
ATOM 2819 C C . GLY A 1 353 ? 8.409 14.591 28.825 1.00 62.62 353 GLY A C 1
ATOM 2820 O O . GLY A 1 353 ? 9.338 13.841 29.108 1.00 62.62 353 GLY A O 1
ATOM 2821 N N . SER A 1 354 ? 7.194 14.480 29.354 1.00 60.66 354 SER A N 1
ATOM 2822 C CA . SER A 1 354 ? 6.603 13.206 29.781 1.00 60.66 354 SER A CA 1
ATOM 2823 C C . SER A 1 354 ? 6.009 12.543 28.533 1.00 60.66 354 SER A C 1
ATOM 2825 O O . SER A 1 354 ? 5.593 13.265 27.631 1.00 60.66 354 SER A O 1
ATOM 2827 N N . VAL A 1 355 ? 5.977 11.212 28.431 1.00 75.06 355 VAL A N 1
ATOM 2828 C CA . VAL A 1 355 ? 5.494 10.537 27.212 1.00 75.06 355 VAL A CA 1
ATOM 2829 C C . VAL A 1 355 ? 4.027 10.912 26.962 1.00 75.06 355 VAL A C 1
ATOM 2831 O O . VAL A 1 355 ? 3.117 10.363 27.588 1.00 75.06 355 VAL A O 1
ATOM 2834 N N . GLU A 1 356 ? 3.795 11.867 26.059 1.00 85.50 356 GLU A N 1
ATOM 2835 C CA . GLU A 1 356 ? 2.449 12.228 25.628 1.00 85.50 356 GLU A CA 1
ATOM 2836 C C . GLU A 1 356 ? 1.988 11.228 24.577 1.00 85.50 356 GLU A C 1
ATOM 2838 O O . GLU A 1 356 ? 2.710 10.978 23.611 1.00 85.50 356 GLU A O 1
ATOM 2843 N N . VAL A 1 357 ? 0.796 10.665 24.748 1.00 88.62 357 VAL A N 1
ATOM 2844 C CA . VAL A 1 357 ? 0.232 9.656 23.851 1.00 88.62 357 VAL A CA 1
ATOM 2845 C C . VAL A 1 357 ? -1.087 10.142 23.288 1.00 88.62 357 VAL A C 1
ATOM 2847 O O . VAL A 1 357 ? -2.053 10.327 24.028 1.00 88.62 357 VAL A O 1
ATOM 2850 N N . ASP A 1 358 ? -1.156 10.256 21.968 1.00 90.38 358 ASP A N 1
ATOM 2851 C CA . ASP A 1 358 ? -2.413 10.505 21.272 1.00 90.38 358 ASP A CA 1
ATOM 2852 C C . ASP A 1 358 ? -3.104 9.165 21.001 1.00 90.38 358 ASP A C 1
ATOM 2854 O O . ASP A 1 358 ? -2.636 8.359 20.195 1.00 90.38 358 ASP A O 1
ATOM 2858 N N . LEU A 1 359 ? -4.226 8.906 21.665 1.00 92.12 359 LEU A N 1
ATOM 2859 C CA . LEU A 1 359 ? -5.035 7.705 21.493 1.00 92.12 359 LEU A CA 1
ATOM 2860 C C . LEU A 1 359 ? -6.320 7.996 20.728 1.00 92.12 359 LEU A C 1
ATOM 2862 O O . LEU A 1 359 ? -6.991 9.003 20.931 1.00 92.12 359 LEU A O 1
ATOM 2866 N N . LYS A 1 360 ? -6.734 7.034 19.913 1.00 93.62 360 LYS A N 1
ATOM 2867 C CA . LYS A 1 360 ? -8.061 6.991 19.303 1.00 93.62 360 LYS A CA 1
ATOM 2868 C C . LYS A 1 360 ? -8.746 5.696 19.699 1.00 93.62 360 LYS A C 1
ATOM 2870 O O . LYS A 1 360 ? -8.300 4.614 19.316 1.00 93.62 360 LYS A O 1
ATOM 2875 N N . VAL A 1 361 ? -9.831 5.808 20.456 1.00 93.31 361 VAL A N 1
ATOM 2876 C CA . VAL A 1 361 ? -10.592 4.664 20.958 1.00 93.31 361 VAL A CA 1
ATOM 2877 C C . VAL A 1 361 ? -11.911 4.556 20.206 1.00 93.31 361 VAL A C 1
ATOM 2879 O O . VAL A 1 361 ? -12.656 5.527 20.068 1.00 93.31 361 VAL A O 1
ATOM 2882 N N . PHE A 1 362 ? -12.193 3.354 19.717 1.00 93.62 362 PHE A N 1
ATOM 2883 C CA . PHE A 1 362 ? -13.429 2.994 19.039 1.00 93.62 362 PHE A CA 1
ATOM 2884 C C . PHE A 1 362 ? -14.240 2.120 19.984 1.00 93.62 362 PHE A C 1
ATOM 2886 O O . PHE A 1 362 ? -13.806 1.025 20.349 1.00 93.62 362 PHE A O 1
ATOM 2893 N N . THR A 1 363 ? -15.409 2.602 20.387 1.00 93.44 363 THR A N 1
ATOM 2894 C CA . THR A 1 363 ? -16.277 1.915 21.342 1.00 93.44 363 THR A CA 1
ATOM 2895 C C . THR A 1 363 ? -17.658 1.681 20.755 1.00 93.44 363 THR A C 1
ATOM 2897 O O . THR A 1 363 ? -18.203 2.551 20.086 1.00 93.44 363 THR A O 1
ATOM 2900 N N . VAL A 1 364 ? -18.221 0.503 20.993 1.00 93.12 364 VAL A N 1
ATOM 2901 C CA . VAL A 1 364 ? -19.569 0.125 20.577 1.00 93.12 364 VAL A CA 1
ATOM 2902 C C . VAL A 1 364 ? -20.512 0.315 21.753 1.00 93.12 364 VAL A C 1
ATOM 2904 O O . VAL A 1 364 ? -20.277 -0.223 22.838 1.00 93.12 364 VAL A O 1
ATOM 2907 N N . ILE A 1 365 ? -21.595 1.050 21.519 1.00 93.44 365 ILE A N 1
ATOM 2908 C CA . ILE A 1 365 ? -22.670 1.273 22.487 1.00 93.44 365 ILE A CA 1
ATOM 2909 C C . ILE A 1 365 ? -24.020 0.923 21.880 1.00 93.44 365 ILE A C 1
ATOM 2911 O O . ILE A 1 365 ? -24.198 0.978 20.664 1.00 93.44 365 ILE A O 1
ATOM 2915 N N . ASN A 1 366 ? -24.996 0.633 22.736 1.00 91.88 366 ASN A N 1
ATOM 2916 C CA . ASN A 1 366 ? -26.393 0.576 22.331 1.00 91.88 366 ASN A CA 1
ATOM 2917 C C . ASN A 1 366 ? -26.989 1.994 22.359 1.00 91.88 366 ASN A C 1
ATOM 2919 O O . ASN A 1 366 ? -27.148 2.591 23.423 1.00 91.88 366 ASN A O 1
ATOM 2923 N N . ALA A 1 367 ? -27.322 2.531 21.187 1.00 88.25 367 ALA A N 1
ATOM 2924 C CA . ALA A 1 367 ? -27.849 3.880 21.004 1.00 88.25 367 ALA A CA 1
ATOM 2925 C C . ALA A 1 367 ? -29.232 4.092 21.644 1.00 88.25 367 ALA A C 1
ATOM 2927 O O . ALA A 1 367 ? -29.599 5.229 21.937 1.00 88.25 367 ALA A O 1
ATOM 2928 N N . ASN A 1 368 ? -29.991 3.017 21.890 1.00 87.00 368 ASN A N 1
ATOM 2929 C CA . ASN A 1 368 ? -31.306 3.106 22.529 1.00 87.00 368 ASN A CA 1
ATOM 2930 C C . ASN A 1 368 ? -31.191 3.306 24.046 1.00 87.00 368 ASN A C 1
ATOM 2932 O O . ASN A 1 368 ? -32.074 3.904 24.656 1.00 87.00 368 ASN A O 1
ATOM 2936 N N . THR A 1 369 ? -30.117 2.807 24.663 1.00 86.69 369 THR A N 1
ATOM 2937 C CA . THR A 1 369 ? -29.930 2.843 26.123 1.00 86.69 369 THR A CA 1
ATOM 2938 C C . THR A 1 369 ? -28.873 3.849 26.563 1.00 86.69 369 THR A C 1
ATOM 2940 O O . THR A 1 369 ? -28.955 4.392 27.665 1.00 86.69 369 THR A O 1
ATOM 2943 N N . THR A 1 370 ? -27.880 4.118 25.716 1.00 84.88 370 THR A N 1
ATOM 2944 C CA . THR A 1 370 ? -26.670 4.851 26.089 1.00 84.88 370 THR A CA 1
ATOM 2945 C C . THR A 1 370 ? -26.478 6.053 25.171 1.00 84.88 370 THR A C 1
ATOM 2947 O O . THR A 1 370 ? -26.313 5.920 23.961 1.00 84.88 370 THR A O 1
ATOM 2950 N N . LYS A 1 371 ? -26.471 7.258 25.754 1.00 82.94 371 LYS A N 1
ATOM 2951 C CA . LYS A 1 371 ? -26.131 8.489 25.025 1.00 82.94 371 LYS A CA 1
ATOM 2952 C C . LYS A 1 371 ? -24.616 8.602 24.838 1.00 82.94 371 LYS A C 1
ATOM 2954 O O . LYS A 1 371 ? -23.848 8.232 25.726 1.00 82.94 371 LYS A O 1
ATOM 2959 N N . GLN A 1 372 ? -24.198 9.213 23.730 1.00 78.56 372 GLN A N 1
ATOM 2960 C CA . GLN A 1 372 ? -22.785 9.435 23.406 1.00 78.56 372 GLN A CA 1
ATOM 2961 C C . GLN A 1 372 ? -22.035 10.209 24.503 1.00 78.56 372 GLN A C 1
ATOM 2963 O O . GLN A 1 372 ? -20.937 9.812 24.868 1.00 78.56 372 GLN A O 1
ATOM 2968 N N . VAL A 1 373 ? -22.643 11.248 25.089 1.00 81.56 373 VAL A N 1
ATOM 2969 C CA . VAL A 1 373 ? -22.016 12.044 26.166 1.00 81.56 373 VAL A CA 1
ATOM 2970 C C . VAL A 1 373 ? -21.654 11.168 27.368 1.00 81.56 373 VAL A C 1
ATOM 2972 O O . VAL A 1 373 ? -20.498 11.125 27.767 1.00 81.56 373 VAL A O 1
ATOM 2975 N N . LYS A 1 374 ? -22.602 10.348 27.844 1.00 82.75 374 LYS A N 1
ATOM 2976 C CA . LYS A 1 374 ? -22.356 9.396 28.942 1.00 82.75 374 LYS A CA 1
ATOM 2977 C C . LYS A 1 374 ? -21.271 8.372 28.600 1.00 82.75 374 LYS A C 1
ATOM 2979 O O . LYS A 1 374 ? -20.607 7.850 29.485 1.00 82.75 374 LYS A O 1
ATOM 2984 N N . THR A 1 375 ? -21.110 8.056 27.314 1.00 83.75 375 THR A N 1
ATOM 2985 C CA . THR A 1 375 ? -20.075 7.123 26.851 1.00 83.75 375 THR A CA 1
ATOM 2986 C C . THR A 1 375 ? -18.688 7.719 27.033 1.00 83.75 375 THR A C 1
ATOM 2988 O O . THR A 1 375 ? -17.793 6.997 27.452 1.00 83.75 375 THR A O 1
ATOM 2991 N N . VAL A 1 376 ? -18.511 9.014 26.748 1.00 86.69 376 VAL A N 1
ATOM 2992 C CA . VAL A 1 376 ? -17.231 9.710 26.943 1.00 86.69 376 VAL A CA 1
ATOM 2993 C C . VAL A 1 376 ? -16.846 9.703 28.421 1.00 86.69 376 VAL A C 1
ATOM 2995 O O . VAL A 1 376 ? -15.726 9.310 28.730 1.00 86.69 376 VAL A O 1
ATOM 2998 N N . ASP A 1 377 ? -17.786 10.022 29.317 1.00 86.06 377 ASP A N 1
ATOM 2999 C CA . ASP A 1 377 ? -17.553 10.013 30.770 1.00 86.06 377 ASP A CA 1
ATOM 3000 C C . ASP A 1 377 ? -17.126 8.619 31.263 1.00 86.06 377 ASP A C 1
ATOM 3002 O O . ASP A 1 377 ? -16.079 8.457 31.889 1.00 86.06 377 ASP A O 1
ATOM 3006 N N . HIS A 1 378 ? -17.877 7.575 30.889 1.00 87.06 378 HIS A N 1
ATOM 3007 C CA . HIS A 1 378 ? -17.533 6.194 31.243 1.00 87.06 378 HIS A CA 1
ATOM 3008 C C . HIS A 1 378 ? -16.185 5.743 30.676 1.00 87.06 378 HIS A C 1
ATOM 3010 O O . HIS A 1 378 ? -15.469 4.968 31.317 1.00 87.06 378 HIS A O 1
ATOM 3016 N N . LEU A 1 379 ? -15.844 6.184 29.463 1.00 90.00 379 LEU A N 1
ATOM 3017 C CA . LEU A 1 379 ? -14.578 5.825 28.842 1.00 90.00 379 LEU A CA 1
ATOM 3018 C C . LEU A 1 379 ? -13.407 6.538 29.529 1.00 90.00 379 LEU A C 1
ATOM 3020 O O . LEU A 1 379 ? -12.382 5.904 29.757 1.00 90.00 379 LEU A O 1
ATOM 3024 N N . MET A 1 380 ? -13.573 7.809 29.900 1.00 87.62 380 MET A N 1
ATOM 3025 C CA . MET A 1 380 ? -12.584 8.583 30.656 1.00 87.62 380 MET A CA 1
ATOM 3026 C C . MET A 1 380 ? -12.250 7.916 31.989 1.00 87.62 380 MET A C 1
ATOM 3028 O O . MET A 1 380 ? -11.090 7.572 32.230 1.00 87.62 380 MET A O 1
ATOM 3032 N N . ASP A 1 381 ? -13.265 7.655 32.814 1.00 85.56 381 ASP A N 1
ATOM 3033 C CA . ASP A 1 381 ? -13.082 7.036 34.130 1.00 85.56 381 ASP A CA 1
ATOM 3034 C C . ASP A 1 381 ? -12.435 5.650 34.018 1.00 85.56 381 ASP A C 1
ATOM 3036 O O . ASP A 1 381 ? -11.510 5.300 34.764 1.00 85.56 381 ASP A O 1
ATOM 3040 N N . GLY A 1 382 ? -12.894 4.856 33.047 1.00 87.81 382 GLY A N 1
ATOM 3041 C CA . GLY A 1 382 ? -12.379 3.512 32.836 1.00 87.81 382 GLY A CA 1
ATOM 3042 C C . GLY A 1 382 ? -10.964 3.487 32.255 1.00 87.81 382 GLY A C 1
ATOM 3043 O O . GLY A 1 382 ? -10.180 2.644 32.673 1.00 87.81 382 GLY A O 1
ATOM 3044 N N . ILE A 1 383 ? -10.571 4.414 31.368 1.00 89.38 383 ILE A N 1
ATOM 3045 C CA . ILE A 1 383 ? -9.185 4.504 30.865 1.00 89.38 383 ILE A CA 1
ATOM 3046 C C . ILE A 1 383 ? -8.228 4.861 32.001 1.00 89.38 383 ILE A C 1
ATOM 3048 O O . ILE A 1 383 ? -7.192 4.213 32.151 1.00 89.38 383 ILE A O 1
ATOM 3052 N N . VAL A 1 384 ? -8.587 5.837 32.840 1.00 83.19 384 VAL A N 1
ATOM 3053 C CA . VAL A 1 384 ? -7.774 6.207 34.007 1.00 83.19 384 VAL A CA 1
ATOM 3054 C C . VAL A 1 384 ? -7.580 4.997 34.924 1.00 83.19 384 VAL A C 1
ATOM 3056 O O . VAL A 1 384 ? -6.465 4.715 35.359 1.00 83.19 384 VAL A O 1
ATOM 3059 N N . SER A 1 385 ? -8.647 4.242 35.193 1.00 86.31 385 SER A N 1
ATOM 3060 C CA . SER A 1 385 ? -8.586 3.033 36.023 1.00 86.31 385 SER A CA 1
ATOM 3061 C C . SER A 1 385 ? -7.806 1.886 35.363 1.00 86.31 385 SER A C 1
ATOM 3063 O O . SER A 1 385 ? -7.031 1.196 36.028 1.00 86.31 385 SER A O 1
ATOM 3065 N N . ALA A 1 386 ? -7.969 1.701 34.051 1.00 87.44 386 ALA A N 1
ATOM 3066 C CA . ALA A 1 386 ? -7.289 0.677 33.265 1.00 87.44 386 ALA A CA 1
ATOM 3067 C C . ALA A 1 386 ? -5.774 0.876 33.267 1.00 87.44 386 ALA A C 1
ATOM 3069 O O . ALA A 1 386 ? -5.024 -0.074 33.485 1.00 87.44 386 ALA A O 1
ATOM 3070 N N . LEU A 1 387 ? -5.333 2.114 33.043 1.00 87.38 387 LEU A N 1
ATOM 3071 C CA . LEU A 1 387 ? -3.923 2.429 32.868 1.00 87.38 387 LEU A CA 1
ATOM 3072 C C . LEU A 1 387 ? -3.180 2.573 34.195 1.00 87.38 387 LEU A C 1
ATOM 3074 O O . LEU A 1 387 ? -2.011 2.216 34.239 1.00 87.38 387 LEU A O 1
ATOM 3078 N N . LYS A 1 388 ? -3.840 2.975 35.292 1.00 82.06 388 LYS A N 1
ATOM 3079 C CA . LYS A 1 388 ? -3.218 3.140 36.626 1.00 82.06 388 LYS A CA 1
ATOM 3080 C C . LYS A 1 388 ? -2.427 1.929 37.134 1.00 82.06 388 LYS A C 1
ATOM 3082 O O . LYS A 1 388 ? -1.565 2.093 37.991 1.00 82.06 388 LYS A O 1
ATOM 3087 N N . LYS A 1 389 ? -2.744 0.719 36.663 1.00 76.88 389 LYS A N 1
ATOM 3088 C CA . LYS A 1 389 ? -2.043 -0.512 37.063 1.00 76.88 389 LYS A CA 1
ATOM 3089 C C . LYS A 1 389 ? -0.694 -0.698 36.370 1.00 76.88 389 LYS A C 1
ATOM 3091 O O . LYS A 1 389 ? 0.177 -1.340 36.942 1.00 76.88 389 LYS A O 1
ATOM 3096 N N . GLU A 1 390 ? -0.547 -0.182 35.153 1.00 81.00 390 GLU A N 1
ATOM 3097 C CA . GLU A 1 390 ? 0.611 -0.437 34.283 1.00 81.00 390 GLU A CA 1
ATOM 3098 C C . GLU A 1 390 ? 1.385 0.850 33.951 1.00 81.00 390 GLU A C 1
ATOM 3100 O O . GLU A 1 390 ? 2.572 0.795 33.651 1.00 81.00 390 GLU A O 1
ATOM 3105 N N . PHE A 1 391 ? 0.743 2.015 34.064 1.00 84.94 391 PHE A N 1
ATOM 3106 C CA . PHE A 1 391 ? 1.288 3.317 33.698 1.00 84.94 391 PHE A CA 1
ATOM 3107 C C . PHE A 1 391 ? 0.938 4.379 34.740 1.00 84.94 391 PHE A C 1
ATOM 3109 O O . PHE A 1 391 ? -0.196 4.472 35.223 1.00 84.94 391 PHE A O 1
ATOM 3116 N N . LYS A 1 392 ? 1.899 5.257 35.032 1.00 85.12 392 LYS A N 1
ATOM 3117 C CA . LYS A 1 392 ? 1.671 6.448 35.850 1.00 85.12 392 LYS A CA 1
ATOM 3118 C C . LYS A 1 392 ? 1.127 7.576 34.971 1.00 85.12 392 LYS A C 1
ATOM 3120 O O . LYS A 1 392 ? 1.869 8.424 34.491 1.00 85.12 392 LYS A O 1
ATOM 3125 N N . VAL A 1 393 ? -0.180 7.555 34.721 1.00 85.06 393 VAL A N 1
ATOM 3126 C CA . VAL A 1 393 ? -0.865 8.606 33.948 1.00 85.06 393 VAL A CA 1
ATOM 3127 C C . VAL A 1 393 ? -1.062 9.841 34.830 1.00 85.06 393 VAL A C 1
ATOM 3129 O O . VAL A 1 393 ? -1.724 9.757 35.865 1.00 85.06 393 VAL A O 1
ATOM 3132 N N . THR A 1 394 ? -0.495 10.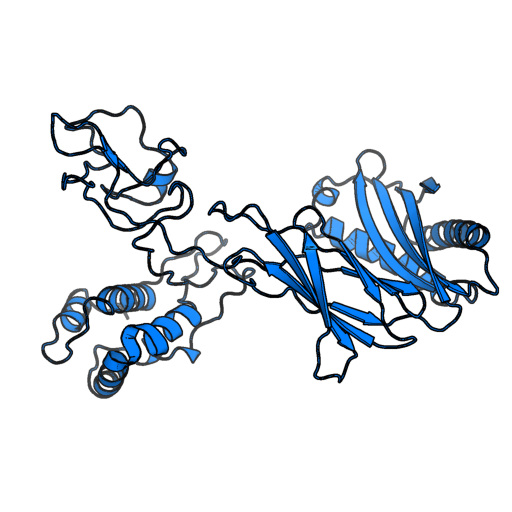980 34.431 1.00 84.75 394 THR A N 1
ATOM 3133 C CA . THR A 1 394 ? -0.575 12.254 35.171 1.00 84.75 394 THR A CA 1
ATOM 3134 C C . THR A 1 394 ? -1.675 13.170 34.658 1.00 84.75 394 THR A C 1
ATOM 3136 O O . THR A 1 394 ? -2.231 13.943 35.434 1.00 84.75 394 THR A O 1
ATOM 3139 N N . SER A 1 395 ? -2.019 13.070 33.374 1.00 85.31 395 SER A N 1
ATOM 3140 C CA . SER A 1 395 ? -3.075 13.867 32.753 1.00 85.31 395 SER A CA 1
ATOM 3141 C C . SER A 1 395 ? -3.778 13.091 31.642 1.00 85.31 395 SER A C 1
ATOM 3143 O O . SER A 1 395 ? -3.170 12.251 30.974 1.00 85.31 395 SER A O 1
ATOM 3145 N N . ILE A 1 396 ? -5.066 13.378 31.454 1.00 86.31 396 ILE A N 1
ATOM 3146 C CA . ILE A 1 396 ? -5.891 12.878 30.355 1.00 86.31 396 ILE A CA 1
ATOM 3147 C C . ILE A 1 396 ? -6.776 14.012 29.838 1.00 86.31 396 ILE A C 1
ATOM 3149 O O . ILE A 1 396 ? -7.438 14.705 30.610 1.00 86.31 396 ILE A O 1
ATOM 3153 N N . ILE A 1 397 ? -6.785 14.198 28.523 1.00 86.88 397 ILE A N 1
ATOM 3154 C CA . ILE A 1 397 ? -7.569 15.220 27.830 1.00 86.88 397 ILE A CA 1
ATOM 3155 C C . ILE A 1 397 ? -8.398 14.522 26.753 1.00 86.88 397 ILE A C 1
ATOM 3157 O O . ILE A 1 397 ? -7.877 13.674 26.031 1.00 86.88 397 ILE A O 1
ATOM 3161 N N . VAL A 1 398 ? -9.681 14.871 26.643 1.00 88.50 398 VAL A N 1
ATOM 3162 C CA . VAL A 1 398 ? -10.537 14.480 25.510 1.00 88.50 398 VAL A CA 1
ATOM 3163 C C . VAL A 1 398 ? -10.445 15.571 24.451 1.00 88.50 398 VAL A C 1
ATOM 3165 O O . VAL A 1 398 ? -10.632 16.741 24.786 1.00 88.50 398 VAL A O 1
ATOM 3168 N N . LEU A 1 399 ? -10.148 15.192 23.207 1.00 85.62 399 LEU A N 1
ATOM 3169 C CA . LEU A 1 399 ? -9.955 16.117 22.081 1.00 85.62 399 LEU A CA 1
ATOM 3170 C C . LEU A 1 399 ? -11.178 16.218 21.170 1.00 85.62 399 LEU A C 1
ATOM 3172 O O . LEU A 1 399 ? -11.775 15.155 20.861 1.00 85.62 399 LEU A O 1
#

Radius of gyration: 29.04 Å; chains: 1; bounding box: 69×55×72 Å

Organism: NCBI:txid174260

Foldseek 3Di:
DQDDPVLLVCVVPPPQADFDPQLVVLVNVLVCCVRPFDWDPPDPDTDGAAAALQSLCCSPPPRRVPRNVVVCVVCVPPPSDDPVSNVSVNHHHQDVPDPPGHDHDDPQALAAFQAFQVRLDAFQAAPVGFGAAFLPDCPPPHDDDRAPSCVVNVSGRGWHCGPVPGRRYTKGQGNDNVGGIHHHPRHHDDDDWDADAFADWDWAAFAQWKIKIFTHQDDCDPRNADFQWKKKWKDFPPDPDIDIDTDGNVGGMDMDTHHGQTKMWMWMWIGDPRGTYDIDPIDIYTHYHHQKGKDKWKKKWFFQDADDPLQQPCPRPVVVVVQVLLFCLLQVLCVPPPAKHWPGKDWPGFDDDGTITIIMTIIMGRNVPDDPVVVVVVSVVSSCVSCVVPTRTPDMDID

Sequence (399 aa):
MAKSNREIKGFFDMPTIKISDKCKPIIKDLFCRYHFPPCDTSLDKPQARSICRSTCEYMDQDLCKQEMIHVRKLADTAPVLDKDMINCALYDVADGGKAPECYQYYPLPDCYYGIGVGYHGNVNITRSGNTCQSWSSQCPHRHWRIPKDVVDQNDSNMCRNPDSSAPDGPWCYTTDLNVRWEYCNVSRCPPRVPEEAPAFLTGYPLNSTAIHISWQSLPPSRYKEQLLGYRVKYRSLGSQMYNEVNVTSNFTEAVFKGVPHTIYEIEVNGFNEIGHGPTSKVLVVKTLSFGEVTVRVNFQLVIDADFNSDLLNRSSSNFVAMEESLRNAIKRHFNTSSILKIFDVRVLAFRNGSVEVDLKVFTVINANTTKQVKTVDHLMDGIVSALKKEFKVTSIIVL

pLDDT: mean 83.14, std 11.45, range [39.47, 97.0]

InterPro domains:
  IPR000001 Kringle [PF00051] (111-189)
  IPR000001 Kringle [PS50070] (110-189)
  IPR000001 Kringle [SM00130] (109-191)
  IPR000001 Kringle [cd00108] (110-190)
  IPR000082 SEA domain [PF01390] (295-380)
  IPR000082 SEA domain [PS50024] (291-399)
  IPR003961 Fibronectin type III [PF00041] (197-284)
  IPR003961 Fibronectin type III [PS50853] (197-290)
  IPR003961 Fibronectin type III [SM00060] (195-277)
  IPR003961 Fibronectin type III [cd00063] (196-287)
  IPR013783 Immunoglobulin-like fold [G3DSA:2.60.40.10] (189-290)
  IPR013806 Kringle-like fold [SSF57440] (95-194)
  IPR020067 Frizzled domain [PF01392] (19-89)
  IPR020067 Frizzled domain [PS50038] (1-105)
  IPR036116 Fibronectin type III superfamily [SSF49265] (187-289)
  IPR036364 SEA domain superfamily [G3DSA:3.30.70.960] (293-394)
  IPR036364 SEA domain superfamily [SSF82671] (291-375)
  IPR036790 Frizzled cysteine-rich domain superfamily [G3DSA:1.10.2000.10] (2-106)
  IPR038178 Kringle superfamily [G3DSA:2.40.20.10] (107-188)
  IPR050759 Serine proteases and regulators with kringle domains [PTHR24261] (101-222)